Protein AF-A0A968HPR1-F1 (afdb_monomer_lite)

Foldseek 3Di:
DDDDPVVLVVCVVVVQVLCNVCLVVLVVVCVVVVHDPVVSVVVSVVSSVVVVVVVVLVVVVVVVPDDDDDALVRDPCVVCVPDDLLLLVLLLQQLLLLLLLLLLQLLLLLVVLQVPDPDPDQDFQLLSCVLLVNQVVCCVPPNNVCRRPSVVSLCCQAPNPVDCRRSLNSLVSNLVSCVNRVVQDDSVLNCLSVVVNVCSVDVVLVVCCVPPSNVSSVVSNVSSVVSLVCLVPPGPLAQSSLSSLLSNLLSLLLSLLSLLLSLVCVQVVDDHDPVVSQSSLCSSCSSQVNNVVLCVVVVNDDDSLSSLCCQAPPCPRSRRNLVSLVSSLVSLVSHDDPDPAFCPVLNVLSVVLNVCCNPCVVVCSVVVVSNVNSVCSNVSSVVSSVSCCVGHVVDDD

Radius of gyration: 25.2 Å; chains: 1; bounding box: 57×42×82 Å

Secondary structure (DSSP, 8-state):
----HHHHHHHHHTT-HHHHHHHHHHHHHHHHTT--HHHHHHHHHHHHHHHHHHHHHHHHHHHTTPPSP--GGG--TTS-TTS-HHHHHHHHT-HHHHHHHHHHHHHHHHHHHHHT---SSPPPSHHHHHHTT-HHHHHHHT-GGGGG-HHHHHHHHHH-TTSSSSHHHHHHHHHHHHHHTTTTS-HHHHHHHHHHHHHHTSHHHHHHHHH-HHHHHHHHHHHHHHHHHHHHHHS-SSHHHHHHHHHHHHHHHHHHHHHHHHHHHHHHTSPP-HHHHHHHHHHHHHHTT-HHHHHHHHTT---HHHHHHHHHH-TT-TTSHHHHHHHHHHHHHH---SSS-S-HHHHHHHHHHHHHHHHTHHHHHHTT-HHHHHHHHHHHHHHHHHHHHHHHH----

Sequence (397 aa):
MSRNPSLDTALRHLKLPAFGQHYARLAEEATAANLSYDRYLQALAEQELAQRDLARQRRCLQQAGFPVLKELADFDWSAIPQLNRARILDLAQGSYLERAESAARTLGATRETMLGAERREPISWLPMIIVAGEQQRFAELIGEAKAEDGEIVQEYLVWDTRTLSSLHTTVRAARDNARSIRDHLTQEAWEQINGLYLWMKSTDAREEYERDRHGFYARIRRSMLLLTGIMRSTMLRDDALEFIRLGAVLERAGQTARILDVHHHAITGGRPHLVVDTALWLSLLRACAGFEPFMRRNRGKVSGEAIAEFLVLEPRFPRSVRYSLDSAAARIKEIRYPGEGPGERTQERLGQLRGWLIEDGPAELGEGRIHDLLTRVVDDVHAVAEEIGRDFLGYSG

Structure (mmCIF, N/CA/C/O backbone):
data_AF-A0A968HPR1-F1
#
_entry.id   AF-A0A968HPR1-F1
#
loop_
_atom_site.group_PDB
_atom_site.id
_atom_site.type_symbol
_atom_site.label_atom_id
_atom_site.label_alt_id
_atom_site.label_comp_id
_atom_site.label_asym_id
_atom_site.label_entity_id
_atom_site.label_seq_id
_atom_site.pdbx_PDB_ins_code
_atom_site.Cartn_x
_atom_site.Cartn_y
_atom_site.Cartn_z
_atom_site.occupancy
_atom_site.B_iso_or_equiv
_atom_site.auth_seq_id
_atom_site.auth_comp_id
_atom_site.auth_asym_id
_atom_site.auth_atom_id
_atom_site.pdbx_PDB_model_num
ATOM 1 N N . MET A 1 1 ? 9.884 2.759 55.516 1.00 54.25 1 MET A N 1
ATOM 2 C CA . MET A 1 1 ? 10.835 3.835 55.915 1.00 54.25 1 MET A CA 1
ATOM 3 C C . MET A 1 1 ? 10.127 5.189 55.894 1.00 54.25 1 MET A C 1
ATOM 5 O O . MET A 1 1 ? 9.245 5.378 55.065 1.00 54.25 1 MET A O 1
ATOM 9 N N . SER A 1 2 ? 10.463 6.123 56.795 1.00 57.88 2 SER A N 1
ATOM 10 C CA . SER A 1 2 ? 9.877 7.476 56.779 1.00 57.88 2 SER A CA 1
ATOM 11 C C . SER A 1 2 ? 10.288 8.228 55.508 1.00 57.88 2 SER A C 1
ATOM 13 O O . SER A 1 2 ? 11.434 8.140 55.065 1.00 57.88 2 SER A O 1
ATOM 15 N N . ARG A 1 3 ? 9.342 8.951 54.893 1.00 69.44 3 ARG A N 1
ATOM 16 C CA . ARG A 1 3 ? 9.624 9.811 53.732 1.00 69.44 3 ARG A CA 1
ATOM 17 C C . ARG A 1 3 ? 10.708 10.827 54.082 1.00 69.44 3 ARG A C 1
ATOM 19 O O . ARG A 1 3 ? 10.677 11.407 55.166 1.00 69.44 3 ARG A O 1
ATOM 26 N N . ASN A 1 4 ? 11.649 11.047 53.164 1.00 78.88 4 ASN A N 1
ATOM 27 C CA . ASN A 1 4 ? 12.733 12.001 53.360 1.00 78.88 4 ASN A CA 1
ATOM 28 C C . ASN A 1 4 ? 12.282 13.395 52.878 1.00 78.88 4 ASN A C 1
ATOM 30 O O . ASN A 1 4 ? 12.156 13.609 51.669 1.00 78.88 4 ASN A O 1
ATOM 34 N N . PRO A 1 5 ? 12.069 14.365 53.787 1.00 78.88 5 PRO A N 1
ATOM 35 C CA . PRO A 1 5 ? 11.532 15.678 53.428 1.00 78.88 5 PRO A CA 1
ATOM 36 C C . PRO A 1 5 ? 12.475 16.499 52.530 1.00 78.88 5 PRO A C 1
ATOM 38 O O . PRO A 1 5 ? 12.013 17.324 51.736 1.00 78.88 5 PRO A O 1
ATOM 41 N N . SER A 1 6 ? 13.789 16.258 52.602 1.00 80.38 6 SER A N 1
ATOM 42 C CA . SER A 1 6 ? 14.769 16.900 51.717 1.00 80.38 6 SER A CA 1
ATOM 43 C C . SER A 1 6 ? 14.647 16.376 50.280 1.00 80.38 6 SER A C 1
ATOM 45 O O . SER A 1 6 ? 14.607 17.164 49.333 1.00 80.38 6 SER A O 1
ATOM 47 N N . LEU A 1 7 ? 14.475 15.059 50.120 1.00 80.56 7 LEU A N 1
ATOM 48 C CA . LEU A 1 7 ? 14.272 14.425 48.816 1.00 80.56 7 LEU A CA 1
ATOM 49 C C . LEU A 1 7 ? 12.939 14.847 48.186 1.00 80.56 7 LEU A C 1
ATOM 51 O O . LEU A 1 7 ? 12.907 15.216 47.015 1.00 80.56 7 LEU A O 1
ATOM 55 N N . ASP A 1 8 ? 11.857 14.886 48.967 1.00 82.31 8 ASP A N 1
ATOM 56 C CA . ASP A 1 8 ? 10.545 15.343 48.490 1.00 82.31 8 ASP A CA 1
ATOM 57 C C . ASP A 1 8 ? 10.592 16.787 47.959 1.00 82.31 8 ASP A C 1
ATOM 59 O O . ASP A 1 8 ? 9.901 17.125 46.996 1.00 82.31 8 ASP A O 1
ATOM 63 N N . THR A 1 9 ? 11.414 17.644 48.571 1.00 85.56 9 THR A N 1
ATOM 64 C CA . THR A 1 9 ? 11.606 19.033 48.131 1.00 85.56 9 THR A CA 1
ATOM 65 C C . THR A 1 9 ? 12.387 19.091 46.816 1.00 85.56 9 THR A C 1
ATOM 67 O O . THR A 1 9 ? 11.965 19.770 45.877 1.00 85.56 9 THR A O 1
ATOM 70 N N . ALA A 1 10 ? 13.474 18.324 46.697 1.00 83.19 10 ALA A N 1
ATOM 71 C CA . ALA A 1 10 ? 14.268 18.243 45.471 1.00 83.19 10 ALA A CA 1
ATOM 72 C C . ALA A 1 10 ? 13.463 17.679 44.282 1.00 83.19 10 ALA A C 1
ATOM 74 O O . ALA A 1 10 ? 13.498 18.239 43.185 1.00 83.19 10 ALA A O 1
ATOM 75 N N . LEU A 1 11 ? 12.674 16.620 44.497 1.00 86.12 11 LEU A N 1
ATOM 76 C CA . LEU A 1 11 ? 11.852 15.990 43.454 1.00 86.12 11 LEU A CA 1
ATOM 77 C C . LEU A 1 11 ? 10.746 16.915 42.928 1.00 86.12 11 LEU A C 1
ATOM 79 O O . LEU A 1 11 ? 10.440 16.896 41.732 1.00 86.12 11 LEU A O 1
ATOM 83 N N . ARG A 1 12 ? 10.185 17.777 43.787 1.00 85.50 12 ARG A N 1
ATOM 84 C CA . ARG A 1 12 ? 9.254 18.831 43.353 1.00 85.50 12 ARG A CA 1
ATOM 85 C C . ARG A 1 12 ? 9.941 19.862 42.460 1.00 85.50 12 ARG A C 1
ATOM 87 O O . ARG A 1 12 ? 9.390 20.203 41.416 1.00 85.50 12 ARG A O 1
ATOM 94 N N . HIS A 1 13 ? 11.144 20.314 42.824 1.00 85.44 13 HIS A N 1
ATOM 95 C CA . HIS A 1 13 ? 11.919 21.252 42.002 1.00 85.44 13 HIS A CA 1
ATOM 96 C C . HIS A 1 13 ? 12.309 20.660 40.639 1.00 85.44 13 HIS A C 1
ATOM 98 O O . HIS A 1 13 ? 12.233 21.353 39.626 1.00 85.44 13 HIS A O 1
ATOM 104 N N . LEU A 1 14 ? 12.655 19.371 40.597 1.00 84.75 14 LEU A N 1
ATOM 105 C CA . LEU A 1 14 ? 13.012 18.653 39.368 1.00 84.75 14 LEU A CA 1
ATOM 106 C C . LEU A 1 14 ? 11.800 18.211 38.527 1.00 84.75 14 LEU A C 1
ATOM 108 O O . LEU A 1 14 ? 11.980 17.659 37.441 1.00 84.75 14 LEU A O 1
ATOM 112 N N . LYS A 1 15 ? 10.567 18.462 38.995 1.00 82.06 15 LYS A N 1
ATOM 113 C CA . LYS A 1 15 ? 9.315 18.041 38.341 1.00 82.06 15 LYS A CA 1
ATOM 114 C C . LYS A 1 15 ? 9.278 16.528 38.061 1.00 82.06 15 LYS A C 1
ATOM 116 O O . LYS A 1 15 ? 8.959 16.113 36.943 1.00 82.06 15 LYS A O 1
ATOM 121 N N . LEU A 1 16 ? 9.603 15.723 39.077 1.00 85.31 16 LEU A N 1
ATOM 122 C CA . LEU A 1 16 ? 9.585 14.252 39.040 1.00 85.31 16 LEU A CA 1
ATOM 123 C C . LEU A 1 16 ? 8.474 13.688 39.958 1.00 85.31 16 LEU A C 1
ATOM 125 O O . LEU A 1 16 ? 8.757 13.197 41.058 1.00 85.31 16 LEU A O 1
ATOM 129 N N . PRO A 1 17 ? 7.186 13.838 39.587 1.00 82.62 17 PRO A N 1
ATOM 130 C CA . PRO A 1 17 ? 6.059 13.417 40.418 1.00 82.62 17 PRO A CA 1
ATOM 131 C C . PRO A 1 17 ? 5.975 11.902 40.646 1.00 82.62 17 PRO A C 1
ATOM 133 O O . PRO A 1 17 ? 5.564 11.501 41.735 1.00 82.62 17 PRO A O 1
ATOM 136 N N . ALA A 1 18 ? 6.369 11.070 39.677 1.00 82.19 18 ALA A N 1
ATOM 137 C CA . ALA A 1 18 ? 6.343 9.613 39.819 1.00 82.19 18 ALA A CA 1
ATOM 138 C C . ALA A 1 18 ? 7.405 9.154 40.815 1.00 82.19 18 ALA A C 1
ATOM 140 O O . ALA A 1 18 ? 7.111 8.346 41.699 1.00 82.19 18 ALA A O 1
ATOM 141 N N . PHE A 1 19 ? 8.610 9.740 40.739 1.00 85.25 19 PHE A N 1
ATOM 142 C CA . PHE A 1 19 ? 9.647 9.518 41.748 1.00 85.25 19 PHE A CA 1
ATOM 143 C C . PHE A 1 19 ? 9.098 9.838 43.133 1.00 85.25 19 PHE A C 1
ATOM 145 O O . PHE A 1 19 ? 9.127 8.974 43.998 1.00 85.25 19 PHE A O 1
ATOM 152 N N . GLY A 1 20 ? 8.530 11.032 43.333 1.00 82.88 20 GLY A N 1
ATOM 153 C CA . GLY A 1 20 ? 8.026 11.469 44.641 1.00 82.88 20 GLY A CA 1
ATOM 154 C C . GLY A 1 20 ? 6.886 10.609 45.195 1.00 82.88 20 GLY A C 1
ATOM 155 O O . GLY A 1 20 ? 6.760 10.450 46.410 1.00 82.88 20 GLY A O 1
ATOM 156 N N . GLN A 1 21 ? 6.062 10.025 44.324 1.00 83.19 21 GLN A N 1
ATOM 157 C CA . GLN A 1 21 ? 4.959 9.155 44.733 1.00 83.19 21 GLN A CA 1
ATOM 158 C C . GLN A 1 21 ? 5.416 7.735 45.068 1.00 83.19 21 GLN A C 1
ATOM 160 O O . GLN A 1 21 ? 4.882 7.138 46.006 1.00 83.19 21 GLN A O 1
ATOM 165 N N . HIS A 1 22 ? 6.396 7.202 44.335 1.00 83.75 22 HIS A N 1
ATOM 166 C CA . HIS A 1 22 ? 6.692 5.771 44.345 1.00 83.75 22 HIS A CA 1
ATOM 167 C C . HIS A 1 22 ? 8.034 5.387 44.977 1.00 83.75 22 HIS A C 1
ATOM 169 O O . HIS A 1 22 ? 8.190 4.215 45.315 1.00 83.75 22 HIS A O 1
ATOM 175 N N . TYR A 1 23 ? 8.960 6.327 45.223 1.00 85.94 23 TYR A N 1
ATOM 176 C CA . TYR A 1 23 ? 10.297 6.009 45.758 1.00 85.94 23 TYR A CA 1
ATOM 177 C C . TYR A 1 23 ? 10.260 5.242 47.081 1.00 85.94 23 TYR A C 1
ATOM 179 O O . TYR A 1 23 ? 10.975 4.261 47.230 1.00 85.94 23 TYR A O 1
ATOM 187 N N . ALA A 1 24 ? 9.397 5.631 48.023 1.00 84.62 24 ALA A N 1
ATOM 188 C CA . ALA A 1 24 ? 9.345 4.983 49.334 1.00 84.62 24 ALA A CA 1
ATOM 189 C C . ALA A 1 24 ? 8.868 3.523 49.238 1.00 84.62 24 ALA A C 1
ATOM 191 O O . ALA A 1 24 ? 9.447 2.646 49.871 1.00 84.62 24 ALA A O 1
ATOM 192 N N . ARG A 1 25 ? 7.858 3.260 48.398 1.00 83.88 25 ARG A N 1
ATOM 193 C CA . ARG A 1 25 ? 7.326 1.909 48.167 1.00 83.88 25 ARG A CA 1
ATOM 194 C C . ARG A 1 25 ? 8.329 1.040 47.408 1.00 83.88 25 ARG A C 1
ATOM 196 O O . ARG A 1 25 ? 8.608 -0.079 47.818 1.00 83.88 25 ARG A O 1
ATOM 203 N N . LEU A 1 26 ? 8.908 1.573 46.331 1.00 82.31 26 LEU A N 1
ATOM 204 C CA . LEU A 1 26 ? 9.896 0.855 45.523 1.00 82.31 26 LEU A CA 1
ATOM 205 C C . LEU A 1 26 ? 11.199 0.600 46.290 1.00 82.31 26 LEU A C 1
ATOM 207 O O . LEU A 1 26 ? 11.868 -0.387 46.019 1.00 82.31 26 LEU A O 1
ATOM 211 N N . ALA A 1 27 ? 11.552 1.444 47.263 1.00 83.19 27 ALA A N 1
ATOM 212 C CA . ALA A 1 27 ? 12.697 1.211 48.138 1.00 83.19 27 ALA A CA 1
ATOM 213 C C . ALA A 1 27 ? 12.452 0.030 49.089 1.00 83.19 27 ALA A C 1
ATOM 215 O O . ALA A 1 27 ? 13.355 -0.774 49.312 1.00 83.19 27 ALA A O 1
ATOM 216 N N . GLU A 1 28 ? 11.233 -0.110 49.617 1.00 82.81 28 GLU A N 1
ATOM 217 C CA . GLU A 1 28 ? 10.843 -1.253 50.451 1.00 82.81 28 GLU A CA 1
ATOM 218 C C . GLU A 1 28 ? 10.826 -2.550 49.635 1.00 82.81 28 GLU A C 1
ATOM 220 O O . GLU A 1 28 ? 11.401 -3.550 50.059 1.00 82.81 28 GLU A O 1
ATOM 225 N N . GLU A 1 29 ? 10.263 -2.510 48.426 1.00 79.62 29 GLU A N 1
ATOM 226 C CA . GLU A 1 29 ? 10.255 -3.642 47.491 1.00 79.62 29 GLU A CA 1
ATOM 227 C C . GLU A 1 29 ? 11.672 -4.025 47.040 1.00 79.62 29 GLU A C 1
ATOM 229 O O . GLU A 1 29 ? 12.015 -5.205 47.025 1.00 79.62 29 GLU A O 1
ATOM 234 N N . ALA A 1 30 ? 12.531 -3.044 46.750 1.00 82.19 30 ALA A N 1
ATOM 235 C CA . ALA A 1 30 ? 13.930 -3.277 46.400 1.00 82.19 30 ALA A CA 1
ATOM 236 C C . ALA A 1 30 ? 14.733 -3.861 47.567 1.00 82.19 30 ALA A C 1
ATOM 238 O O . ALA A 1 30 ? 15.573 -4.731 47.347 1.00 82.19 30 ALA A O 1
ATOM 239 N N . THR A 1 31 ? 14.445 -3.439 48.801 1.00 82.06 31 THR A N 1
ATOM 240 C CA . THR A 1 31 ? 15.072 -4.003 50.005 1.00 82.06 31 THR A CA 1
ATOM 241 C C . THR A 1 31 ? 14.613 -5.444 50.231 1.00 82.06 31 THR A C 1
ATOM 243 O O . THR A 1 31 ? 15.436 -6.315 50.498 1.00 82.06 31 THR A O 1
ATOM 246 N N . ALA A 1 32 ? 13.316 -5.725 50.066 1.00 81.12 32 ALA A N 1
ATOM 247 C CA . ALA A 1 32 ? 12.758 -7.070 50.210 1.00 81.12 32 ALA A CA 1
ATOM 248 C C . ALA A 1 32 ? 13.251 -8.039 49.119 1.00 81.12 32 ALA A C 1
ATOM 250 O O . ALA A 1 32 ? 13.477 -9.215 49.392 1.00 81.12 32 ALA A O 1
ATOM 251 N N . ALA A 1 33 ? 13.447 -7.541 47.895 1.00 79.88 33 ALA A N 1
ATOM 252 C CA . ALA A 1 33 ? 13.941 -8.305 46.750 1.00 79.88 33 ALA A CA 1
ATOM 253 C C . ALA A 1 33 ? 15.475 -8.276 46.593 1.00 79.88 33 ALA A C 1
ATOM 255 O O . ALA A 1 33 ? 15.998 -8.836 45.631 1.00 79.88 33 ALA A O 1
ATOM 256 N N . ASN A 1 34 ? 16.197 -7.644 47.527 1.00 85.56 34 ASN A N 1
ATOM 257 C CA . ASN A 1 34 ? 17.658 -7.526 47.538 1.00 85.56 34 ASN A CA 1
ATOM 258 C C . ASN A 1 34 ? 18.245 -6.953 46.226 1.00 85.56 34 ASN A C 1
ATOM 260 O O . ASN A 1 34 ? 19.284 -7.398 45.733 1.00 85.56 34 ASN A O 1
ATOM 264 N N . LEU A 1 35 ? 17.546 -5.981 45.631 1.00 81.50 35 LEU A N 1
ATOM 265 C CA . LEU A 1 35 ? 17.945 -5.343 44.379 1.00 81.50 35 LEU A CA 1
ATOM 266 C C . LEU A 1 35 ? 19.117 -4.383 44.592 1.00 81.50 35 LEU A C 1
ATOM 268 O O . LEU A 1 35 ? 19.221 -3.698 45.610 1.00 81.50 35 LEU A O 1
ATOM 272 N N . SER A 1 36 ? 19.979 -4.290 43.583 1.00 85.81 36 SER A N 1
ATOM 273 C CA . SER A 1 36 ? 21.073 -3.326 43.562 1.00 85.81 36 SER A CA 1
ATOM 274 C C . SER A 1 36 ? 20.563 -1.892 43.357 1.00 85.81 36 SER A C 1
ATOM 276 O O . SER A 1 36 ? 19.496 -1.654 42.780 1.00 85.81 36 SER A O 1
ATOM 278 N N . TYR A 1 37 ? 21.332 -0.908 43.834 1.00 84.62 37 TYR A N 1
ATOM 279 C CA . TYR A 1 37 ? 20.937 0.506 43.800 1.00 84.62 37 TYR A CA 1
ATOM 280 C C . TYR A 1 37 ? 20.686 1.037 42.380 1.00 84.62 37 TYR A C 1
ATOM 282 O O . TYR A 1 37 ? 19.805 1.874 42.186 1.00 84.62 37 TYR A O 1
ATOM 290 N N . ASP A 1 38 ? 21.415 0.531 41.382 1.00 80.31 38 ASP A N 1
ATOM 291 C CA . ASP A 1 38 ? 21.211 0.851 39.966 1.00 80.31 38 ASP A CA 1
ATOM 292 C C . ASP A 1 38 ? 19.852 0.357 39.454 1.00 80.31 38 ASP A C 1
ATOM 294 O O . ASP A 1 38 ? 19.164 1.093 38.749 1.00 80.31 38 ASP A O 1
ATOM 298 N N . ARG A 1 39 ? 19.410 -0.838 39.869 1.00 75.19 39 ARG A N 1
ATOM 299 C CA . ARG A 1 39 ? 18.111 -1.407 39.478 1.00 75.19 39 ARG A CA 1
ATOM 300 C C . ARG A 1 39 ? 16.941 -0.680 40.117 1.00 75.19 39 ARG A C 1
ATOM 302 O O . ARG A 1 39 ? 15.935 -0.443 39.455 1.00 75.19 39 ARG A O 1
ATOM 309 N N . TYR A 1 40 ? 17.092 -0.272 41.372 1.00 86.12 40 TYR A N 1
ATOM 310 C CA . TYR A 1 40 ? 16.119 0.592 42.034 1.00 86.12 40 TYR A CA 1
ATOM 311 C C . TYR A 1 40 ? 15.976 1.944 41.315 1.00 86.12 40 TYR A C 1
ATOM 313 O O . TYR A 1 40 ? 14.860 2.385 41.032 1.00 86.12 40 TYR A O 1
ATOM 321 N N . LEU A 1 41 ? 17.100 2.583 40.966 1.00 83.69 41 LEU A N 1
ATOM 322 C CA . LEU A 1 41 ? 17.084 3.856 40.245 1.00 83.69 41 LEU A CA 1
ATOM 323 C C . LEU A 1 41 ? 16.493 3.707 38.835 1.00 83.69 41 LEU A C 1
ATOM 325 O O . LEU A 1 41 ? 15.723 4.565 38.405 1.00 83.69 41 LEU A O 1
ATOM 329 N N . GLN A 1 42 ? 16.813 2.610 38.141 1.00 80.25 42 GLN A N 1
ATOM 330 C CA . GLN A 1 42 ? 16.241 2.277 36.838 1.00 80.25 42 GLN A CA 1
ATOM 331 C C . GLN A 1 42 ? 14.715 2.128 36.918 1.00 80.25 42 GLN A C 1
ATOM 333 O O . GLN A 1 42 ? 14.013 2.769 36.142 1.00 80.25 42 GLN A O 1
ATOM 338 N N . ALA A 1 43 ? 14.194 1.354 37.874 1.00 77.44 43 ALA A N 1
ATOM 339 C CA . ALA A 1 43 ? 12.753 1.140 38.029 1.00 77.44 43 ALA A CA 1
ATOM 340 C C . ALA A 1 43 ? 11.995 2.452 38.307 1.00 77.44 43 ALA A C 1
ATOM 342 O O . ALA A 1 43 ? 10.917 2.693 37.764 1.00 77.44 43 ALA A O 1
ATOM 343 N N . LEU A 1 44 ? 12.585 3.345 39.108 1.00 86.19 44 LEU A N 1
ATOM 344 C CA . LEU A 1 44 ? 12.028 4.679 39.332 1.00 86.19 44 LEU A CA 1
ATOM 345 C C . LEU A 1 44 ? 12.036 5.544 38.068 1.00 86.19 44 LEU A C 1
ATOM 347 O O . LEU A 1 44 ? 11.050 6.228 37.785 1.00 86.19 44 LEU A O 1
ATOM 351 N N . ALA A 1 45 ? 13.130 5.505 37.303 1.00 82.12 45 ALA A N 1
ATOM 352 C CA . ALA A 1 45 ? 13.242 6.224 36.040 1.00 82.12 45 ALA A CA 1
ATOM 353 C C . ALA A 1 45 ? 12.217 5.728 35.010 1.00 82.12 45 ALA A C 1
ATOM 355 O O . ALA A 1 45 ? 11.555 6.542 34.367 1.00 82.12 45 ALA A O 1
ATOM 356 N N . GLU A 1 46 ? 12.033 4.413 34.900 1.00 77.75 46 GLU A N 1
ATOM 357 C CA . GLU A 1 46 ? 11.028 3.790 34.035 1.00 77.75 46 GLU A CA 1
ATOM 358 C C . GLU A 1 46 ? 9.606 4.200 34.434 1.00 77.75 46 GLU A C 1
ATOM 360 O O . GLU A 1 46 ? 8.800 4.554 33.573 1.00 77.75 46 GLU A O 1
ATOM 365 N N . GLN A 1 47 ? 9.306 4.249 35.735 1.00 80.44 47 GLN A N 1
ATOM 366 C CA . GLN A 1 47 ? 7.987 4.650 36.226 1.00 80.44 47 GLN A CA 1
ATOM 367 C C . GLN A 1 47 ? 7.676 6.134 35.956 1.00 80.44 47 GLN A C 1
ATOM 369 O O . GLN A 1 47 ? 6.541 6.490 35.631 1.00 80.44 47 GLN A O 1
ATOM 374 N N . GLU A 1 48 ? 8.682 7.005 36.020 1.00 85.50 48 GLU A N 1
ATOM 375 C CA . GLU A 1 48 ? 8.549 8.419 35.651 1.00 85.50 48 GLU A CA 1
ATOM 376 C C . GLU A 1 48 ? 8.386 8.629 34.147 1.00 85.50 48 GLU A C 1
ATOM 378 O O . GLU A 1 48 ? 7.564 9.448 33.729 1.00 85.50 48 GLU A O 1
ATOM 383 N N . LEU A 1 49 ? 9.124 7.877 33.328 1.00 72.44 49 LEU A N 1
ATOM 384 C CA . LEU A 1 49 ? 8.954 7.889 31.877 1.00 72.44 49 LEU A CA 1
ATOM 385 C C . LEU A 1 49 ? 7.541 7.432 31.493 1.00 72.44 49 LEU A C 1
ATOM 387 O O . LEU A 1 49 ? 6.849 8.156 30.778 1.00 72.44 49 LEU A O 1
ATOM 391 N N . ALA A 1 50 ? 7.063 6.325 32.068 1.00 68.62 50 ALA A N 1
ATOM 392 C CA . ALA A 1 50 ? 5.714 5.817 31.836 1.00 68.62 50 ALA A CA 1
ATOM 393 C C . ALA A 1 50 ? 4.627 6.837 32.224 1.00 68.62 50 ALA A C 1
ATOM 395 O O . ALA A 1 50 ? 3.679 7.073 31.472 1.00 68.62 50 ALA A O 1
ATOM 396 N N . GLN A 1 51 ? 4.769 7.511 33.370 1.00 77.56 51 GLN A N 1
ATOM 397 C CA . GLN A 1 51 ? 3.813 8.539 33.788 1.00 77.56 51 GLN A CA 1
ATOM 398 C C . GLN A 1 51 ? 3.849 9.779 32.882 1.00 77.56 51 GLN A C 1
ATOM 400 O O . GLN A 1 51 ? 2.806 10.389 32.620 1.00 77.56 51 GLN A O 1
ATOM 405 N N . ARG A 1 52 ? 5.026 10.160 32.375 1.00 76.06 52 ARG A N 1
ATOM 406 C CA . ARG A 1 52 ? 5.170 11.266 31.417 1.00 76.06 52 ARG A CA 1
ATOM 407 C C . ARG A 1 52 ? 4.562 10.933 30.065 1.00 76.06 52 ARG A C 1
ATOM 409 O O . ARG A 1 52 ? 3.904 11.804 29.492 1.00 76.06 52 ARG A O 1
ATOM 416 N N . ASP A 1 53 ? 4.709 9.700 29.600 1.00 60.00 53 ASP A N 1
ATOM 417 C CA . ASP A 1 53 ? 4.061 9.224 28.381 1.00 60.00 53 ASP A CA 1
ATOM 418 C C . ASP A 1 53 ? 2.535 9.243 28.524 1.00 60.00 53 ASP A C 1
ATOM 420 O O . ASP A 1 53 ? 1.862 9.854 27.693 1.00 60.00 53 ASP A O 1
ATOM 424 N N . LEU A 1 54 ? 1.988 8.740 29.638 1.00 61.69 54 LEU A N 1
ATOM 425 C CA . LEU A 1 54 ? 0.551 8.820 29.945 1.00 61.69 54 LEU A CA 1
ATOM 426 C C . LEU A 1 54 ? 0.047 10.272 30.030 1.00 61.69 54 LEU A C 1
ATOM 428 O O . LEU A 1 54 ? -1.036 10.604 29.544 1.00 61.69 54 LEU A O 1
ATOM 432 N N . ALA A 1 55 ? 0.826 11.177 30.627 1.00 68.56 55 ALA A N 1
ATOM 433 C CA . ALA A 1 55 ? 0.479 12.595 30.713 1.00 68.56 55 ALA A CA 1
ATOM 434 C C . ALA A 1 55 ? 0.595 13.319 29.360 1.00 68.56 55 ALA A C 1
ATOM 436 O O . ALA A 1 55 ? -0.130 14.286 29.110 1.00 68.56 55 ALA A O 1
ATOM 437 N N . ARG A 1 56 ? 1.507 12.887 28.479 1.00 65.19 56 ARG A N 1
ATOM 438 C CA . ARG A 1 56 ? 1.598 13.357 27.090 1.00 65.19 56 ARG A CA 1
ATOM 439 C C . ARG A 1 56 ? 0.381 12.882 26.300 1.00 65.19 56 ARG A C 1
ATOM 441 O O . ARG A 1 56 ? -0.288 13.722 25.710 1.00 65.19 56 ARG A O 1
ATOM 448 N N . GLN A 1 57 ? 0.041 11.595 26.375 1.00 49.66 57 GLN A N 1
ATOM 449 C CA . GLN A 1 57 ? -1.152 11.017 25.747 1.00 49.66 57 GLN A CA 1
ATOM 450 C C . GLN A 1 57 ? -2.426 11.739 26.203 1.00 49.66 57 GLN A C 1
ATOM 452 O O . GLN A 1 57 ? -3.191 12.217 25.371 1.00 49.66 57 GLN A O 1
ATOM 457 N N . ARG A 1 58 ? -2.617 11.934 27.517 1.00 55.62 58 ARG A N 1
ATOM 458 C CA . ARG A 1 58 ? -3.771 12.670 28.069 1.00 55.62 58 ARG A CA 1
ATOM 459 C C . ARG A 1 58 ? -3.837 14.125 27.613 1.00 55.62 58 ARG A C 1
ATOM 461 O O . ARG A 1 58 ? -4.924 14.598 27.297 1.00 55.62 58 ARG A O 1
ATOM 468 N N . ARG A 1 59 ? -2.707 14.837 27.545 1.00 59.19 59 ARG A N 1
ATOM 469 C CA . ARG A 1 59 ? -2.675 16.211 27.014 1.00 59.19 59 ARG A CA 1
ATOM 470 C C . ARG A 1 59 ? -2.999 16.252 25.527 1.00 59.19 59 ARG A C 1
ATOM 472 O O . ARG A 1 59 ? -3.778 17.107 25.127 1.00 59.19 59 ARG A O 1
ATOM 479 N N . CYS A 1 60 ? -2.471 15.321 24.735 1.00 50.78 60 CYS A N 1
ATOM 480 C CA . CYS A 1 60 ? -2.831 15.190 23.324 1.00 50.78 60 CYS A CA 1
ATOM 481 C C . CYS A 1 60 ? -4.327 14.884 23.149 1.00 50.78 60 CYS A C 1
ATOM 483 O O . CYS A 1 60 ? -4.958 15.462 22.271 1.00 50.78 60 CYS A O 1
ATOM 485 N N . LEU A 1 61 ? -4.911 14.043 24.009 1.00 44.59 61 LEU A N 1
ATOM 486 C CA . LEU A 1 61 ? -6.348 13.746 24.013 1.00 44.59 61 LEU A CA 1
ATOM 487 C C . LEU A 1 61 ? -7.198 14.967 24.410 1.00 44.59 61 LEU A C 1
ATOM 489 O O . LEU A 1 61 ? -8.210 15.232 23.769 1.00 44.59 61 LEU A O 1
ATOM 493 N N . GLN A 1 62 ? -6.778 15.740 25.416 1.00 49.88 62 GLN A N 1
ATOM 494 C CA . GLN A 1 62 ? -7.482 16.951 25.863 1.00 49.88 62 GLN A CA 1
ATOM 495 C C . GLN A 1 62 ? -7.369 18.110 24.866 1.00 49.88 62 GLN A C 1
ATOM 497 O O . GLN A 1 62 ? -8.365 18.769 24.583 1.00 49.88 62 GLN A O 1
ATOM 502 N N . GLN A 1 63 ? -6.185 18.343 24.292 1.00 51.66 63 GLN A N 1
ATOM 503 C CA . GLN A 1 63 ? -5.978 19.355 23.248 1.00 51.66 63 GLN A CA 1
ATOM 504 C C . GLN A 1 63 ? -6.736 19.025 21.959 1.00 51.66 63 GLN A C 1
ATOM 506 O O . GLN A 1 63 ? -7.067 19.928 21.197 1.00 51.66 63 GLN A O 1
ATOM 511 N N . ALA A 1 64 ? -7.026 17.745 21.721 1.00 42.94 64 ALA A N 1
ATOM 512 C CA . ALA A 1 64 ? -7.824 17.303 20.587 1.00 42.94 64 ALA A CA 1
ATOM 513 C C . ALA A 1 64 ? -9.344 17.481 20.786 1.00 42.94 64 ALA A C 1
ATOM 515 O O . ALA A 1 64 ? -10.080 17.332 19.813 1.00 42.94 64 ALA A O 1
ATOM 516 N N . GLY A 1 65 ? -9.813 17.826 21.996 1.00 38.44 65 GLY A N 1
ATOM 517 C CA . GLY A 1 65 ? -11.189 18.276 22.245 1.00 38.44 65 GLY A CA 1
ATOM 518 C C . GLY A 1 65 ? -12.293 17.261 21.920 1.00 38.44 65 GLY A C 1
ATOM 519 O O . GLY A 1 65 ? -13.334 17.653 21.402 1.00 38.44 65 GLY A O 1
ATOM 520 N N . PHE A 1 66 ? -12.080 15.966 22.179 1.00 35.69 66 PHE A N 1
ATOM 521 C CA . PHE A 1 66 ? -13.052 14.923 21.825 1.00 35.69 66 PHE A CA 1
ATOM 522 C C . PHE A 1 66 ? -14.294 14.906 22.749 1.00 35.69 66 PHE A C 1
ATOM 524 O O . PHE A 1 66 ? -14.130 14.792 23.966 1.00 35.69 66 PHE A O 1
ATOM 531 N N . PRO A 1 67 ? -15.528 14.948 22.205 1.00 37.06 67 PRO A N 1
ATOM 532 C CA . PRO A 1 67 ? -16.737 14.552 22.925 1.00 37.06 67 PRO A CA 1
ATOM 533 C C . PRO A 1 67 ? -16.882 13.019 23.014 1.00 37.06 67 PRO A C 1
ATOM 535 O O . PRO A 1 67 ? -16.237 12.276 22.274 1.00 37.06 67 PRO A O 1
ATOM 538 N N . VAL A 1 68 ? -17.736 12.562 23.940 1.00 39.25 68 VAL A N 1
ATOM 539 C CA . VAL A 1 68 ? -18.106 11.147 24.156 1.00 39.25 68 VAL A CA 1
ATOM 540 C C . VAL A 1 68 ? -18.704 10.542 22.875 1.00 39.25 68 VAL A C 1
ATOM 542 O O . VAL A 1 68 ? -19.459 11.208 22.169 1.00 39.25 68 VAL A O 1
ATOM 545 N N . LEU A 1 69 ? -18.298 9.300 22.592 1.00 31.31 69 LEU A N 1
ATOM 546 C CA . LEU A 1 69 ? -18.419 8.571 21.324 1.00 31.31 69 LEU A CA 1
ATOM 547 C C . LEU A 1 69 ? -19.847 8.512 20.746 1.00 31.31 69 LEU A C 1
ATOM 549 O O . LEU A 1 69 ? -20.811 8.274 21.470 1.00 31.31 69 LEU A O 1
ATOM 553 N N . LYS A 1 70 ? -19.920 8.664 19.419 1.00 28.56 70 LYS A N 1
ATOM 554 C CA . LYS A 1 70 ? -21.002 8.231 18.525 1.00 28.56 70 LYS A CA 1
ATOM 555 C C . LYS A 1 70 ? -20.370 7.344 17.453 1.00 28.56 70 LYS A C 1
ATOM 557 O O . LYS A 1 70 ? -19.275 7.681 16.993 1.00 28.56 70 LYS A O 1
ATOM 562 N N . GLU A 1 71 ? -21.029 6.249 17.099 1.00 37.41 71 GLU A N 1
ATOM 563 C CA . GLU A 1 71 ? -20.539 5.289 16.104 1.00 37.41 71 GLU A CA 1
ATOM 564 C C . GLU A 1 71 ? -20.684 5.855 14.680 1.00 37.41 71 GLU A C 1
ATOM 566 O O . GLU A 1 71 ? -21.446 6.797 14.441 1.00 37.41 71 GLU A O 1
ATOM 571 N N . LEU A 1 72 ? -19.989 5.276 13.693 1.00 33.91 72 LEU A N 1
ATOM 572 C CA . LEU A 1 72 ? -20.165 5.639 12.272 1.00 33.91 72 LEU A CA 1
ATOM 573 C C . LEU A 1 72 ? -21.607 5.374 11.779 1.00 33.91 72 LEU A C 1
ATOM 575 O O . LEU A 1 72 ? -22.073 6.007 10.829 1.00 33.91 72 LEU A O 1
ATOM 579 N N . ALA A 1 73 ? -22.325 4.490 12.479 1.00 35.75 73 ALA A N 1
ATOM 580 C CA . ALA A 1 73 ? -23.754 4.232 12.324 1.00 35.75 73 ALA A CA 1
ATOM 581 C C . ALA A 1 73 ? -24.653 5.405 12.780 1.00 35.75 73 ALA A C 1
ATOM 583 O O . ALA A 1 73 ? -25.766 5.545 12.278 1.00 35.75 73 ALA A O 1
ATOM 584 N N . ASP A 1 74 ? -24.162 6.286 13.659 1.00 36.34 74 ASP A N 1
ATOM 585 C CA . ASP A 1 74 ? -24.913 7.408 14.248 1.00 36.34 74 ASP A CA 1
ATOM 586 C C . ASP A 1 74 ? -24.675 8.753 13.536 1.00 36.34 74 ASP A C 1
ATOM 588 O O . ASP A 1 74 ? -25.112 9.813 14.007 1.00 36.34 74 ASP A O 1
ATOM 592 N N . PHE A 1 75 ? -23.927 8.757 12.428 1.00 41.00 75 PHE A N 1
ATOM 593 C CA . PHE A 1 75 ? -23.614 9.987 11.710 1.00 41.00 75 PHE A CA 1
ATOM 594 C C . PHE A 1 75 ? -24.855 10.515 10.974 1.00 41.00 75 PHE A C 1
ATOM 596 O O . PHE A 1 75 ? -25.386 9.873 10.068 1.00 41.00 75 PHE A O 1
ATOM 603 N N . ASP A 1 76 ? -25.309 11.718 11.337 1.00 42.59 76 ASP A N 1
ATOM 604 C CA . ASP A 1 76 ? -26.390 12.406 10.631 1.00 42.59 76 ASP A CA 1
ATOM 605 C C . ASP A 1 76 ? -25.869 13.005 9.318 1.00 42.59 76 ASP A C 1
ATOM 607 O O . ASP A 1 76 ? -25.351 14.122 9.246 1.00 42.59 76 ASP A O 1
ATOM 611 N N . TRP A 1 77 ? -26.021 12.229 8.251 1.00 47.06 77 TRP A N 1
ATOM 612 C CA . TRP A 1 77 ? -25.598 12.589 6.901 1.00 47.06 77 TRP A CA 1
ATOM 613 C C . TRP A 1 77 ? -26.373 13.764 6.294 1.00 47.06 77 TRP A C 1
ATOM 615 O O . TRP A 1 77 ? -25.953 14.291 5.265 1.00 47.06 77 TRP A O 1
ATOM 625 N N . SER A 1 78 ? -27.471 14.198 6.919 1.00 44.34 78 SER A N 1
ATOM 626 C CA . SER A 1 78 ? -28.208 15.387 6.487 1.00 44.34 78 SER A CA 1
ATOM 627 C C . SER A 1 78 ? -27.528 16.696 6.915 1.00 44.34 78 SER A C 1
ATOM 629 O O . SER A 1 78 ? -27.775 17.740 6.312 1.00 44.34 78 SER A O 1
ATOM 631 N N . ALA A 1 79 ? -26.610 16.645 7.891 1.00 40.44 79 ALA A N 1
ATOM 632 C CA . ALA A 1 79 ? -25.950 17.823 8.451 1.00 40.44 79 ALA A CA 1
ATOM 633 C C . ALA A 1 79 ? -24.841 18.412 7.556 1.00 40.44 79 ALA A C 1
ATOM 635 O O . ALA A 1 79 ? -24.529 19.598 7.664 1.00 40.44 79 ALA A O 1
ATOM 636 N N . ILE A 1 80 ? -24.238 17.612 6.665 1.00 42.69 80 ILE A N 1
ATOM 637 C CA . ILE A 1 80 ? -23.241 18.080 5.686 1.00 42.69 80 ILE A CA 1
ATOM 638 C C . ILE A 1 80 ? -23.513 17.417 4.323 1.00 42.69 80 ILE A C 1
ATOM 640 O O . ILE A 1 80 ? -22.819 16.474 3.942 1.00 42.69 80 ILE A O 1
ATOM 644 N N . PRO A 1 81 ? -24.486 17.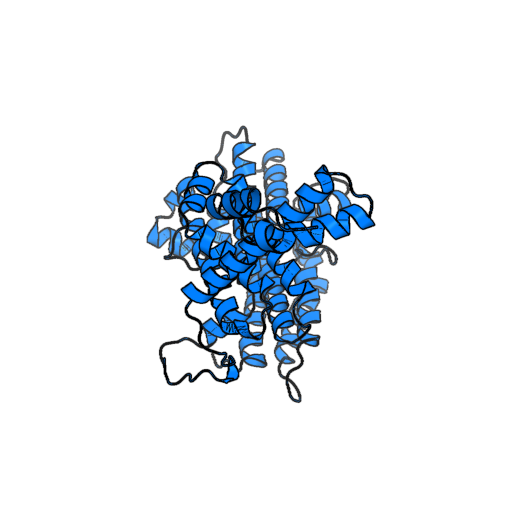923 3.543 1.00 43.53 81 PRO A N 1
ATOM 645 C CA . PRO A 1 81 ? -24.873 17.324 2.262 1.00 43.53 81 PRO A CA 1
ATOM 646 C C . PRO A 1 81 ? -23.767 17.351 1.188 1.00 43.53 81 PRO A C 1
ATOM 648 O O . PRO A 1 81 ? -23.890 16.707 0.153 1.00 43.53 81 PRO A O 1
ATOM 651 N N . GLN A 1 82 ? -22.678 18.090 1.426 1.00 36.03 82 GLN A N 1
ATOM 652 C CA . GLN A 1 82 ? -21.514 18.196 0.535 1.00 36.03 82 GLN A CA 1
ATOM 653 C C . GLN A 1 82 ? -20.446 17.114 0.801 1.00 36.03 82 GLN A C 1
ATOM 655 O O . GLN A 1 82 ? -19.432 17.053 0.104 1.00 36.03 82 GLN A O 1
ATOM 660 N N . LEU A 1 83 ? -20.630 16.281 1.833 1.00 39.28 83 LEU A N 1
ATOM 661 C CA . LEU A 1 83 ? -19.664 15.269 2.247 1.00 39.28 83 LEU A CA 1
ATOM 662 C C . LEU A 1 83 ? -19.864 13.985 1.426 1.00 39.28 83 LEU A C 1
ATOM 664 O O . LEU A 1 83 ? -20.874 13.296 1.544 1.00 39.28 83 LEU A O 1
ATOM 668 N N . ASN A 1 84 ? -18.891 13.662 0.576 1.00 45.53 84 ASN A N 1
ATOM 669 C CA . ASN A 1 84 ? -18.957 12.498 -0.303 1.00 45.53 84 ASN A CA 1
ATOM 670 C C . ASN A 1 84 ? -18.811 11.191 0.512 1.00 45.53 84 ASN A C 1
ATOM 672 O O . ASN A 1 84 ? -17.704 10.825 0.916 1.00 45.53 84 ASN A O 1
ATOM 676 N N . ARG A 1 85 ? -19.934 10.489 0.735 1.00 46.94 85 ARG A N 1
ATOM 677 C CA . ARG A 1 85 ? -20.003 9.173 1.402 1.00 46.94 85 ARG A CA 1
ATOM 678 C C . ARG A 1 85 ? -19.043 8.152 0.788 1.00 46.94 85 ARG A C 1
ATOM 680 O O . ARG A 1 85 ? -18.379 7.440 1.529 1.00 46.94 85 ARG A O 1
ATOM 687 N N . ALA A 1 86 ? -18.907 8.137 -0.536 1.00 43.44 86 ALA A N 1
ATOM 688 C CA . ALA A 1 86 ? -18.008 7.231 -1.245 1.00 43.44 86 ALA A CA 1
ATOM 689 C C . ALA A 1 86 ? -16.535 7.509 -0.924 1.00 43.44 86 ALA A C 1
ATOM 691 O O . ALA A 1 86 ? -15.775 6.573 -0.717 1.00 43.44 86 ALA A O 1
ATOM 692 N N . ARG A 1 87 ? -16.143 8.783 -0.763 1.00 41.03 87 ARG A N 1
ATOM 693 C CA . ARG A 1 87 ? -14.808 9.124 -0.252 1.00 41.03 87 ARG A CA 1
ATOM 694 C C . ARG A 1 87 ? -14.618 8.626 1.172 1.00 41.03 87 ARG A C 1
ATOM 696 O O . ARG A 1 87 ? -13.595 8.032 1.427 1.00 41.03 87 ARG A O 1
ATOM 703 N N . ILE A 1 88 ? -15.568 8.805 2.089 1.00 42.22 88 ILE A N 1
ATOM 704 C CA . ILE A 1 88 ? -15.429 8.326 3.485 1.00 42.22 88 ILE A CA 1
ATOM 705 C C . ILE A 1 88 ? -15.323 6.797 3.578 1.00 42.22 88 ILE A C 1
ATOM 707 O O . ILE A 1 88 ? -14.637 6.268 4.448 1.00 42.22 88 ILE A O 1
ATOM 711 N N . LEU A 1 89 ? -15.939 6.098 2.636 1.00 47.72 89 LEU A N 1
ATOM 712 C CA . LEU A 1 89 ? -15.903 4.648 2.530 1.00 47.72 89 LEU A CA 1
ATOM 713 C C . LEU A 1 89 ? -14.610 4.141 1.870 1.00 47.72 89 LEU A C 1
ATOM 715 O O . LEU A 1 89 ? -13.994 3.228 2.403 1.00 47.72 89 LEU A O 1
ATOM 719 N N . ASP A 1 90 ? -14.133 4.785 0.803 1.00 47.00 90 ASP A N 1
ATOM 720 C CA . ASP A 1 90 ? -12.802 4.562 0.201 1.00 47.00 90 ASP A CA 1
ATOM 721 C C . ASP A 1 90 ? -11.674 4.844 1.218 1.00 47.00 90 ASP A C 1
ATOM 723 O O . ASP A 1 90 ? -10.681 4.127 1.350 1.00 47.00 90 ASP A O 1
ATOM 727 N N . LEU A 1 91 ? -11.903 5.848 2.059 1.00 45.59 91 LEU A N 1
ATOM 728 C CA . LEU A 1 91 ? -11.094 6.196 3.215 1.00 45.59 91 LEU A CA 1
ATOM 729 C C . LEU A 1 91 ? -11.117 5.100 4.309 1.00 45.59 91 LEU A C 1
ATOM 731 O O . LEU A 1 91 ? -10.098 4.886 4.963 1.00 45.59 91 LEU A O 1
ATOM 735 N N . ALA A 1 92 ? -12.201 4.342 4.481 1.00 39.62 92 ALA A N 1
ATOM 736 C CA . ALA A 1 92 ? -12.269 3.224 5.431 1.00 39.62 92 ALA A CA 1
ATOM 737 C C . ALA A 1 92 ? -11.566 1.940 4.934 1.00 39.62 92 ALA A C 1
ATOM 739 O O . ALA A 1 92 ? -11.225 1.079 5.744 1.00 39.62 92 ALA A O 1
ATOM 740 N N . GLN A 1 93 ? -11.277 1.817 3.631 1.00 53.44 93 GLN A N 1
ATOM 741 C CA . GLN A 1 93 ? -10.686 0.607 3.037 1.00 53.44 93 GLN A CA 1
ATOM 742 C C . GLN A 1 93 ? -9.200 0.378 3.391 1.00 53.44 93 GLN A C 1
ATOM 744 O O . GLN A 1 93 ? -8.657 -0.682 3.108 1.00 53.44 93 GLN A O 1
ATOM 749 N N . GLY A 1 94 ? -8.490 1.322 4.021 1.00 59.16 94 GLY A N 1
ATOM 750 C CA . GLY A 1 94 ? -7.114 1.073 4.496 1.00 59.16 94 GLY A CA 1
ATOM 751 C C . GLY A 1 94 ? -5.997 1.199 3.445 1.00 59.16 94 GLY A C 1
ATOM 752 O O . GLY A 1 94 ? -4.822 1.047 3.787 1.00 59.16 94 GLY A O 1
ATOM 753 N N . SER A 1 95 ? -6.322 1.535 2.190 1.00 68.38 95 SER A N 1
ATOM 754 C CA . SER A 1 95 ? -5.361 1.693 1.075 1.00 68.38 95 SER A CA 1
ATOM 755 C C . SER A 1 95 ? -4.236 2.698 1.373 1.00 68.38 95 SER A C 1
ATOM 757 O O . SER A 1 95 ? -3.091 2.534 0.951 1.00 68.38 95 SER A O 1
ATOM 759 N N . TYR A 1 96 ? -4.527 3.714 2.183 1.00 76.75 96 TYR A N 1
ATOM 760 C CA . TYR A 1 96 ? -3.591 4.754 2.610 1.00 76.75 96 TYR A CA 1
ATOM 761 C C . TYR A 1 96 ? -2.346 4.224 3.341 1.00 76.75 96 TYR A C 1
ATOM 763 O O . TYR A 1 96 ? -1.278 4.833 3.241 1.00 76.75 96 TYR A O 1
ATOM 771 N N . LEU A 1 97 ? -2.466 3.102 4.068 1.00 81.75 97 LEU A N 1
ATOM 772 C CA . LEU A 1 97 ? -1.345 2.492 4.790 1.00 81.75 97 LEU A CA 1
ATOM 773 C C . LEU A 1 97 ? -0.289 2.022 3.798 1.00 81.75 97 LEU A C 1
ATOM 775 O O . LEU A 1 97 ? 0.889 2.364 3.914 1.00 81.75 97 LEU A O 1
ATOM 779 N N . GLU A 1 98 ? -0.743 1.271 2.797 1.00 86.00 98 GLU A N 1
ATOM 780 C CA . GLU A 1 98 ? 0.117 0.721 1.763 1.00 86.00 98 GLU A CA 1
ATOM 781 C C . GLU A 1 98 ? 0.642 1.835 0.845 1.00 86.00 98 GLU A C 1
ATOM 783 O O . GLU A 1 98 ? 1.827 1.840 0.528 1.00 86.00 98 GLU A O 1
ATOM 788 N N . ARG A 1 99 ? -0.179 2.840 0.494 1.00 84.69 99 ARG A N 1
ATOM 789 C CA . ARG A 1 99 ? 0.248 4.025 -0.284 1.00 84.69 99 ARG A CA 1
ATOM 790 C C . ARG A 1 99 ? 1.404 4.780 0.347 1.00 84.69 99 ARG A C 1
ATOM 792 O O . ARG A 1 99 ? 2.421 4.970 -0.313 1.00 84.69 99 ARG A O 1
ATOM 799 N N . ALA A 1 100 ? 1.286 5.191 1.608 1.00 88.75 100 ALA A N 1
ATOM 800 C CA . ALA A 1 100 ? 2.343 5.972 2.248 1.00 88.75 100 ALA A CA 1
ATOM 801 C C . ALA A 1 100 ? 3.638 5.164 2.401 1.00 88.75 100 ALA A C 1
ATOM 803 O O . ALA A 1 100 ? 4.735 5.677 2.186 1.00 88.75 100 ALA A O 1
ATOM 804 N N . GLU A 1 101 ? 3.508 3.889 2.766 1.00 93.56 101 GLU A N 1
ATOM 805 C CA . GLU A 1 101 ? 4.642 2.987 2.938 1.00 93.56 101 GLU A CA 1
ATOM 806 C C . GLU A 1 101 ? 5.375 2.751 1.612 1.00 93.56 101 GLU A C 1
ATOM 808 O O . GLU A 1 101 ? 6.602 2.882 1.546 1.00 93.56 101 GLU A O 1
ATOM 813 N N . SER A 1 102 ? 4.615 2.466 0.554 1.00 88.19 102 SER A N 1
ATOM 814 C CA . SER A 1 102 ? 5.130 2.160 -0.775 1.00 88.19 102 SER A CA 1
ATOM 815 C C . SER A 1 102 ? 5.718 3.390 -1.457 1.00 88.19 102 SER A C 1
ATOM 817 O O . SER A 1 102 ? 6.822 3.312 -1.994 1.00 88.19 102 SER A O 1
ATOM 819 N N . ALA A 1 103 ? 5.072 4.556 -1.354 1.00 90.38 103 ALA A N 1
ATOM 820 C CA . ALA A 1 103 ? 5.622 5.815 -1.855 1.00 90.38 103 ALA A CA 1
ATOM 821 C C . ALA A 1 103 ? 6.955 6.154 -1.169 1.00 90.38 103 ALA A C 1
ATOM 823 O O . ALA A 1 103 ? 7.949 6.412 -1.847 1.00 90.38 103 ALA A O 1
ATOM 824 N N . ALA A 1 104 ? 7.026 6.060 0.165 1.00 93.81 104 ALA A N 1
ATOM 825 C CA . ALA A 1 104 ? 8.268 6.305 0.897 1.00 93.81 104 ALA A CA 1
ATOM 826 C C . ALA A 1 104 ? 9.370 5.305 0.508 1.00 93.81 104 ALA A C 1
ATOM 828 O O . ALA A 1 104 ? 10.527 5.688 0.332 1.00 93.81 104 ALA A O 1
ATOM 829 N N . ARG A 1 105 ? 9.023 4.022 0.333 1.00 92.69 105 ARG A N 1
ATOM 830 C CA . ARG A 1 105 ? 9.977 3.000 -0.113 1.00 92.69 105 ARG A CA 1
ATOM 831 C C . ARG A 1 105 ? 10.491 3.270 -1.526 1.00 92.69 105 ARG A C 1
ATOM 833 O O . ARG A 1 105 ? 11.693 3.167 -1.746 1.00 92.69 105 ARG A O 1
ATOM 840 N N . THR A 1 106 ? 9.607 3.599 -2.460 1.00 89.12 106 THR A N 1
ATOM 841 C CA . THR A 1 106 ? 9.954 3.775 -3.876 1.00 89.12 106 THR A CA 1
ATOM 842 C C . THR A 1 106 ? 10.796 5.040 -4.076 1.00 89.12 106 THR A C 1
ATOM 844 O O . THR A 1 106 ? 11.827 4.985 -4.747 1.00 89.12 106 THR A O 1
ATOM 847 N N . LEU A 1 107 ? 10.453 6.142 -3.396 1.00 91.06 107 LEU A N 1
ATOM 848 C CA . LEU A 1 107 ? 11.264 7.367 -3.374 1.00 91.06 107 LEU A CA 1
ATOM 849 C C . LEU A 1 107 ? 12.652 7.126 -2.759 1.00 91.06 107 LEU A C 1
ATOM 851 O O . LEU A 1 107 ? 13.663 7.534 -3.333 1.00 91.06 107 LEU A O 1
ATOM 855 N N . GLY A 1 108 ? 12.715 6.415 -1.627 1.00 89.12 108 GLY A N 1
ATOM 856 C CA . GLY A 1 108 ? 13.977 6.059 -0.976 1.00 89.12 108 GLY A CA 1
ATOM 857 C C . GLY A 1 108 ? 14.872 5.174 -1.851 1.00 89.12 108 GLY A C 1
ATOM 858 O O . GLY A 1 108 ? 16.036 5.505 -2.070 1.00 89.12 108 GLY A O 1
ATOM 859 N N . ALA A 1 109 ? 14.320 4.096 -2.416 1.00 85.69 109 ALA A N 1
ATOM 860 C CA . ALA A 1 109 ? 15.054 3.162 -3.272 1.00 85.69 109 ALA A CA 1
ATOM 861 C C . ALA A 1 109 ? 15.571 3.831 -4.557 1.00 85.69 109 ALA A C 1
ATOM 863 O O . ALA A 1 109 ? 16.716 3.608 -4.964 1.00 85.69 109 ALA A O 1
ATOM 864 N N . THR A 1 110 ? 14.754 4.691 -5.172 1.00 83.88 110 THR A N 1
ATOM 865 C CA . THR A 1 110 ? 15.137 5.464 -6.362 1.00 83.88 110 THR A CA 1
ATOM 866 C C . THR A 1 110 ? 16.307 6.392 -6.048 1.00 83.88 110 THR A C 1
ATOM 868 O O . THR A 1 110 ? 17.315 6.380 -6.758 1.00 83.88 110 THR A O 1
ATOM 871 N N . ARG A 1 111 ? 16.240 7.113 -4.921 1.00 82.62 111 ARG A N 1
ATOM 872 C CA . ARG A 1 111 ? 17.325 7.987 -4.462 1.00 82.62 111 ARG A CA 1
ATOM 873 C C . ARG A 1 111 ? 18.625 7.225 -4.198 1.00 82.62 111 ARG A C 1
ATOM 875 O O . ARG A 1 111 ? 19.682 7.661 -4.645 1.00 82.62 111 ARG A O 1
ATOM 882 N N . GLU A 1 112 ? 18.569 6.102 -3.485 1.00 80.00 112 GLU A N 1
ATOM 883 C CA . GLU A 1 112 ? 19.752 5.268 -3.214 1.00 80.00 112 GLU A CA 1
ATOM 884 C C . GLU A 1 112 ? 20.415 4.792 -4.510 1.00 80.00 112 GLU A C 1
ATOM 886 O O . GLU A 1 112 ? 21.637 4.842 -4.650 1.00 80.00 112 GLU A O 1
ATOM 891 N N . THR A 1 113 ? 19.598 4.388 -5.486 1.00 75.56 113 THR A N 1
ATOM 892 C CA . THR A 1 113 ? 20.073 3.931 -6.798 1.00 75.56 113 THR A CA 1
ATOM 893 C C . THR A 1 113 ? 20.785 5.051 -7.561 1.00 75.56 113 THR A C 1
ATOM 895 O O . THR A 1 113 ? 21.770 4.791 -8.247 1.00 75.56 113 THR A O 1
ATOM 898 N N . MET A 1 114 ? 20.326 6.296 -7.418 1.00 72.12 114 MET A N 1
ATOM 899 C CA . MET A 1 114 ? 20.962 7.471 -8.024 1.00 72.12 114 MET A CA 1
ATOM 900 C C . MET A 1 114 ? 22.275 7.859 -7.349 1.00 72.12 114 MET A C 1
ATOM 902 O O . MET A 1 114 ? 23.213 8.239 -8.039 1.00 72.12 114 MET A O 1
ATOM 906 N N . LEU A 1 115 ? 22.365 7.744 -6.021 1.00 69.12 115 LEU A N 1
ATOM 907 C CA . LEU A 1 115 ? 23.588 8.068 -5.277 1.00 69.12 115 LEU A CA 1
ATOM 908 C C . LEU A 1 115 ? 24.703 7.036 -5.497 1.00 69.12 115 LEU A C 1
ATOM 910 O O . LEU A 1 115 ? 25.876 7.396 -5.487 1.00 69.12 115 LEU A O 1
ATOM 914 N N . GLY A 1 116 ? 24.350 5.761 -5.690 1.00 58.16 116 GLY A N 1
ATOM 915 C CA . GLY A 1 116 ? 25.311 4.677 -5.935 1.00 58.16 116 GLY A CA 1
ATOM 916 C C . GLY A 1 116 ? 25.762 4.534 -7.392 1.00 58.16 116 GLY A C 1
ATOM 917 O O . GLY A 1 116 ? 26.571 3.663 -7.703 1.00 58.16 116 GLY A O 1
ATOM 918 N N . ALA A 1 117 ? 25.217 5.342 -8.297 1.00 55.06 117 ALA A N 1
ATOM 919 C CA . ALA A 1 117 ? 25.484 5.266 -9.720 1.00 55.06 117 ALA A CA 1
ATOM 920 C C . ALA A 1 117 ? 26.606 6.241 -10.127 1.00 55.06 117 ALA A C 1
ATOM 922 O O . ALA A 1 117 ? 26.374 7.441 -10.225 1.00 55.06 117 ALA A O 1
ATOM 923 N N . GLU A 1 118 ? 27.791 5.731 -10.482 1.00 48.56 118 GLU A N 1
ATOM 924 C CA . GLU A 1 118 ? 28.814 6.470 -11.255 1.00 48.56 118 GLU A CA 1
ATOM 925 C C . GLU A 1 118 ? 28.346 6.687 -12.717 1.00 48.56 118 GLU A C 1
ATOM 927 O O . GLU A 1 118 ? 28.995 6.281 -13.682 1.00 48.56 118 GLU A O 1
ATOM 932 N N . ARG A 1 119 ? 27.138 7.230 -12.914 1.00 54.72 119 ARG A N 1
ATOM 933 C CA . ARG A 1 119 ? 26.473 7.284 -14.224 1.00 54.72 119 ARG A CA 1
ATOM 934 C C . ARG A 1 119 ? 26.849 8.527 -15.028 1.00 54.72 119 ARG A C 1
ATOM 936 O O . ARG A 1 119 ? 26.993 9.623 -14.499 1.00 54.72 119 ARG A O 1
ATOM 943 N N . ARG A 1 120 ? 26.899 8.334 -16.352 1.00 47.47 120 ARG A N 1
ATOM 944 C CA . ARG A 1 120 ? 26.905 9.389 -17.382 1.00 47.47 120 ARG A CA 1
ATOM 945 C C . ARG A 1 120 ? 25.498 9.871 -17.769 1.00 47.47 120 ARG A C 1
ATOM 947 O O . ARG A 1 120 ? 25.396 10.947 -18.343 1.00 47.47 120 ARG A O 1
ATOM 954 N N . GLU A 1 121 ? 24.445 9.109 -17.454 1.00 51.78 121 GLU A N 1
ATOM 955 C CA . GLU A 1 121 ? 23.048 9.441 -17.781 1.00 51.78 121 GLU A CA 1
ATOM 956 C C . GLU A 1 121 ? 22.157 9.442 -16.521 1.00 51.78 121 GLU A C 1
ATOM 958 O O . GLU A 1 121 ? 22.218 8.490 -15.729 1.00 51.78 121 GLU A O 1
ATOM 963 N N . PRO A 1 122 ? 21.344 10.493 -16.308 1.00 55.12 122 PRO A N 1
ATOM 964 C CA . PRO A 1 122 ? 20.484 10.616 -15.136 1.00 55.12 122 PRO A CA 1
ATOM 965 C C . PRO A 1 122 ? 19.375 9.555 -15.144 1.00 55.12 122 PRO A C 1
ATOM 967 O O . PRO A 1 122 ? 18.744 9.292 -16.164 1.00 55.12 122 PRO A O 1
ATOM 970 N N . ILE A 1 123 ? 19.119 8.936 -13.986 1.00 62.19 123 ILE A N 1
ATOM 971 C CA . ILE A 1 123 ? 17.913 8.119 -13.791 1.00 62.19 123 ILE A CA 1
ATOM 972 C C . ILE A 1 123 ? 16.713 9.075 -13.806 1.00 62.19 123 ILE A C 1
ATOM 974 O O . ILE A 1 123 ? 16.741 10.109 -13.141 1.00 62.19 123 ILE A O 1
ATOM 978 N N . SER A 1 124 ? 15.668 8.738 -14.560 1.00 72.69 124 SER A N 1
ATOM 979 C CA . SER A 1 124 ? 14.450 9.549 -14.613 1.00 72.69 124 SER A CA 1
ATOM 980 C C . SER A 1 124 ? 13.617 9.372 -13.342 1.00 72.69 124 SER A C 1
ATOM 982 O O . SER A 1 124 ? 13.449 8.253 -12.855 1.00 72.69 124 SER A O 1
ATOM 984 N N . TRP A 1 125 ? 13.068 10.472 -12.823 1.00 83.50 125 TRP A N 1
ATOM 985 C CA . TRP A 1 125 ? 12.083 10.458 -11.737 1.00 83.50 125 TRP A CA 1
ATOM 986 C C . TRP A 1 125 ? 10.643 10.317 -12.243 1.00 83.50 125 TRP A C 1
ATOM 988 O O . TRP A 1 125 ? 9.738 10.079 -11.442 1.00 83.50 125 TRP A O 1
ATOM 998 N N . LEU A 1 126 ? 10.429 10.393 -13.562 1.00 80.00 126 LEU A N 1
ATOM 999 C CA . LEU A 1 126 ? 9.125 10.211 -14.199 1.00 80.00 126 LEU A CA 1
ATOM 1000 C C . LEU A 1 126 ? 8.417 8.915 -13.760 1.00 80.00 126 LEU A C 1
ATOM 1002 O O . LEU A 1 126 ? 7.227 8.993 -13.449 1.00 80.00 126 LEU A O 1
ATOM 1006 N N . PRO A 1 127 ? 9.104 7.761 -13.608 1.00 79.62 127 PRO A N 1
ATOM 1007 C CA . PRO A 1 127 ? 8.480 6.560 -13.074 1.00 79.62 127 PRO A CA 1
ATOM 1008 C C . PRO A 1 127 ? 7.762 6.751 -11.735 1.00 79.62 127 PRO A C 1
ATOM 1010 O O . PRO A 1 127 ? 6.698 6.181 -11.520 1.00 79.62 127 PRO A O 1
ATOM 1013 N N . MET A 1 128 ? 8.301 7.585 -10.841 1.00 83.31 128 MET A N 1
ATOM 1014 C CA . MET A 1 128 ? 7.696 7.837 -9.528 1.00 83.31 128 MET A CA 1
ATOM 1015 C C . MET A 1 128 ? 6.391 8.618 -9.651 1.00 83.31 128 MET A C 1
ATOM 1017 O O . MET A 1 128 ? 5.433 8.344 -8.930 1.00 83.31 128 MET A O 1
ATOM 1021 N N . ILE A 1 129 ? 6.345 9.564 -10.590 1.00 81.94 129 ILE A N 1
ATOM 1022 C CA . ILE A 1 129 ? 5.153 10.362 -10.877 1.00 81.94 129 ILE A CA 1
ATOM 1023 C C . ILE A 1 129 ? 4.068 9.475 -11.507 1.00 81.94 129 ILE A C 1
ATOM 1025 O O . ILE A 1 129 ? 2.905 9.559 -11.109 1.00 81.94 129 ILE A O 1
ATOM 1029 N N . ILE A 1 130 ? 4.442 8.603 -12.451 1.00 76.81 130 ILE A N 1
ATOM 1030 C CA . ILE A 1 130 ? 3.501 7.685 -13.113 1.00 76.81 130 ILE A CA 1
ATOM 1031 C C . ILE A 1 130 ? 2.951 6.666 -12.112 1.00 76.81 130 ILE A C 1
ATOM 1033 O O . ILE A 1 130 ? 1.738 6.493 -12.027 1.00 76.81 130 ILE A O 1
ATOM 1037 N N . VAL A 1 131 ? 3.808 6.043 -11.293 1.00 76.69 131 VAL A N 1
ATOM 1038 C CA . VAL A 1 131 ? 3.374 5.098 -10.248 1.00 76.69 131 VAL A CA 1
ATOM 1039 C C . VAL A 1 131 ? 2.408 5.762 -9.266 1.00 76.69 131 VAL A C 1
ATOM 1041 O O . VAL A 1 131 ? 1.416 5.143 -8.875 1.00 76.69 131 VAL A O 1
ATOM 1044 N N . ALA A 1 132 ? 2.649 7.025 -8.901 1.00 79.12 132 ALA A N 1
ATOM 1045 C CA . ALA A 1 132 ? 1.745 7.802 -8.055 1.00 79.12 132 ALA A CA 1
ATOM 1046 C C . ALA A 1 132 ? 0.414 8.172 -8.743 1.00 79.12 132 ALA A C 1
ATOM 1048 O O . ALA A 1 132 ? -0.504 8.611 -8.059 1.00 79.12 132 ALA A O 1
ATOM 1049 N N . GLY A 1 133 ? 0.285 7.980 -10.061 1.00 77.88 133 GLY A N 1
ATOM 1050 C CA . GLY A 1 133 ? -0.891 8.380 -10.838 1.00 77.88 133 GLY A CA 1
ATOM 1051 C C . GLY A 1 133 ? -0.977 9.890 -11.081 1.00 77.88 133 GLY A C 1
ATOM 1052 O O . GLY A 1 133 ? -2.055 10.414 -11.340 1.00 77.88 133 GLY A O 1
ATOM 1053 N N . GLU A 1 134 ? 0.143 10.611 -10.984 1.00 82.31 134 GLU A N 1
ATOM 1054 C CA . GLU A 1 134 ? 0.165 12.079 -10.973 1.00 82.31 134 GLU A CA 1
ATOM 1055 C C . GLU A 1 134 ? 0.728 12.694 -12.262 1.00 82.31 134 GLU A C 1
ATOM 1057 O O . GLU A 1 134 ? 0.908 13.905 -12.318 1.00 82.31 134 GLU A O 1
ATOM 1062 N N . GLN A 1 135 ? 1.005 11.905 -13.309 1.00 80.50 135 GLN A N 1
ATOM 1063 C CA . GLN A 1 135 ? 1.698 12.384 -14.519 1.00 80.50 135 GLN A CA 1
ATOM 1064 C C . GLN A 1 135 ? 1.012 13.598 -15.153 1.00 80.50 135 GLN A C 1
ATOM 1066 O O . GLN A 1 135 ? 1.648 14.635 -15.343 1.00 80.50 135 GLN A O 1
ATOM 1071 N N . GLN A 1 136 ? -0.291 13.493 -15.424 1.00 78.25 136 GLN A N 1
ATOM 1072 C CA . GLN A 1 136 ? -1.058 14.581 -16.028 1.00 78.25 136 GLN A CA 1
ATOM 1073 C C . GLN A 1 136 ? -1.075 15.824 -15.125 1.00 78.25 136 GLN A C 1
ATOM 1075 O O . GLN A 1 136 ? -0.755 16.926 -15.566 1.00 78.25 136 GLN A O 1
ATOM 1080 N N . ARG A 1 137 ? -1.384 15.650 -13.835 1.00 82.25 137 ARG A N 1
ATOM 1081 C CA . ARG A 1 137 ? -1.477 16.760 -12.877 1.00 82.25 137 ARG A CA 1
ATOM 1082 C C . ARG A 1 137 ? -0.126 17.436 -12.637 1.00 82.25 137 ARG A C 1
ATOM 1084 O O . ARG A 1 137 ? -0.071 18.653 -12.474 1.00 82.25 137 ARG A O 1
ATOM 1091 N N . PHE A 1 138 ? 0.962 16.673 -12.610 1.00 84.31 138 PHE A N 1
ATOM 1092 C CA . PHE A 1 138 ? 2.316 17.204 -12.504 1.00 84.31 138 PHE A CA 1
ATOM 1093 C C . PHE A 1 138 ? 2.664 18.049 -13.733 1.00 84.31 138 PHE A C 1
ATOM 1095 O O . PHE A 1 138 ? 3.159 19.167 -13.584 1.00 84.31 138 PHE A O 1
ATOM 1102 N N . ALA A 1 139 ? 2.350 17.562 -14.938 1.00 89.06 139 ALA A N 1
ATOM 1103 C CA . ALA A 1 139 ? 2.562 18.314 -16.171 1.00 89.06 139 ALA A CA 1
ATOM 1104 C C . ALA A 1 139 ? 1.765 19.632 -16.188 1.00 89.06 139 ALA A C 1
ATOM 1106 O O . ALA A 1 139 ? 2.312 20.664 -16.564 1.00 89.06 139 ALA A O 1
ATOM 1107 N N . GLU A 1 140 ? 0.517 19.620 -15.712 1.00 88.69 140 GLU A N 1
ATOM 1108 C CA . GLU A 1 140 ? -0.340 20.810 -15.626 1.00 88.69 140 GLU A CA 1
ATOM 1109 C C . GLU A 1 140 ? 0.129 21.826 -14.566 1.00 88.69 140 GLU A C 1
ATOM 1111 O O . GLU A 1 140 ? 0.103 23.032 -14.811 1.00 88.69 140 GLU A O 1
ATOM 1116 N N . LEU A 1 141 ? 0.544 21.367 -13.377 1.00 88.88 141 LEU A N 1
ATOM 1117 C CA . LEU A 1 141 ? 0.870 22.249 -12.245 1.00 88.88 141 LEU A CA 1
ATOM 1118 C C . LEU A 1 141 ? 2.329 22.709 -12.205 1.00 88.88 141 LEU A C 1
ATOM 1120 O O . LEU A 1 141 ? 2.609 23.801 -11.706 1.00 88.88 141 LEU A O 1
ATOM 1124 N N . ILE A 1 142 ? 3.253 21.850 -12.635 1.00 92.56 142 ILE A N 1
ATOM 1125 C CA . ILE A 1 142 ? 4.703 22.028 -12.473 1.00 92.56 142 ILE A CA 1
ATOM 1126 C C . ILE A 1 142 ? 5.404 22.110 -13.836 1.00 92.56 142 ILE A C 1
ATOM 1128 O O . ILE A 1 142 ? 6.364 22.868 -13.987 1.00 92.56 142 ILE A O 1
ATOM 1132 N N . GLY A 1 143 ? 4.905 21.370 -14.830 1.00 91.00 143 GLY A N 1
ATOM 1133 C CA . GLY A 1 143 ? 5.470 21.274 -16.176 1.00 91.00 143 GLY A CA 1
ATOM 1134 C C . GLY A 1 143 ? 6.223 19.963 -16.398 1.00 91.00 143 GLY A C 1
ATOM 1135 O O . GLY A 1 143 ? 7.049 19.560 -15.583 1.00 91.00 143 GLY A O 1
ATOM 1136 N N . GLU A 1 144 ? 5.976 19.310 -17.535 1.00 86.44 144 GLU A N 1
ATOM 1137 C CA . GLU A 1 144 ? 6.524 17.983 -17.863 1.00 86.44 144 GLU A CA 1
ATOM 1138 C C . GLU A 1 144 ? 8.060 17.933 -17.817 1.00 86.44 144 GLU A C 1
ATOM 1140 O O . GLU A 1 144 ? 8.634 17.028 -17.216 1.00 86.44 144 GLU A O 1
ATOM 1145 N N . ALA A 1 145 ? 8.735 18.965 -18.335 1.00 86.81 145 ALA A N 1
ATOM 1146 C CA . ALA A 1 145 ? 10.198 19.060 -18.331 1.00 86.81 145 ALA A CA 1
ATOM 1147 C C . ALA A 1 145 ? 10.821 19.065 -16.918 1.00 86.81 145 ALA A C 1
ATOM 1149 O O . ALA A 1 145 ? 12.019 18.843 -16.765 1.00 86.81 145 ALA A O 1
ATOM 1150 N N . LYS A 1 146 ? 10.034 19.322 -15.863 1.00 88.75 146 LYS A N 1
ATOM 1151 C CA . LYS A 1 146 ? 10.510 19.283 -14.473 1.00 88.75 146 LYS A CA 1
ATOM 1152 C C . LYS A 1 146 ? 10.572 17.871 -13.889 1.00 88.75 146 LYS A C 1
ATOM 1154 O O . LYS A 1 146 ? 11.123 17.710 -12.806 1.00 88.75 146 LYS A O 1
ATOM 1159 N N . ALA A 1 147 ? 10.063 16.858 -14.593 1.00 85.06 147 ALA A N 1
ATOM 1160 C CA . ALA A 1 147 ? 10.132 15.462 -14.161 1.00 85.06 147 ALA A CA 1
ATOM 1161 C C . ALA A 1 147 ? 11.568 14.896 -14.148 1.00 85.06 147 ALA A C 1
ATOM 1163 O O . ALA A 1 147 ? 11.804 13.831 -13.580 1.00 85.06 147 ALA A O 1
ATOM 1164 N N . GLU A 1 148 ? 12.532 15.595 -14.753 1.00 83.88 148 GLU A N 1
ATOM 1165 C CA . GLU A 1 148 ? 13.958 15.242 -14.710 1.00 83.88 148 GLU A CA 1
ATOM 1166 C C . GLU A 1 148 ? 14.651 15.714 -13.420 1.00 83.88 148 GLU A C 1
ATOM 1168 O O . GLU A 1 148 ? 15.689 15.173 -13.036 1.00 83.88 148 GLU A O 1
ATOM 1173 N N . ASP A 1 149 ? 14.074 16.695 -12.720 1.00 87.81 149 ASP A N 1
ATOM 1174 C CA . ASP A 1 149 ? 14.640 17.255 -11.496 1.00 87.81 149 ASP A CA 1
ATOM 1175 C C . ASP A 1 149 ? 14.124 16.501 -10.265 1.00 87.81 149 ASP A C 1
ATOM 1177 O O . ASP A 1 149 ? 12.997 16.688 -9.797 1.00 87.81 149 ASP A O 1
ATOM 1181 N N . GLY A 1 150 ? 14.991 15.661 -9.706 1.00 88.12 150 GLY A N 1
ATOM 1182 C CA . GLY A 1 150 ? 14.668 14.858 -8.534 1.00 88.12 150 GLY A CA 1
ATOM 1183 C C . GLY A 1 150 ? 14.281 15.638 -7.292 1.00 88.12 150 GLY A C 1
ATOM 1184 O O . GLY A 1 150 ? 13.542 15.113 -6.461 1.00 88.1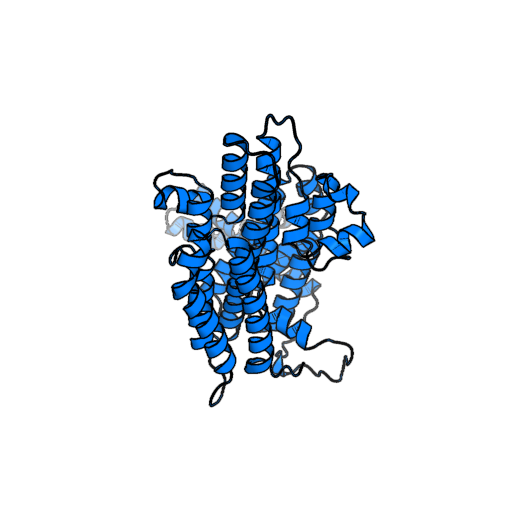2 150 GLY A O 1
ATOM 1185 N N . GLU A 1 151 ? 14.758 16.868 -7.130 1.00 91.00 151 GLU A N 1
ATOM 1186 C CA . GLU A 1 151 ? 14.398 17.689 -5.978 1.00 91.00 151 GLU A CA 1
ATOM 1187 C C . GLU A 1 151 ? 12.962 18.190 -6.116 1.00 91.00 151 GLU A C 1
ATOM 1189 O O . GLU A 1 151 ? 12.185 18.088 -5.166 1.00 91.00 151 GLU A O 1
ATOM 1194 N N . ILE A 1 152 ? 12.574 18.623 -7.319 1.00 94.25 152 ILE A N 1
ATOM 1195 C CA . ILE A 1 152 ? 11.201 19.046 -7.618 1.00 94.25 152 ILE A CA 1
ATOM 1196 C C . ILE A 1 152 ? 10.231 17.869 -7.495 1.00 94.25 152 ILE A C 1
ATOM 1198 O O . ILE A 1 152 ? 9.182 18.006 -6.863 1.00 94.25 152 ILE A O 1
ATOM 1202 N N . VAL A 1 153 ? 10.573 16.708 -8.062 1.00 92.50 153 VAL A N 1
ATOM 1203 C CA . VAL A 1 153 ? 9.695 15.530 -8.007 1.00 92.50 153 VAL A CA 1
ATOM 1204 C C . VAL A 1 153 ? 9.502 15.041 -6.572 1.00 92.50 153 VAL A C 1
ATOM 1206 O O . VAL A 1 153 ? 8.373 14.755 -6.173 1.00 92.50 153 VAL A O 1
ATOM 1209 N N . GLN A 1 154 ? 10.569 14.978 -5.772 1.00 94.31 154 GLN A N 1
ATOM 1210 C CA . GLN A 1 154 ? 10.449 14.581 -4.368 1.00 94.31 154 GLN A CA 1
ATOM 1211 C C . GLN A 1 154 ? 9.656 15.610 -3.555 1.00 94.31 154 GLN A C 1
ATOM 1213 O O . GLN A 1 154 ? 8.771 15.213 -2.804 1.00 94.31 154 GLN A O 1
ATOM 1218 N N . GLU A 1 155 ? 9.900 16.915 -3.720 1.00 95.62 155 GLU A N 1
ATOM 1219 C CA . GLU A 1 155 ? 9.096 17.951 -3.052 1.00 95.62 155 GLU A CA 1
ATOM 1220 C C . GLU A 1 155 ? 7.607 17.819 -3.389 1.00 95.62 155 GLU A C 1
ATOM 1222 O O . GLU A 1 155 ? 6.761 17.841 -2.492 1.00 95.62 155 GLU A O 1
ATOM 1227 N N . TYR A 1 156 ? 7.288 17.589 -4.664 1.00 94.56 156 TYR A N 1
ATOM 1228 C CA . TYR A 1 156 ? 5.919 17.380 -5.119 1.00 94.56 156 TYR A CA 1
ATOM 1229 C C . TYR A 1 156 ? 5.274 16.134 -4.489 1.00 94.56 156 TYR A C 1
ATOM 1231 O O . TYR A 1 156 ? 4.196 16.214 -3.899 1.00 94.56 156 TYR A O 1
ATOM 1239 N N . LEU A 1 157 ? 5.950 14.983 -4.552 1.00 91.56 157 LEU A N 1
ATOM 1240 C CA . LEU A 1 157 ? 5.427 13.712 -4.040 1.00 91.56 157 LEU A CA 1
ATOM 1241 C C . LEU A 1 157 ? 5.481 13.598 -2.508 1.00 91.56 157 LEU A C 1
ATOM 1243 O O . LEU A 1 157 ? 4.841 12.715 -1.937 1.00 91.56 157 LEU A O 1
ATOM 1247 N N . VAL A 1 158 ? 6.206 14.472 -1.808 1.00 95.94 158 VAL A N 1
ATOM 1248 C CA . VAL A 1 158 ? 6.271 14.460 -0.340 1.00 95.94 158 VAL A CA 1
ATOM 1249 C C . VAL A 1 158 ? 5.327 15.493 0.263 1.00 95.94 158 VAL A C 1
ATOM 1251 O O . VAL A 1 158 ? 4.516 15.141 1.122 1.00 95.94 158 VAL A O 1
ATOM 1254 N N . TRP A 1 159 ? 5.413 16.749 -0.175 1.00 95.44 159 TRP A N 1
ATOM 1255 C CA . TRP A 1 159 ? 4.869 17.893 0.560 1.00 95.44 159 TRP A CA 1
ATOM 1256 C C . TRP A 1 159 ? 3.683 18.572 -0.114 1.00 95.44 159 TRP A C 1
ATOM 1258 O O . TRP A 1 159 ? 2.895 19.228 0.572 1.00 95.44 159 TRP A O 1
ATOM 1268 N N . ASP A 1 160 ? 3.528 18.440 -1.432 1.00 88.19 160 ASP A N 1
ATOM 1269 C CA . ASP A 1 160 ? 2.496 19.179 -2.149 1.00 88.19 160 ASP A CA 1
ATOM 1270 C C . ASP A 1 160 ? 1.093 18.721 -1.723 1.00 88.19 160 ASP A C 1
ATOM 1272 O O . ASP A 1 160 ? 0.711 17.556 -1.831 1.00 88.19 160 ASP A O 1
ATOM 1276 N N . THR A 1 161 ? 0.305 19.656 -1.198 1.00 85.62 161 THR A N 1
ATOM 1277 C CA . THR A 1 161 ? -1.040 19.374 -0.678 1.00 85.62 161 THR A CA 1
ATOM 1278 C C . THR A 1 161 ? -2.134 19.493 -1.739 1.00 85.62 161 THR A C 1
ATOM 1280 O O . THR A 1 161 ? -3.288 19.173 -1.449 1.00 85.62 161 THR A O 1
ATOM 1283 N N . ARG A 1 162 ? -1.785 19.921 -2.962 1.00 80.31 162 ARG A N 1
ATOM 1284 C CA . ARG A 1 162 ? -2.679 19.990 -4.133 1.00 80.31 162 ARG A CA 1
ATOM 1285 C C . ARG A 1 162 ? -2.862 18.624 -4.802 1.00 80.31 162 ARG A C 1
ATOM 1287 O O . ARG A 1 162 ? -3.795 18.443 -5.590 1.00 80.31 162 ARG A O 1
ATOM 1294 N N . THR A 1 163 ? -1.986 17.670 -4.487 1.00 71.81 163 THR A N 1
ATOM 1295 C CA . THR A 1 163 ? -2.102 16.260 -4.869 1.00 71.81 163 THR A CA 1
ATOM 1296 C C . THR A 1 163 ? -2.666 15.429 -3.715 1.00 71.81 163 THR A C 1
ATOM 1298 O O . THR A 1 163 ? -2.400 15.680 -2.532 1.00 71.81 163 THR A O 1
ATOM 1301 N N . LEU A 1 164 ? -3.474 14.429 -4.072 1.00 69.25 164 LEU A N 1
ATOM 1302 C CA . LEU A 1 164 ? -3.999 13.444 -3.128 1.00 69.25 164 LEU A CA 1
ATOM 1303 C C . LEU A 1 164 ? -3.005 12.309 -2.856 1.00 69.25 164 LEU A C 1
ATOM 1305 O O . LEU A 1 164 ? -3.188 11.572 -1.890 1.00 69.25 164 LEU A O 1
ATOM 1309 N N . SER A 1 165 ? -1.950 12.212 -3.664 1.00 76.25 165 SER A N 1
ATOM 1310 C CA . SER A 1 165 ? -1.002 11.098 -3.661 1.00 76.25 165 SER A CA 1
ATOM 1311 C C . SER A 1 165 ? 0.317 11.432 -2.961 1.00 76.25 165 SER A C 1
ATOM 1313 O O . SER A 1 165 ? 1.153 10.545 -2.790 1.00 76.25 165 SER A O 1
ATOM 1315 N N . SER A 1 166 ? 0.518 12.680 -2.510 1.00 86.81 166 SER A N 1
ATOM 1316 C CA . SER A 1 166 ? 1.718 13.025 -1.739 1.00 86.81 166 SER A CA 1
ATOM 1317 C C . SER A 1 166 ? 1.760 12.315 -0.387 1.00 86.81 166 SER A C 1
ATOM 1319 O O . SER A 1 166 ? 0.720 11.989 0.198 1.00 86.81 166 SER A O 1
ATOM 1321 N N . LEU A 1 167 ? 2.963 12.110 0.156 1.00 90.69 167 LEU A N 1
ATOM 1322 C CA . LEU A 1 167 ? 3.146 11.502 1.478 1.00 90.69 167 LEU A CA 1
ATOM 1323 C C . LEU A 1 167 ? 2.425 12.291 2.571 1.00 90.69 167 LEU A C 1
ATOM 1325 O O . LEU A 1 167 ? 1.735 11.692 3.396 1.00 90.69 167 LEU A O 1
ATOM 1329 N N . HIS A 1 168 ? 2.523 13.621 2.559 1.00 90.62 168 HIS A N 1
ATOM 1330 C CA . HIS A 1 168 ? 1.821 14.466 3.516 1.00 90.62 168 HIS A CA 1
ATOM 1331 C C . HIS A 1 168 ? 0.298 14.278 3.421 1.00 90.62 168 HIS A C 1
ATOM 1333 O O . HIS A 1 168 ? -0.367 14.054 4.438 1.00 90.62 168 HIS A O 1
ATOM 1339 N N . THR A 1 169 ? -0.279 14.333 2.213 1.00 82.75 169 THR A N 1
ATOM 1340 C CA . THR A 1 169 ? -1.728 14.149 2.036 1.00 82.75 169 THR A CA 1
ATOM 1341 C C . THR A 1 169 ? -2.172 12.730 2.390 1.00 82.75 169 THR A C 1
ATOM 1343 O O . THR A 1 169 ? -3.197 12.576 3.054 1.00 82.75 169 THR A O 1
ATOM 1346 N N . THR A 1 170 ? -1.389 11.710 2.038 1.00 84.88 170 THR A N 1
ATOM 1347 C CA . THR A 1 170 ? -1.696 10.305 2.336 1.00 84.88 170 THR A CA 1
ATOM 1348 C C . THR A 1 170 ? -1.652 10.026 3.839 1.00 84.88 170 THR A C 1
ATOM 1350 O O . THR A 1 170 ? -2.560 9.391 4.370 1.00 84.88 170 THR A O 1
ATOM 1353 N N . VAL A 1 171 ? -0.652 10.546 4.563 1.00 89.25 171 VAL A N 1
ATOM 1354 C CA . VAL A 1 171 ? -0.571 10.428 6.032 1.00 89.25 171 VAL A CA 1
ATOM 1355 C C . VAL A 1 171 ? -1.722 11.173 6.710 1.00 89.25 171 VAL A C 1
ATOM 1357 O O . VAL A 1 171 ? -2.312 10.664 7.665 1.00 89.25 171 VAL A O 1
ATOM 1360 N N . ARG A 1 172 ? -2.080 12.365 6.218 1.00 85.88 172 ARG A N 1
ATOM 1361 C CA . ARG A 1 172 ? -3.255 13.100 6.706 1.00 85.88 172 ARG A CA 1
ATOM 1362 C C . ARG A 1 172 ? -4.535 12.293 6.499 1.00 85.88 172 ARG A C 1
ATOM 1364 O O . ARG A 1 172 ? -5.290 12.131 7.452 1.00 85.88 172 ARG A O 1
ATOM 1371 N N . ALA A 1 173 ? -4.744 11.758 5.295 1.00 79.50 173 ALA A N 1
ATOM 1372 C CA . ALA A 1 173 ? -5.896 10.920 4.977 1.00 79.50 173 ALA A CA 1
ATOM 1373 C C . ALA A 1 173 ? -5.951 9.700 5.903 1.00 79.50 173 ALA A C 1
ATOM 1375 O O . ALA A 1 173 ? -6.947 9.494 6.581 1.00 79.50 173 ALA A O 1
ATOM 1376 N N . ALA A 1 174 ? -4.841 8.977 6.053 1.00 83.00 174 ALA A N 1
ATOM 1377 C CA . ALA A 1 174 ? -4.725 7.839 6.959 1.00 83.00 174 ALA A CA 1
ATOM 1378 C C . ALA A 1 174 ? -5.179 8.151 8.393 1.00 83.00 174 ALA A C 1
ATOM 1380 O O . ALA A 1 174 ? -5.924 7.388 9.012 1.00 83.00 174 ALA A O 1
ATOM 1381 N N . ARG A 1 175 ? -4.743 9.297 8.921 1.00 89.38 175 ARG A N 1
ATOM 1382 C CA . ARG A 1 175 ? -5.121 9.761 10.255 1.00 89.38 175 ARG A CA 1
ATOM 1383 C C . ARG A 1 175 ? -6.591 10.155 10.328 1.00 89.38 175 ARG A C 1
ATOM 1385 O O . ARG A 1 175 ? -7.248 9.854 11.322 1.00 89.38 175 ARG A O 1
ATOM 1392 N N . ASP A 1 176 ? -7.105 10.864 9.330 1.00 81.56 176 ASP A N 1
ATOM 1393 C CA . ASP A 1 176 ? -8.508 11.281 9.310 1.00 81.56 176 ASP A CA 1
ATOM 1394 C C . ASP A 1 176 ? -9.454 10.080 9.188 1.00 81.56 176 ASP A C 1
ATOM 1396 O O . ASP A 1 176 ? -10.514 10.075 9.813 1.00 81.56 176 ASP A O 1
ATOM 1400 N N . ASN A 1 177 ? -9.014 9.016 8.524 1.00 74.00 177 ASN A N 1
ATOM 1401 C CA . ASN A 1 177 ? -9.753 7.761 8.401 1.00 74.00 177 ASN A CA 1
ATOM 1402 C C . ASN A 1 177 ? -9.772 7.026 9.728 1.00 74.00 177 ASN A C 1
ATOM 1404 O O . ASN A 1 177 ? -10.838 6.701 10.242 1.00 74.00 177 ASN A O 1
ATOM 1408 N N . ALA A 1 178 ? -8.604 6.894 10.356 1.00 81.69 178 ALA A N 1
ATOM 1409 C CA . ALA A 1 178 ? -8.499 6.376 11.710 1.00 81.69 178 ALA A CA 1
ATOM 1410 C C . ALA A 1 178 ? -9.356 7.165 12.718 1.00 81.69 178 ALA A C 1
ATOM 1412 O O . ALA A 1 178 ? -9.824 6.611 13.709 1.00 81.69 178 ALA A O 1
ATOM 1413 N N . ARG A 1 179 ? -9.585 8.462 12.472 1.00 80.75 179 ARG A N 1
ATOM 1414 C CA . ARG A 1 179 ? -10.460 9.290 13.308 1.00 80.75 179 ARG A CA 1
ATOM 1415 C C . ARG A 1 179 ? -11.933 8.961 13.085 1.00 80.75 179 ARG A C 1
ATOM 1417 O O . ARG A 1 179 ? -12.696 9.047 14.039 1.00 80.75 179 ARG A O 1
ATOM 1424 N N . SER A 1 180 ? -12.324 8.633 11.855 1.00 72.56 180 SER A N 1
ATOM 1425 C CA . SER A 1 180 ? -13.710 8.279 11.533 1.00 72.56 180 SER A CA 1
ATOM 1426 C C . SER A 1 180 ? -14.133 6.962 12.188 1.00 72.56 180 SER A C 1
ATOM 1428 O O . SER A 1 180 ? -15.191 6.924 12.793 1.00 72.56 180 SER A O 1
ATOM 1430 N N . ILE A 1 181 ? -13.265 5.945 12.181 1.00 72.38 181 ILE A N 1
ATOM 1431 C CA . ILE A 1 181 ? -13.499 4.621 12.792 1.00 72.38 181 ILE A CA 1
ATOM 1432 C C . ILE A 1 181 ? -12.862 4.496 14.187 1.00 72.38 181 ILE A C 1
ATOM 1434 O O . ILE A 1 181 ? -12.302 3.461 14.558 1.00 72.38 181 ILE A O 1
ATOM 1438 N N . ARG A 1 182 ? -12.821 5.598 14.945 1.00 79.50 182 ARG A N 1
ATOM 1439 C CA . ARG A 1 182 ? -12.039 5.680 16.191 1.00 79.50 182 ARG A CA 1
ATOM 1440 C C . ARG A 1 182 ? -12.525 4.707 17.267 1.00 79.50 182 ARG A C 1
ATOM 1442 O O . ARG A 1 182 ? -11.719 4.289 18.095 1.00 79.50 182 ARG A O 1
ATOM 1449 N N . ASP A 1 183 ? -13.809 4.400 17.264 1.00 76.94 183 ASP A N 1
ATOM 1450 C CA . ASP A 1 183 ? -14.494 3.394 18.075 1.00 76.94 183 ASP A CA 1
ATOM 1451 C C . ASP A 1 183 ? -13.990 1.965 17.819 1.00 76.94 183 ASP A C 1
ATOM 1453 O O . ASP A 1 183 ? -13.820 1.204 18.769 1.00 76.94 183 ASP A O 1
ATOM 1457 N N . HIS A 1 184 ? -13.651 1.633 16.572 1.00 75.19 184 HIS A N 1
ATOM 1458 C CA . HIS A 1 184 ? -13.090 0.329 16.197 1.00 75.19 184 HIS A CA 1
ATOM 1459 C C . HIS A 1 184 ? -11.568 0.233 16.398 1.00 75.19 184 HIS A C 1
ATOM 1461 O O . HIS A 1 184 ? -11.000 -0.861 16.440 1.00 75.19 184 HIS A O 1
ATOM 1467 N N . LEU A 1 185 ? -10.872 1.368 16.523 1.00 78.62 185 LEU A N 1
ATOM 1468 C CA . LEU A 1 185 ? -9.422 1.395 16.710 1.00 78.62 185 LEU A CA 1
ATOM 1469 C C . LEU A 1 185 ? -9.003 1.349 18.179 1.00 78.62 185 LEU A C 1
ATOM 1471 O O . LEU A 1 185 ? -9.501 2.080 19.040 1.00 78.62 185 LEU A O 1
ATOM 1475 N N . THR A 1 186 ? -7.952 0.575 18.446 1.00 87.31 186 THR A N 1
ATOM 1476 C CA . THR A 1 186 ? -7.275 0.621 19.741 1.00 87.31 186 THR A CA 1
ATOM 1477 C C . THR A 1 186 ? -6.588 1.965 19.957 1.00 87.31 186 THR A C 1
ATOM 1479 O O . THR A 1 186 ? -6.198 2.663 19.015 1.00 87.31 186 THR A O 1
ATOM 1482 N N . GLN A 1 187 ? -6.411 2.337 21.228 1.00 88.75 187 GLN A N 1
ATOM 1483 C CA . GLN A 1 187 ? -5.691 3.560 21.583 1.00 88.75 187 GLN A CA 1
ATOM 1484 C C . GLN A 1 187 ? -4.272 3.569 20.996 1.00 88.75 187 GLN A C 1
ATOM 1486 O O . GLN A 1 187 ? -3.843 4.594 20.476 1.00 88.75 187 GLN A O 1
ATOM 1491 N N . GLU A 1 188 ? -3.579 2.431 21.012 1.00 91.56 188 GLU A N 1
ATOM 1492 C CA . GLU A 1 188 ? -2.230 2.300 20.456 1.00 91.56 188 GLU A CA 1
ATOM 1493 C C . GLU A 1 188 ? -2.198 2.546 18.943 1.00 91.56 188 GLU A C 1
ATOM 1495 O O . GLU A 1 188 ? -1.351 3.300 18.464 1.00 91.56 188 GLU A O 1
ATOM 1500 N N . ALA A 1 189 ? -3.138 1.966 18.183 1.00 89.25 189 ALA A N 1
ATOM 1501 C CA . ALA A 1 189 ? -3.225 2.184 16.738 1.00 89.25 189 ALA A CA 1
ATOM 1502 C C . ALA A 1 189 ? -3.484 3.665 16.418 1.00 89.25 189 ALA A C 1
ATOM 1504 O O . ALA A 1 189 ? -2.823 4.248 15.555 1.00 89.25 189 ALA A O 1
ATOM 1505 N N . TRP A 1 190 ? -4.402 4.291 17.162 1.00 90.25 190 TRP A N 1
ATOM 1506 C CA . TRP A 1 190 ? -4.694 5.717 17.043 1.00 90.25 190 TRP A CA 1
ATOM 1507 C C . TRP A 1 190 ? -3.471 6.593 17.348 1.00 90.25 190 TRP A C 1
ATOM 1509 O O . TRP A 1 190 ? -3.158 7.514 16.592 1.00 90.25 190 TRP A O 1
ATOM 1519 N N . GLU A 1 191 ? -2.764 6.317 18.443 1.00 90.19 191 GLU A N 1
ATOM 1520 C CA . GLU A 1 191 ? -1.586 7.085 18.842 1.00 90.19 191 GLU A CA 1
ATOM 1521 C C . GLU A 1 191 ? -0.464 7.002 17.813 1.00 90.19 191 GLU A C 1
ATOM 1523 O O . GLU A 1 191 ? 0.152 8.029 17.525 1.00 90.19 191 GLU A O 1
ATOM 1528 N N . GLN A 1 192 ? -0.233 5.831 17.209 1.00 95.38 192 GLN A N 1
ATOM 1529 C CA . GLN A 1 192 ? 0.786 5.703 16.169 1.00 95.38 192 GLN A CA 1
ATOM 1530 C C . GLN A 1 192 ? 0.466 6.535 14.930 1.00 95.38 192 GLN A C 1
ATOM 1532 O O . GLN A 1 192 ? 1.318 7.302 14.473 1.00 95.38 192 GLN A O 1
ATOM 1537 N N . ILE A 1 193 ? -0.751 6.428 14.384 1.00 93.06 193 ILE A N 1
ATOM 1538 C CA . ILE A 1 193 ? -1.087 7.172 13.163 1.00 93.06 193 ILE A CA 1
ATOM 1539 C C . ILE A 1 193 ? -1.173 8.678 13.420 1.00 93.06 193 ILE A C 1
ATOM 1541 O O . ILE A 1 193 ? -0.694 9.483 12.620 1.00 93.06 193 ILE A O 1
ATOM 1545 N N . ASN A 1 194 ? -1.726 9.076 14.568 1.00 93.81 194 ASN A N 1
ATOM 1546 C CA . ASN A 1 194 ? -1.793 10.477 14.951 1.00 93.81 194 ASN A CA 1
ATOM 1547 C C . ASN A 1 194 ? -0.395 11.045 15.238 1.00 93.81 194 ASN A C 1
ATOM 1549 O O . ASN A 1 194 ? -0.113 12.177 14.854 1.00 93.81 194 ASN A O 1
ATOM 1553 N N . GLY A 1 195 ? 0.493 10.266 15.860 1.00 93.69 195 GLY A N 1
ATOM 1554 C CA . GLY A 1 195 ? 1.890 10.634 16.081 1.00 93.69 195 GLY A CA 1
ATOM 1555 C C . GLY A 1 195 ? 2.649 10.853 14.774 1.00 93.69 195 GLY A C 1
ATOM 1556 O O . GLY A 1 195 ? 3.312 11.878 14.625 1.00 93.69 195 GLY A O 1
ATOM 1557 N N . LEU A 1 196 ? 2.490 9.952 13.797 1.00 95.50 196 LEU A N 1
ATOM 1558 C CA . LEU A 1 196 ? 3.079 10.114 12.465 1.00 95.50 196 LEU A CA 1
ATOM 1559 C C . LEU A 1 196 ? 2.562 11.376 11.762 1.00 95.50 196 LEU A C 1
ATOM 1561 O O . LEU A 1 196 ? 3.355 12.121 11.194 1.00 95.50 196 LEU A O 1
ATOM 1565 N N . TYR A 1 197 ? 1.256 11.644 11.829 1.00 95.19 197 TYR A N 1
ATOM 1566 C CA . TYR A 1 197 ? 0.660 12.858 11.266 1.00 95.19 197 TYR A CA 1
ATOM 1567 C C . TYR A 1 197 ? 1.182 14.140 11.931 1.00 95.19 197 TYR A C 1
ATOM 1569 O O . TYR A 1 197 ? 1.526 15.097 11.240 1.00 95.19 197 TYR A O 1
ATOM 1577 N N . LEU A 1 198 ? 1.270 14.166 13.264 1.00 93.38 198 LEU A N 1
ATOM 1578 C CA . LEU A 1 198 ? 1.792 15.323 13.993 1.00 93.38 198 LEU A CA 1
ATOM 1579 C C . LEU A 1 198 ? 3.274 15.564 13.699 1.00 93.38 198 LEU A C 1
ATOM 1581 O O . LEU A 1 198 ? 3.659 16.716 13.521 1.00 93.38 198 LEU A O 1
ATOM 1585 N N . TRP A 1 199 ? 4.080 14.500 13.610 1.00 96.38 199 TRP A N 1
ATOM 1586 C CA . TRP A 1 199 ? 5.470 14.603 13.165 1.00 96.38 199 TRP A CA 1
ATOM 1587 C C . TRP A 1 199 ? 5.540 15.138 11.735 1.00 96.38 199 TRP A C 1
ATOM 1589 O O . TRP A 1 199 ? 6.219 16.124 11.513 1.00 96.38 199 TRP A O 1
ATOM 1599 N N . MET A 1 200 ? 4.768 14.595 10.789 1.00 94.50 200 MET A N 1
ATOM 1600 C CA . MET A 1 200 ? 4.748 15.070 9.397 1.00 94.50 200 MET A CA 1
ATOM 1601 C C . MET A 1 200 ? 4.415 16.571 9.277 1.00 94.50 200 MET A C 1
ATOM 1603 O O . MET A 1 200 ? 4.855 17.230 8.342 1.00 94.50 200 MET A O 1
ATOM 1607 N N . LYS A 1 201 ? 3.650 17.129 10.223 1.00 92.50 201 LYS A N 1
ATOM 1608 C CA . LYS A 1 201 ? 3.302 18.558 10.276 1.00 92.50 201 LYS A CA 1
ATOM 1609 C C . LYS A 1 201 ? 4.346 19.422 11.012 1.00 92.50 201 LYS A C 1
ATOM 1611 O O . LYS A 1 201 ? 4.227 20.647 11.008 1.00 92.50 201 LYS A O 1
ATOM 1616 N N . SER A 1 202 ? 5.316 18.826 11.701 1.00 92.44 202 SER A N 1
ATOM 1617 C CA . SER A 1 202 ? 6.295 19.559 12.505 1.00 92.44 202 SER A CA 1
ATOM 1618 C C . SER A 1 202 ? 7.460 20.094 11.669 1.00 92.44 202 SER A C 1
ATOM 1620 O O . SER A 1 202 ? 7.705 19.662 10.542 1.00 92.44 202 SER A O 1
ATOM 1622 N N . THR A 1 203 ? 8.210 21.030 12.251 1.00 94.31 203 THR A N 1
ATOM 1623 C CA . THR A 1 203 ? 9.491 21.491 11.698 1.00 94.31 203 THR A CA 1
ATOM 1624 C C . THR A 1 203 ? 10.511 20.358 11.651 1.00 94.31 203 THR A C 1
ATOM 1626 O O . THR A 1 203 ? 11.222 20.239 10.661 1.00 94.31 203 THR A O 1
ATOM 1629 N N . ASP A 1 204 ? 10.515 19.465 12.648 1.00 93.12 204 ASP A N 1
ATOM 1630 C CA . ASP A 1 204 ? 11.437 18.324 12.710 1.00 93.12 204 ASP A CA 1
ATOM 1631 C C . ASP A 1 204 ? 11.338 17.421 11.474 1.00 93.12 204 ASP A C 1
ATOM 1633 O O . ASP A 1 204 ? 12.355 16.927 10.997 1.00 93.12 204 ASP A O 1
ATOM 1637 N N . ALA A 1 205 ? 10.134 17.191 10.934 1.00 94.50 205 ALA A N 1
ATOM 1638 C CA . ALA A 1 205 ? 9.982 16.392 9.717 1.00 94.50 205 ALA A CA 1
ATOM 1639 C C . ALA A 1 205 ? 10.585 17.085 8.492 1.00 94.50 205 ALA A C 1
ATOM 1641 O O . ALA A 1 205 ? 11.191 16.418 7.652 1.00 94.50 205 ALA A O 1
ATOM 1642 N N . ARG A 1 206 ? 10.459 18.415 8.404 1.00 95.62 206 ARG A N 1
ATOM 1643 C CA . ARG A 1 206 ? 11.080 19.207 7.339 1.00 95.62 206 ARG A CA 1
ATOM 1644 C C . ARG A 1 206 ? 12.605 19.206 7.467 1.00 95.62 206 ARG A C 1
ATOM 1646 O O . ARG A 1 206 ? 13.292 18.935 6.488 1.00 95.62 206 ARG A O 1
ATOM 1653 N N . GLU A 1 207 ? 13.124 19.413 8.674 1.00 95.81 207 GLU A N 1
ATOM 1654 C CA . GLU A 1 207 ? 14.562 19.370 8.965 1.00 95.81 207 GLU A CA 1
ATOM 1655 C C . GLU A 1 207 ? 15.163 17.980 8.704 1.00 95.81 207 GLU A C 1
ATOM 1657 O O . GLU A 1 207 ? 16.250 17.859 8.139 1.00 95.81 207 GLU A O 1
ATOM 1662 N N . GLU A 1 208 ? 14.459 16.907 9.082 1.00 95.12 208 GLU A N 1
ATOM 1663 C CA . GLU A 1 208 ? 14.872 15.532 8.792 1.00 95.12 208 GLU A CA 1
ATOM 1664 C C . GLU A 1 208 ? 14.846 15.252 7.288 1.00 95.12 208 GLU A C 1
ATOM 1666 O O . GLU A 1 208 ? 15.792 14.663 6.780 1.00 95.12 208 GLU A O 1
ATOM 1671 N N . TYR A 1 209 ? 13.835 15.726 6.555 1.00 96.38 209 TYR A N 1
ATOM 1672 C CA . TYR A 1 209 ? 13.788 15.607 5.097 1.00 96.38 209 TYR A CA 1
ATOM 1673 C C . TYR A 1 209 ? 14.955 16.327 4.406 1.00 96.38 209 TYR A C 1
ATOM 1675 O O . TYR A 1 209 ? 15.540 15.787 3.470 1.00 96.38 209 TYR A O 1
ATOM 1683 N N . GLU A 1 210 ? 15.324 17.524 4.857 1.00 94.50 210 GLU A N 1
ATOM 1684 C CA . GLU A 1 210 ? 16.415 18.301 4.255 1.00 94.50 210 GLU A CA 1
ATOM 1685 C C . GLU A 1 210 ? 17.797 17.723 4.600 1.00 94.50 210 GLU A C 1
ATOM 1687 O O . GLU A 1 210 ? 18.686 17.680 3.747 1.00 94.50 210 GLU A O 1
ATOM 1692 N N . ARG A 1 211 ? 17.975 17.232 5.833 1.00 93.62 211 ARG A N 1
ATOM 1693 C CA . ARG A 1 211 ? 19.264 16.735 6.340 1.00 93.62 211 ARG A CA 1
ATOM 1694 C C . ARG A 1 211 ? 19.513 15.251 6.061 1.00 93.62 211 ARG A C 1
ATOM 1696 O O . ARG A 1 211 ? 20.649 14.867 5.795 1.00 93.62 211 ARG A O 1
ATOM 1703 N N . ASP A 1 212 ? 18.484 14.414 6.164 1.00 90.75 212 ASP A N 1
ATOM 1704 C CA . ASP A 1 212 ? 18.557 12.953 6.053 1.00 90.75 212 ASP A CA 1
ATOM 1705 C C . ASP A 1 212 ? 17.284 12.366 5.413 1.00 90.75 212 ASP A C 1
ATOM 1707 O O . ASP A 1 212 ? 16.419 11.776 6.069 1.00 90.75 212 ASP A O 1
ATOM 1711 N N . ARG A 1 213 ? 17.190 12.473 4.081 1.00 92.06 213 ARG A N 1
ATOM 1712 C CA . ARG A 1 213 ? 16.082 11.888 3.301 1.00 92.06 213 ARG A CA 1
ATOM 1713 C C . ARG A 1 213 ? 15.915 10.389 3.515 1.00 92.06 213 ARG A C 1
ATOM 1715 O O . ARG A 1 213 ? 14.791 9.892 3.513 1.00 92.06 213 ARG A O 1
ATOM 1722 N N . HIS A 1 214 ? 17.016 9.661 3.683 1.00 89.69 214 HIS A N 1
ATOM 1723 C CA . HIS A 1 214 ? 16.950 8.224 3.923 1.00 89.69 214 HIS A CA 1
ATOM 1724 C C . HIS A 1 214 ? 16.264 7.940 5.269 1.00 89.69 214 HIS A C 1
ATOM 1726 O O . HIS A 1 214 ? 15.326 7.140 5.321 1.00 89.69 214 HIS A O 1
ATOM 1732 N N . GLY A 1 215 ? 16.668 8.639 6.334 1.00 93.31 215 GLY A N 1
ATOM 1733 C CA . GLY A 1 215 ? 16.019 8.598 7.645 1.00 93.31 215 GLY A CA 1
ATOM 1734 C C . GLY A 1 215 ? 14.540 8.984 7.589 1.00 93.31 215 GLY A C 1
ATOM 1735 O O . GLY A 1 215 ? 13.698 8.238 8.096 1.00 93.31 215 GLY A O 1
ATOM 1736 N N . PHE A 1 216 ? 14.210 10.069 6.881 1.00 96.75 216 PHE A N 1
ATOM 1737 C CA . PHE A 1 216 ? 12.836 10.532 6.672 1.00 96.75 216 PHE A CA 1
ATOM 1738 C C . PHE A 1 216 ? 11.938 9.447 6.047 1.00 96.75 216 PHE A C 1
ATOM 1740 O O . PHE A 1 216 ? 10.918 9.062 6.630 1.00 96.75 216 PHE A O 1
ATOM 1747 N N . TYR A 1 217 ? 12.334 8.887 4.896 1.00 95.81 217 TYR A N 1
ATOM 1748 C CA . TYR A 1 217 ? 11.561 7.834 4.226 1.00 95.81 217 TYR A CA 1
ATOM 1749 C C . TYR A 1 217 ? 11.504 6.545 5.059 1.00 95.81 217 TYR A C 1
ATOM 1751 O O . TYR A 1 217 ? 10.454 5.899 5.155 1.00 95.81 217 TYR A O 1
ATOM 1759 N N . ALA A 1 218 ? 12.609 6.171 5.714 1.00 92.69 218 ALA A N 1
ATOM 1760 C CA . ALA A 1 218 ? 12.657 5.003 6.586 1.00 92.69 218 ALA A CA 1
ATOM 1761 C C . ALA A 1 218 ? 11.719 5.141 7.792 1.00 92.69 218 ALA A C 1
ATOM 1763 O O . ALA A 1 218 ? 11.100 4.149 8.186 1.00 92.69 218 ALA A O 1
ATOM 1764 N N . ARG A 1 219 ? 11.578 6.343 8.363 1.00 96.44 219 ARG A N 1
ATOM 1765 C CA . ARG A 1 219 ? 10.658 6.609 9.472 1.00 96.44 219 ARG A CA 1
ATOM 1766 C C . ARG A 1 219 ? 9.210 6.397 9.055 1.00 96.44 219 ARG A C 1
ATOM 1768 O O . ARG A 1 219 ? 8.519 5.633 9.719 1.00 96.44 219 ARG A O 1
ATOM 1775 N N . ILE A 1 220 ? 8.768 6.991 7.944 1.00 96.19 220 ILE A N 1
ATOM 1776 C CA . ILE A 1 220 ? 7.393 6.820 7.433 1.00 96.19 220 ILE A CA 1
ATOM 1777 C C . ILE A 1 220 ? 7.090 5.337 7.219 1.00 96.19 220 ILE A C 1
ATOM 1779 O O . ILE A 1 220 ? 6.092 4.819 7.721 1.00 96.19 220 ILE A O 1
ATOM 1783 N N . ARG A 1 221 ? 8.002 4.634 6.540 1.00 94.19 221 ARG A N 1
ATOM 1784 C CA . ARG A 1 221 ? 7.881 3.200 6.277 1.00 94.19 221 ARG A CA 1
ATOM 1785 C C . ARG A 1 221 ? 7.768 2.381 7.563 1.00 94.19 221 ARG A C 1
ATOM 1787 O O . ARG A 1 221 ? 6.877 1.546 7.686 1.00 94.19 221 ARG A O 1
ATOM 1794 N N . ARG A 1 222 ? 8.650 2.621 8.538 1.00 95.31 222 ARG A N 1
ATOM 1795 C CA . ARG A 1 222 ? 8.616 1.935 9.842 1.00 95.31 222 ARG A CA 1
ATOM 1796 C C . ARG A 1 222 ? 7.327 2.233 10.603 1.00 95.31 222 ARG A C 1
ATOM 1798 O O . ARG A 1 222 ? 6.759 1.304 11.163 1.00 95.31 222 ARG A O 1
ATOM 1805 N N . SER A 1 223 ? 6.842 3.472 10.580 1.00 96.12 223 SER A N 1
ATOM 1806 C CA . SER A 1 223 ? 5.594 3.860 11.243 1.00 96.12 223 SER A CA 1
ATOM 1807 C C . SER A 1 223 ? 4.373 3.161 10.641 1.00 96.12 223 SER A C 1
ATOM 1809 O O . SER A 1 223 ? 3.541 2.658 11.392 1.00 96.12 223 SER A O 1
ATOM 1811 N N . MET A 1 224 ? 4.285 3.041 9.311 1.00 93.69 224 MET A N 1
ATOM 1812 C CA . MET A 1 224 ? 3.182 2.315 8.660 1.00 93.69 224 MET A CA 1
ATOM 1813 C C . MET A 1 224 ? 3.232 0.802 8.929 1.00 93.69 224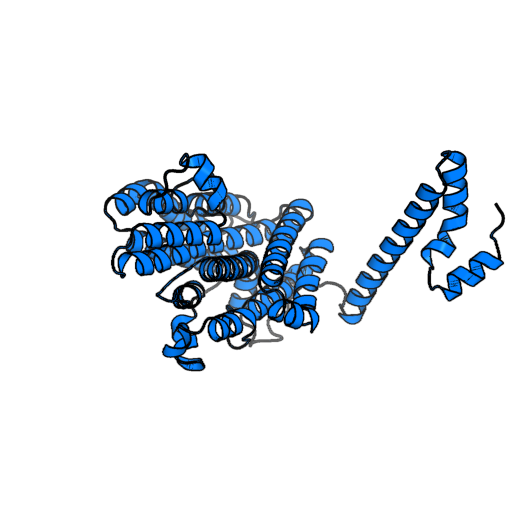 MET A C 1
ATOM 1815 O O . MET A 1 224 ? 2.202 0.175 9.201 1.00 93.69 224 MET A O 1
ATOM 1819 N N . LEU A 1 225 ? 4.431 0.210 8.931 1.00 93.00 225 LEU A N 1
ATOM 1820 C CA . LEU A 1 225 ? 4.619 -1.198 9.298 1.00 93.00 225 LEU A CA 1
ATOM 1821 C C . LEU A 1 225 ? 4.272 -1.455 10.774 1.00 93.00 225 LEU A C 1
ATOM 1823 O O . LEU A 1 225 ? 3.607 -2.444 11.083 1.00 93.00 225 LEU A O 1
ATOM 1827 N N . LEU A 1 226 ? 4.676 -0.554 11.676 1.00 95.56 226 LEU A N 1
ATOM 1828 C CA . LEU A 1 226 ? 4.350 -0.618 13.101 1.00 95.56 226 LEU A CA 1
ATOM 1829 C C . LEU A 1 226 ? 2.840 -0.518 13.328 1.00 95.56 226 LEU A C 1
ATOM 1831 O O . LEU A 1 226 ? 2.280 -1.340 14.049 1.00 95.56 226 LEU A O 1
ATOM 1835 N N . LEU A 1 227 ? 2.178 0.434 12.669 1.00 94.31 227 LEU A N 1
ATOM 1836 C CA . LEU A 1 227 ? 0.729 0.599 12.734 1.00 94.31 227 LEU A CA 1
ATOM 1837 C C . LEU A 1 227 ? 0.001 -0.677 12.305 1.00 94.31 227 LEU A C 1
ATOM 1839 O O . LEU A 1 227 ? -0.870 -1.160 13.023 1.00 94.31 227 LEU A O 1
ATOM 1843 N N . THR A 1 228 ? 0.426 -1.278 11.192 1.00 92.38 228 THR A N 1
ATOM 1844 C CA . THR A 1 228 ? -0.114 -2.565 10.732 1.00 92.38 228 THR A CA 1
ATOM 1845 C C . THR A 1 228 ? 0.094 -3.663 11.781 1.00 92.38 228 THR A C 1
ATOM 1847 O O . THR A 1 228 ? -0.818 -4.440 12.055 1.00 92.38 228 THR A O 1
ATOM 1850 N N . GLY A 1 229 ? 1.276 -3.738 12.400 1.00 94.38 229 GLY A N 1
ATOM 1851 C CA . GLY A 1 229 ? 1.570 -4.697 13.469 1.00 94.38 229 GLY A CA 1
ATOM 1852 C C . GLY A 1 229 ? 0.677 -4.523 14.701 1.00 94.38 229 GLY A C 1
ATOM 1853 O O . GLY A 1 229 ? 0.141 -5.508 15.214 1.00 94.38 229 GLY A O 1
ATOM 1854 N N . ILE A 1 230 ? 0.463 -3.280 15.133 1.00 94.94 230 ILE A N 1
ATOM 1855 C CA . ILE A 1 230 ? -0.389 -2.940 16.279 1.00 94.94 230 ILE A CA 1
ATOM 1856 C C . ILE A 1 230 ? -1.846 -3.270 15.984 1.00 94.94 230 ILE A C 1
ATOM 1858 O O . ILE A 1 230 ? -2.470 -3.976 16.774 1.00 94.94 230 ILE A O 1
ATOM 1862 N N . MET A 1 231 ? -2.373 -2.844 14.832 1.00 91.31 231 MET A N 1
ATOM 1863 C CA . MET A 1 231 ? -3.742 -3.166 14.418 1.00 91.31 231 MET A CA 1
ATOM 1864 C C . MET A 1 231 ? -3.964 -4.681 14.428 1.00 91.31 231 MET A C 1
ATOM 1866 O O . MET A 1 231 ? -4.913 -5.175 15.025 1.00 91.31 231 MET A O 1
ATOM 1870 N N . ARG A 1 232 ? -3.029 -5.452 13.854 1.00 92.00 232 ARG A N 1
ATOM 1871 C CA . ARG A 1 232 ? -3.130 -6.918 13.814 1.00 92.00 232 ARG A CA 1
ATOM 1872 C C . ARG A 1 232 ? -3.083 -7.594 15.184 1.00 92.00 232 ARG A C 1
ATOM 1874 O O . ARG A 1 232 ? -3.600 -8.705 15.289 1.00 92.00 232 ARG A O 1
ATOM 1881 N N . SER A 1 233 ? -2.425 -6.980 16.163 1.00 95.19 233 SER A N 1
ATOM 1882 C CA . SER A 1 233 ? -2.171 -7.586 17.474 1.00 95.19 233 SER A CA 1
ATOM 1883 C C . SER A 1 233 ? -3.179 -7.159 18.537 1.00 95.19 233 SER A C 1
ATOM 1885 O O . SER A 1 233 ? -3.343 -7.874 19.520 1.00 95.19 233 SER A O 1
ATOM 1887 N N . THR A 1 234 ? -3.833 -6.009 18.355 1.00 92.31 234 THR A N 1
ATOM 1888 C CA . THR A 1 234 ? -4.630 -5.365 19.412 1.00 92.31 234 THR A CA 1
ATOM 1889 C C . THR A 1 234 ? -6.095 -5.153 19.045 1.00 92.31 234 THR A C 1
ATOM 1891 O O . THR A 1 234 ? -6.929 -5.132 19.945 1.00 92.31 234 THR A O 1
ATOM 1894 N N . MET A 1 235 ? -6.433 -5.010 17.759 1.00 85.25 235 MET A N 1
ATOM 1895 C CA . MET A 1 235 ? -7.832 -4.884 17.340 1.00 85.25 235 MET A CA 1
ATOM 1896 C C . MET A 1 235 ? -8.539 -6.240 17.392 1.00 85.25 235 MET A C 1
ATOM 1898 O O . MET A 1 235 ? -7.913 -7.291 17.202 1.00 85.25 235 MET A O 1
ATOM 1902 N N . LEU A 1 236 ? -9.857 -6.212 17.609 1.00 82.44 236 LEU A N 1
ATOM 1903 C CA . LEU A 1 236 ? -10.687 -7.393 17.401 1.00 82.44 236 LEU A CA 1
ATOM 1904 C C . LEU A 1 236 ? -10.580 -7.851 15.942 1.00 82.44 236 LEU A C 1
ATOM 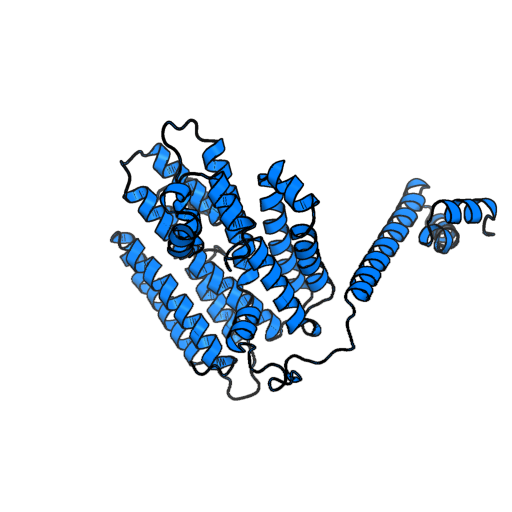1906 O O . LEU A 1 236 ? -10.358 -7.059 15.030 1.00 82.44 236 LEU A O 1
ATOM 1910 N N . ARG A 1 237 ? -10.710 -9.162 15.722 1.00 84.06 237 ARG A N 1
ATOM 1911 C CA . ARG A 1 237 ? -10.785 -9.741 14.374 1.00 84.06 237 ARG A CA 1
ATOM 1912 C C . ARG A 1 237 ? -12.220 -9.655 13.870 1.00 84.06 237 ARG A C 1
ATOM 1914 O O . ARG A 1 237 ? -12.895 -10.672 13.759 1.00 84.06 237 ARG A O 1
ATOM 1921 N N . ASP A 1 238 ? -12.663 -8.426 13.676 1.00 77.38 238 ASP A N 1
ATOM 1922 C CA . ASP A 1 238 ? -13.978 -8.063 13.173 1.00 77.38 238 ASP A CA 1
ATOM 1923 C C . ASP A 1 238 ? -13.876 -7.483 11.756 1.00 77.38 238 ASP A C 1
ATOM 1925 O O . ASP A 1 238 ? -12.790 -7.378 11.172 1.00 77.38 238 ASP A O 1
ATOM 1929 N N . ASP A 1 239 ? -15.023 -7.105 11.200 1.00 79.38 239 ASP A N 1
ATOM 1930 C CA . ASP A 1 239 ? -15.121 -6.612 9.830 1.00 79.38 239 ASP A CA 1
ATOM 1931 C C . ASP A 1 239 ? -14.254 -5.374 9.602 1.00 79.38 239 ASP A C 1
ATOM 1933 O O . ASP A 1 239 ? -13.636 -5.249 8.548 1.00 79.38 239 ASP A O 1
ATOM 1937 N N . ALA A 1 240 ? -14.133 -4.486 10.595 1.00 79.44 240 ALA A N 1
ATOM 1938 C CA . ALA A 1 240 ? -13.319 -3.280 10.482 1.00 79.44 240 ALA A CA 1
ATOM 1939 C C . ALA A 1 240 ? -11.843 -3.625 10.226 1.00 79.44 240 ALA A C 1
ATOM 1941 O O . ALA A 1 240 ? -11.221 -3.083 9.307 1.00 79.44 240 ALA A O 1
ATOM 1942 N N . LEU A 1 241 ? -11.278 -4.564 10.994 1.00 82.44 241 LEU A N 1
ATOM 1943 C CA . LEU A 1 241 ? -9.906 -5.018 10.767 1.00 82.44 241 LEU A CA 1
ATOM 1944 C C . LEU A 1 241 ? -9.750 -5.727 9.414 1.00 82.44 241 LEU A C 1
ATOM 1946 O O . LEU A 1 241 ? -8.725 -5.556 8.743 1.00 82.44 241 LEU A O 1
ATOM 1950 N N . GLU A 1 242 ? -10.733 -6.529 9.011 1.00 84.56 242 GLU A N 1
ATOM 1951 C CA . GLU A 1 242 ? -10.684 -7.269 7.750 1.00 84.56 242 GLU A CA 1
ATOM 1952 C C . GLU A 1 242 ? -10.825 -6.346 6.526 1.00 84.56 242 GLU A C 1
ATOM 1954 O O . GLU A 1 242 ? -10.070 -6.524 5.569 1.00 84.56 242 GLU A O 1
ATOM 1959 N N . PHE A 1 243 ? -11.646 -5.289 6.584 1.00 83.12 243 PHE A N 1
ATOM 1960 C CA . PHE A 1 243 ? -11.726 -4.247 5.549 1.00 83.12 243 PHE A CA 1
ATOM 1961 C C . PHE A 1 243 ? -10.421 -3.461 5.405 1.00 83.12 243 PHE A C 1
ATOM 1963 O O . PHE A 1 243 ? -9.929 -3.306 4.287 1.00 83.12 243 PHE A O 1
ATOM 1970 N N . ILE A 1 244 ? -9.809 -3.031 6.518 1.00 84.81 244 ILE A N 1
ATOM 1971 C CA . ILE A 1 244 ? -8.507 -2.339 6.488 1.00 84.81 244 ILE A CA 1
ATOM 1972 C C . ILE A 1 244 ? -7.451 -3.223 5.815 1.00 84.81 244 ILE A C 1
ATOM 1974 O O . ILE A 1 244 ? -6.643 -2.759 5.007 1.00 84.81 244 ILE A O 1
ATOM 1978 N N . ARG A 1 245 ? -7.438 -4.518 6.149 1.00 88.88 245 ARG A N 1
ATOM 1979 C CA . ARG A 1 245 ? -6.505 -5.481 5.554 1.00 88.88 245 ARG A CA 1
ATOM 1980 C C . ARG A 1 245 ? -6.801 -5.724 4.082 1.00 88.88 245 ARG A C 1
ATOM 1982 O O . ARG A 1 245 ? -5.846 -5.845 3.319 1.00 88.88 245 ARG A O 1
ATOM 1989 N N . LEU A 1 246 ? -8.075 -5.810 3.702 1.00 88.12 246 LEU A N 1
ATOM 1990 C CA . LEU A 1 246 ? -8.523 -6.027 2.330 1.00 88.12 246 LEU A CA 1
ATOM 1991 C C . LEU A 1 246 ? -8.045 -4.903 1.410 1.00 88.12 246 LEU A C 1
ATOM 1993 O O . LEU A 1 246 ? -7.344 -5.183 0.438 1.00 88.12 246 LEU A O 1
ATOM 1997 N N . GLY A 1 247 ? -8.332 -3.639 1.727 1.00 84.62 247 GLY A N 1
ATOM 1998 C CA . GLY A 1 247 ? -7.878 -2.552 0.859 1.00 84.62 247 GLY A CA 1
ATOM 1999 C C . GLY A 1 247 ? -6.363 -2.351 0.903 1.00 84.62 247 GLY A C 1
ATOM 2000 O O . GLY A 1 247 ? -5.780 -2.012 -0.122 1.00 84.62 247 GLY A O 1
ATOM 2001 N N . ALA A 1 248 ? -5.681 -2.668 2.013 1.00 88.75 248 ALA A N 1
ATOM 2002 C CA . ALA A 1 248 ? -4.216 -2.680 2.036 1.00 88.75 248 ALA A CA 1
ATOM 2003 C C . ALA A 1 248 ? -3.611 -3.717 1.065 1.00 88.75 248 ALA A C 1
ATOM 2005 O O . ALA A 1 248 ? -2.629 -3.416 0.386 1.00 88.75 248 ALA A O 1
ATOM 2006 N N . VAL A 1 249 ? -4.173 -4.932 0.968 1.00 91.94 249 VAL A N 1
ATOM 2007 C CA . VAL A 1 249 ? -3.665 -5.948 0.023 1.00 91.94 249 VAL A CA 1
ATOM 2008 C C . VAL A 1 249 ? -4.075 -5.671 -1.425 1.00 91.94 249 VAL A C 1
ATOM 2010 O O . VAL A 1 249 ? -3.269 -5.917 -2.319 1.00 91.94 249 VAL A O 1
ATOM 2013 N N . LEU A 1 250 ? -5.264 -5.115 -1.677 1.00 88.94 250 LEU A N 1
ATOM 2014 C CA . LEU A 1 250 ? -5.675 -4.706 -3.027 1.00 88.94 250 LEU A CA 1
ATOM 2015 C C . LEU A 1 250 ? -4.808 -3.558 -3.550 1.00 88.94 250 LEU A C 1
ATOM 2017 O O . LEU A 1 250 ? -4.262 -3.641 -4.649 1.00 88.94 250 LEU A O 1
ATOM 2021 N N . GLU A 1 251 ? -4.583 -2.532 -2.727 1.00 86.81 251 GLU A N 1
ATOM 2022 C CA . GLU A 1 251 ? -3.681 -1.436 -3.072 1.00 86.81 251 GLU A CA 1
ATOM 2023 C C . GLU A 1 251 ? -2.264 -1.954 -3.357 1.00 86.81 251 GLU A C 1
ATOM 2025 O O . GLU A 1 251 ? -1.635 -1.530 -4.326 1.00 86.81 251 GLU A O 1
ATOM 2030 N N . ARG A 1 252 ? -1.775 -2.921 -2.571 1.00 91.94 252 ARG A N 1
ATOM 2031 C CA . ARG A 1 252 ? -0.465 -3.544 -2.800 1.00 91.94 252 ARG A CA 1
ATOM 2032 C C . ARG A 1 252 ? -0.377 -4.248 -4.150 1.00 91.94 252 ARG A C 1
ATOM 2034 O O . ARG A 1 252 ? 0.652 -4.124 -4.820 1.00 91.94 252 ARG A O 1
ATOM 2041 N N . ALA A 1 253 ? -1.422 -4.977 -4.545 1.00 91.62 253 ALA A N 1
ATOM 2042 C CA . ALA A 1 253 ? -1.478 -5.644 -5.844 1.00 91.62 253 ALA A CA 1
ATOM 2043 C C . ALA A 1 253 ? -1.352 -4.616 -6.979 1.00 91.62 253 ALA A C 1
ATOM 2045 O O . ALA A 1 253 ? -0.447 -4.723 -7.809 1.00 91.62 253 ALA A O 1
ATOM 2046 N N . GLY A 1 254 ? -2.182 -3.567 -6.949 1.00 86.38 254 GLY A N 1
ATOM 2047 C CA . GLY A 1 254 ? -2.166 -2.508 -7.959 1.00 86.38 254 GLY A CA 1
ATOM 2048 C C . GLY A 1 254 ? -0.870 -1.690 -7.970 1.00 86.38 254 GLY A C 1
ATOM 2049 O O . GLY A 1 254 ? -0.407 -1.274 -9.028 1.00 86.38 254 GLY A O 1
ATOM 2050 N N . GLN A 1 255 ? -0.241 -1.453 -6.817 1.00 86.44 255 GLN A N 1
ATOM 2051 C CA . GLN A 1 255 ? 1.059 -0.772 -6.750 1.00 86.44 255 GLN A CA 1
ATOM 2052 C C . GLN A 1 255 ? 2.191 -1.619 -7.307 1.00 86.44 255 GLN A C 1
ATOM 2054 O O . GLN A 1 255 ? 3.023 -1.102 -8.043 1.00 86.44 255 GLN A O 1
ATOM 2059 N N . THR A 1 256 ? 2.229 -2.907 -6.969 1.00 93.06 256 THR A N 1
ATOM 2060 C CA . THR A 1 256 ? 3.251 -3.816 -7.498 1.00 93.06 256 THR A CA 1
ATOM 2061 C C . THR A 1 256 ? 3.147 -3.887 -9.014 1.00 93.06 256 THR A C 1
ATOM 2063 O O . THR A 1 256 ? 4.169 -3.798 -9.691 1.00 93.06 256 THR A O 1
ATOM 2066 N N . ALA A 1 257 ? 1.921 -3.962 -9.542 1.00 89.19 257 ALA A N 1
ATOM 2067 C CA . ALA A 1 257 ? 1.687 -3.954 -10.976 1.00 89.19 257 ALA A CA 1
ATOM 2068 C C . ALA A 1 257 ? 2.138 -2.640 -11.636 1.00 89.19 257 ALA A C 1
ATOM 2070 O O . ALA A 1 257 ? 2.928 -2.686 -12.572 1.00 89.19 257 ALA A O 1
ATOM 2071 N N . ARG A 1 258 ? 1.745 -1.476 -11.093 1.00 84.62 258 ARG A N 1
ATOM 2072 C CA . ARG A 1 258 ? 2.186 -0.157 -11.593 1.00 84.62 258 ARG A CA 1
ATOM 2073 C C . ARG A 1 258 ? 3.703 0.025 -11.544 1.00 84.62 258 ARG A C 1
ATOM 2075 O O . ARG A 1 258 ? 4.291 0.492 -12.510 1.00 84.62 258 ARG A O 1
ATOM 2082 N N . ILE A 1 259 ? 4.347 -0.333 -10.430 1.00 86.62 259 ILE A N 1
ATOM 2083 C CA . ILE A 1 259 ? 5.808 -0.237 -10.290 1.00 86.62 259 ILE A CA 1
ATOM 2084 C C . ILE A 1 259 ? 6.481 -1.120 -11.339 1.00 86.62 259 ILE A C 1
ATOM 2086 O O . ILE A 1 259 ? 7.407 -0.670 -12.009 1.00 86.62 259 ILE A O 1
ATOM 2090 N N . LEU A 1 260 ? 6.017 -2.360 -11.501 1.00 89.44 260 LEU A N 1
ATOM 2091 C CA . LEU A 1 260 ? 6.597 -3.277 -12.472 1.00 89.44 260 LEU A CA 1
ATOM 2092 C C . LEU A 1 260 ? 6.419 -2.785 -13.911 1.00 89.44 260 LEU A C 1
ATOM 2094 O O . LEU A 1 260 ? 7.390 -2.791 -14.661 1.00 89.44 260 LEU A O 1
ATOM 2098 N N . ASP A 1 261 ? 5.230 -2.307 -14.268 1.00 83.62 261 ASP A N 1
ATOM 2099 C CA . ASP A 1 261 ? 4.906 -1.863 -15.624 1.00 83.62 261 ASP A CA 1
ATOM 2100 C C . ASP A 1 261 ? 5.745 -0.654 -16.051 1.00 83.62 261 ASP A C 1
ATOM 2102 O O . ASP A 1 261 ? 6.435 -0.666 -17.071 1.00 83.62 261 ASP A O 1
ATOM 2106 N N . VAL A 1 262 ? 5.775 0.374 -15.203 1.00 76.69 262 VAL A N 1
ATOM 2107 C CA . VAL A 1 262 ? 6.478 1.627 -15.488 1.00 76.69 262 VAL A CA 1
ATOM 2108 C C . VAL A 1 262 ? 7.988 1.414 -15.599 1.00 76.69 262 VAL A C 1
ATOM 2110 O O . VAL A 1 262 ? 8.646 1.980 -16.473 1.00 76.69 262 VAL A O 1
ATOM 2113 N N . HIS A 1 263 ? 8.559 0.586 -14.725 1.00 76.19 263 HIS A N 1
ATOM 2114 C CA . HIS A 1 263 ? 9.977 0.251 -14.804 1.00 76.19 263 HIS A CA 1
ATOM 2115 C C . HIS A 1 263 ? 10.289 -0.668 -15.984 1.00 76.19 263 HIS A C 1
ATOM 2117 O O . HIS A 1 263 ? 11.346 -0.504 -16.587 1.00 76.19 263 HIS A O 1
ATOM 2123 N N . HIS A 1 264 ? 9.398 -1.601 -16.332 1.00 76.38 264 HIS A N 1
ATOM 2124 C CA . HIS A 1 264 ? 9.565 -2.428 -17.521 1.00 76.38 264 HIS A CA 1
ATOM 2125 C C . HIS A 1 264 ? 9.659 -1.546 -18.772 1.00 76.38 264 HIS A C 1
ATOM 2127 O O . HIS A 1 264 ? 10.649 -1.642 -19.492 1.00 76.38 264 HIS A O 1
ATOM 2133 N N . HIS A 1 265 ? 8.729 -0.600 -18.955 1.00 72.88 265 HIS A N 1
ATOM 2134 C CA . HIS A 1 265 ? 8.773 0.382 -20.049 1.00 72.88 265 HIS A CA 1
ATOM 2135 C C . HIS A 1 265 ? 10.056 1.215 -20.063 1.00 72.88 265 HIS A C 1
ATOM 2137 O O . HIS A 1 265 ? 10.661 1.404 -21.118 1.00 72.88 265 HIS A O 1
ATOM 2143 N N . ALA A 1 266 ? 10.505 1.688 -18.896 1.00 68.44 266 ALA A N 1
ATOM 2144 C CA . ALA A 1 266 ? 11.743 2.459 -18.787 1.00 68.44 266 ALA A CA 1
ATOM 2145 C C . ALA A 1 266 ? 12.990 1.646 -19.186 1.00 68.44 266 ALA A C 1
ATOM 2147 O O . ALA A 1 266 ? 13.951 2.215 -19.700 1.00 68.44 266 ALA A O 1
ATOM 2148 N N . ILE A 1 267 ? 12.980 0.329 -18.955 1.00 68.19 267 ILE A N 1
ATOM 2149 C CA . ILE A 1 267 ? 14.085 -0.578 -19.291 1.00 68.19 267 ILE A CA 1
ATOM 2150 C C . ILE A 1 267 ? 14.024 -0.981 -20.773 1.00 68.19 267 ILE A C 1
ATOM 2152 O O . ILE A 1 267 ? 15.043 -0.938 -21.457 1.00 68.19 267 ILE A O 1
ATOM 2156 N N . THR A 1 268 ? 12.845 -1.320 -21.305 1.00 67.19 268 THR A N 1
ATOM 2157 C CA . THR A 1 268 ? 12.689 -1.764 -22.703 1.00 67.19 268 THR A CA 1
ATOM 2158 C C . THR A 1 268 ? 12.711 -0.627 -23.722 1.00 67.19 268 THR A C 1
ATOM 2160 O O . THR A 1 268 ? 13.034 -0.862 -24.883 1.00 67.19 268 THR A O 1
ATOM 2163 N N . GLY A 1 269 ? 12.377 0.601 -23.315 1.00 59.19 269 GLY A N 1
ATOM 2164 C CA . GLY A 1 269 ? 12.410 1.790 -24.175 1.00 59.19 269 GLY A CA 1
ATOM 2165 C C . GLY A 1 269 ? 13.800 2.424 -24.348 1.00 59.19 269 GLY A C 1
ATOM 2166 O O . GLY A 1 269 ? 13.953 3.338 -25.159 1.00 59.19 269 GLY A O 1
ATOM 2167 N N . GLY A 1 270 ? 14.808 1.974 -23.591 1.00 57.78 270 GLY A N 1
ATOM 2168 C CA . GLY A 1 270 ? 16.182 2.487 -23.629 1.00 57.78 270 GLY A CA 1
ATOM 2169 C C . GLY A 1 270 ? 17.117 1.725 -24.580 1.00 57.78 270 GLY A C 1
ATOM 2170 O O . GLY A 1 270 ? 16.771 0.689 -25.143 1.00 57.78 270 GLY A O 1
ATOM 2171 N N . ARG A 1 271 ? 18.354 2.219 -24.756 1.00 48.88 271 ARG A N 1
ATOM 2172 C CA . ARG A 1 271 ? 19.419 1.435 -25.412 1.00 48.88 271 ARG A CA 1
ATOM 2173 C C . ARG A 1 271 ? 19.881 0.327 -24.453 1.00 48.88 271 ARG A C 1
ATOM 2175 O O . ARG A 1 271 ? 20.251 0.659 -23.327 1.00 48.88 271 ARG A O 1
ATOM 2182 N N . PRO A 1 272 ? 19.912 -0.952 -24.872 1.00 48.41 272 PRO A N 1
ATOM 2183 C CA . PRO A 1 272 ? 20.209 -2.063 -23.973 1.00 48.41 272 PRO A CA 1
ATOM 2184 C C . PRO A 1 272 ? 21.640 -1.970 -23.431 1.00 48.41 272 PRO A C 1
ATOM 2186 O O . PRO A 1 272 ? 22.619 -2.044 -24.179 1.00 48.41 272 PRO A O 1
ATOM 2189 N N . HIS A 1 273 ? 21.759 -1.838 -22.111 1.00 55.47 273 HIS A N 1
ATOM 2190 C CA . HIS A 1 273 ? 23.023 -1.856 -21.383 1.00 55.47 273 HIS A CA 1
ATOM 2191 C C . HIS A 1 273 ? 22.874 -2.801 -20.183 1.00 55.47 273 HIS A C 1
ATOM 2193 O O . HIS A 1 273 ? 22.444 -2.391 -19.110 1.00 55.47 273 HIS A O 1
ATOM 2199 N N . LEU A 1 274 ? 23.309 -4.058 -20.335 1.00 55.22 274 LEU A N 1
ATOM 2200 C CA . LEU A 1 274 ? 23.071 -5.166 -19.389 1.00 55.22 274 LEU A CA 1
ATOM 2201 C C . LEU A 1 274 ? 23.340 -4.838 -17.899 1.00 55.22 274 LEU A C 1
ATOM 2203 O O . LEU A 1 274 ? 22.613 -5.281 -17.007 1.00 55.22 274 LEU A O 1
ATOM 2207 N N . VAL A 1 275 ? 24.383 -4.051 -17.610 1.00 52.09 275 VAL A N 1
ATOM 2208 C CA . VAL A 1 275 ? 24.738 -3.623 -16.240 1.00 52.09 275 VAL A CA 1
ATOM 2209 C C . VAL A 1 275 ? 23.737 -2.598 -15.688 1.00 52.09 275 VAL A C 1
ATOM 2211 O O . VAL A 1 275 ? 23.373 -2.652 -14.512 1.00 52.09 275 VAL A O 1
ATOM 2214 N N . VAL A 1 276 ? 23.270 -1.683 -16.539 1.00 58.62 276 VAL A N 1
ATOM 2215 C CA . VAL A 1 276 ? 22.260 -0.668 -16.208 1.00 58.62 276 VAL A CA 1
ATOM 2216 C C . VAL A 1 276 ? 20.911 -1.339 -15.962 1.00 58.62 276 VAL A C 1
ATOM 2218 O O . VAL A 1 276 ? 20.273 -1.045 -14.949 1.00 58.62 276 VAL A O 1
ATOM 2221 N N . ASP A 1 277 ? 20.544 -2.297 -16.812 1.00 66.50 277 ASP A N 1
ATOM 2222 C CA . ASP A 1 277 ? 19.289 -3.046 -16.718 1.00 66.50 277 ASP A CA 1
ATOM 2223 C C . ASP A 1 277 ? 19.226 -3.831 -15.405 1.00 66.50 277 ASP A C 1
ATOM 2225 O O . ASP A 1 277 ? 18.255 -3.735 -14.657 1.00 66.50 277 ASP A O 1
ATOM 2229 N N . THR A 1 278 ? 20.313 -4.524 -15.046 1.00 71.44 278 THR A N 1
ATOM 2230 C CA . THR A 1 278 ? 20.395 -5.269 -13.780 1.00 71.44 278 THR A CA 1
ATOM 2231 C C . THR A 1 278 ? 20.219 -4.347 -12.569 1.00 71.44 278 THR A C 1
ATOM 2233 O O . THR A 1 278 ? 19.468 -4.667 -11.651 1.00 71.44 278 THR A O 1
ATOM 2236 N N . ALA A 1 279 ? 20.868 -3.178 -12.546 1.00 72.81 279 ALA A N 1
ATOM 2237 C CA . ALA A 1 279 ? 20.737 -2.235 -11.434 1.00 72.81 279 ALA A CA 1
ATOM 2238 C C . ALA A 1 279 ? 19.309 -1.673 -11.296 1.00 72.81 279 ALA A C 1
ATOM 2240 O O . ALA A 1 279 ? 18.815 -1.539 -10.174 1.00 72.81 279 ALA A O 1
ATOM 2241 N N . LEU A 1 280 ? 18.637 -1.381 -12.416 1.00 74.19 280 LEU A N 1
ATOM 2242 C CA . LEU A 1 280 ? 17.247 -0.910 -12.435 1.00 74.19 280 LEU A CA 1
ATOM 2243 C C . LEU A 1 280 ? 16.282 -1.990 -11.930 1.00 74.19 280 LEU A C 1
ATOM 2245 O O . LEU A 1 280 ? 15.439 -1.713 -11.079 1.00 74.19 280 LEU A O 1
ATOM 2249 N N . TRP A 1 281 ? 16.476 -3.234 -12.359 1.00 82.25 281 TRP A N 1
ATOM 2250 C CA . TRP A 1 281 ? 15.730 -4.390 -11.868 1.00 82.25 281 TRP A CA 1
ATOM 2251 C C . TRP A 1 281 ? 15.922 -4.634 -10.362 1.00 82.25 281 TRP A C 1
ATOM 2253 O O . TRP A 1 281 ? 14.961 -4.885 -9.631 1.00 82.25 281 TRP A O 1
ATOM 2263 N N . LEU A 1 282 ? 17.151 -4.497 -9.854 1.00 82.00 282 LEU A N 1
ATOM 2264 C CA . LEU A 1 282 ? 17.421 -4.592 -8.416 1.00 82.00 282 LEU A CA 1
ATOM 2265 C C . LEU A 1 282 ? 16.838 -3.407 -7.626 1.00 82.00 282 LEU A C 1
ATOM 2267 O O . LEU A 1 282 ? 16.470 -3.572 -6.462 1.00 82.00 282 LEU A O 1
ATOM 2271 N N . SER A 1 283 ? 16.775 -2.213 -8.220 1.00 80.75 283 SER A N 1
ATOM 2272 C CA . SER A 1 283 ? 16.114 -1.042 -7.628 1.00 80.75 283 SER A CA 1
ATOM 2273 C C . SER A 1 283 ? 14.610 -1.272 -7.489 1.00 80.75 283 SER A C 1
ATOM 2275 O O . SER A 1 283 ? 14.057 -1.106 -6.402 1.00 80.75 283 SER A O 1
ATOM 2277 N N . LEU A 1 284 ? 13.976 -1.791 -8.541 1.00 86.38 284 LEU A N 1
ATOM 2278 C CA . LEU A 1 284 ? 12.575 -2.197 -8.530 1.00 86.38 284 LEU A CA 1
ATOM 2279 C C . LEU A 1 284 ? 12.295 -3.269 -7.468 1.00 86.38 284 LEU A C 1
ATOM 2281 O O . LEU A 1 284 ? 11.339 -3.150 -6.702 1.00 86.38 284 LEU A O 1
ATOM 2285 N N . LEU A 1 285 ? 13.159 -4.283 -7.335 1.00 88.44 285 LEU A N 1
ATOM 2286 C CA . LEU A 1 285 ? 13.022 -5.267 -6.258 1.00 88.44 285 LEU A CA 1
ATOM 2287 C C . LEU A 1 285 ? 13.079 -4.608 -4.875 1.00 88.44 285 LEU A C 1
ATOM 2289 O O . LEU A 1 285 ? 12.326 -5.000 -3.986 1.00 88.44 285 LEU A O 1
ATOM 2293 N N . ARG A 1 286 ? 13.933 -3.598 -4.670 1.00 87.00 286 ARG A N 1
ATOM 2294 C CA . ARG A 1 286 ? 13.966 -2.839 -3.408 1.00 87.00 286 ARG A CA 1
ATOM 2295 C C . ARG A 1 286 ? 12.701 -2.009 -3.210 1.00 87.00 286 ARG A C 1
ATOM 2297 O O . ARG A 1 286 ? 12.175 -2.024 -2.098 1.00 87.00 286 ARG A O 1
ATOM 2304 N N . ALA A 1 287 ? 12.173 -1.373 -4.258 1.00 86.62 287 ALA A N 1
ATOM 2305 C CA . ALA A 1 287 ? 10.895 -0.654 -4.228 1.00 86.62 287 ALA A CA 1
ATOM 2306 C C . ALA A 1 287 ? 9.723 -1.572 -3.828 1.00 86.62 287 ALA A C 1
ATOM 2308 O O . ALA A 1 287 ? 8.840 -1.181 -3.065 1.00 86.62 287 ALA A O 1
ATOM 2309 N N . CYS A 1 288 ? 9.782 -2.843 -4.222 1.00 90.94 288 CYS A N 1
ATOM 2310 C CA . CYS A 1 288 ? 8.807 -3.863 -3.845 1.00 90.94 288 CYS A CA 1
ATOM 2311 C C . CYS A 1 288 ? 9.176 -4.656 -2.575 1.00 90.94 288 CYS A C 1
ATOM 2313 O O . CYS A 1 288 ? 8.507 -5.638 -2.289 1.00 90.94 288 CYS A O 1
ATOM 2315 N N . ALA A 1 289 ? 10.220 -4.295 -1.811 1.00 90.69 289 ALA A N 1
ATOM 2316 C CA . ALA A 1 289 ? 10.774 -5.105 -0.701 1.00 90.69 289 ALA A CA 1
ATOM 2317 C C . ALA A 1 289 ? 10.994 -6.597 -1.034 1.00 90.69 289 ALA A C 1
ATOM 2319 O O . ALA A 1 289 ? 10.885 -7.476 -0.177 1.00 90.69 289 ALA A O 1
ATOM 2320 N N . GLY A 1 290 ? 11.276 -6.879 -2.301 1.00 92.06 290 GLY A N 1
ATOM 2321 C CA . GLY A 1 290 ? 11.471 -8.210 -2.851 1.00 92.06 290 GLY A CA 1
ATOM 2322 C C . GLY A 1 290 ? 12.929 -8.621 -2.979 1.00 92.06 290 GLY A C 1
ATOM 2323 O O . GLY A 1 290 ? 13.166 -9.777 -3.300 1.00 92.06 290 GLY A O 1
ATOM 2324 N N . PHE A 1 291 ? 13.901 -7.740 -2.713 1.00 90.56 291 PHE A N 1
ATOM 2325 C CA . PHE A 1 291 ? 15.323 -8.028 -2.943 1.00 90.56 291 PHE A CA 1
ATOM 2326 C C . PHE A 1 291 ? 15.799 -9.306 -2.232 1.00 90.56 291 PHE A C 1
ATOM 2328 O O . PHE A 1 291 ? 16.197 -10.265 -2.891 1.00 90.56 291 PHE A O 1
ATOM 2335 N N . GLU A 1 292 ? 15.729 -9.376 -0.901 1.00 89.31 292 GLU A N 1
ATOM 2336 C CA . GLU A 1 292 ? 16.199 -10.548 -0.155 1.00 89.31 292 GLU A CA 1
ATOM 2337 C C . GLU A 1 292 ? 15.355 -11.810 -0.424 1.00 89.31 292 GLU A C 1
ATOM 2339 O O . GLU A 1 292 ? 15.945 -12.876 -0.644 1.00 89.31 292 GLU A O 1
ATOM 2344 N N . PRO A 1 293 ? 14.004 -11.744 -0.447 1.00 92.75 293 PRO A N 1
ATOM 2345 C CA . PRO A 1 293 ? 13.166 -12.885 -0.817 1.00 92.75 293 PRO A CA 1
ATOM 2346 C C . PRO A 1 293 ? 13.477 -13.446 -2.210 1.00 92.75 293 PRO A C 1
ATOM 2348 O O . PRO A 1 293 ? 13.614 -14.663 -2.355 1.00 92.75 293 PRO A O 1
ATOM 2351 N N . PHE A 1 294 ? 13.658 -12.574 -3.205 1.00 93.38 294 PHE A N 1
ATOM 2352 C CA . PHE A 1 294 ? 14.024 -12.951 -4.568 1.00 93.38 294 PHE A CA 1
ATOM 2353 C C . PHE A 1 294 ? 15.386 -13.640 -4.601 1.00 93.38 294 PHE A C 1
ATOM 2355 O O . PHE A 1 294 ? 15.512 -14.748 -5.119 1.00 93.38 294 PHE A O 1
ATOM 2362 N N . MET A 1 295 ? 16.409 -13.046 -3.978 1.00 89.06 295 MET A N 1
ATOM 2363 C CA . MET A 1 295 ? 17.756 -13.626 -3.961 1.00 89.06 295 MET A CA 1
ATOM 2364 C C . MET A 1 295 ? 17.769 -15.024 -3.330 1.00 89.06 295 MET A C 1
ATOM 2366 O O . MET A 1 295 ? 18.445 -15.926 -3.835 1.00 89.06 295 MET A O 1
ATOM 2370 N N . ARG A 1 296 ? 16.972 -15.233 -2.273 1.00 88.94 296 ARG A N 1
ATOM 2371 C CA . ARG A 1 296 ? 16.791 -16.546 -1.638 1.00 88.94 296 ARG A CA 1
ATOM 2372 C C . ARG A 1 296 ? 16.089 -17.547 -2.561 1.00 88.94 296 ARG A C 1
ATOM 2374 O O . ARG A 1 296 ? 16.490 -18.708 -2.608 1.00 88.94 296 ARG A O 1
ATOM 2381 N N . ARG A 1 297 ? 15.051 -17.117 -3.281 1.00 88.81 297 ARG A N 1
ATOM 2382 C CA . ARG A 1 297 ? 14.235 -17.965 -4.164 1.00 88.81 297 ARG A CA 1
ATOM 2383 C C . ARG A 1 297 ? 14.956 -18.343 -5.461 1.00 88.81 297 ARG A C 1
ATOM 2385 O O . ARG A 1 297 ? 14.883 -19.501 -5.877 1.00 88.81 297 ARG A O 1
ATOM 2392 N N . ASN A 1 298 ? 15.666 -17.393 -6.064 1.00 84.88 298 ASN A N 1
ATOM 2393 C CA . ASN A 1 298 ? 16.255 -17.486 -7.404 1.00 84.88 298 ASN A CA 1
ATOM 2394 C C . ASN A 1 298 ? 17.762 -17.801 -7.378 1.00 84.88 298 ASN A C 1
ATOM 2396 O O . ASN A 1 298 ? 18.406 -17.853 -8.426 1.00 84.88 298 ASN A O 1
ATOM 2400 N N . ARG A 1 299 ? 18.338 -18.042 -6.188 1.00 80.38 299 ARG A N 1
ATOM 2401 C CA . ARG A 1 299 ? 19.762 -18.384 -5.982 1.00 80.38 299 ARG A CA 1
ATOM 2402 C C . ARG A 1 299 ? 20.718 -17.377 -6.638 1.00 80.38 299 ARG A C 1
ATOM 2404 O O . ARG A 1 299 ? 21.747 -17.757 -7.186 1.00 80.38 299 ARG A O 1
ATOM 2411 N N . GLY A 1 300 ? 20.344 -16.099 -6.616 1.00 69.94 300 GLY A N 1
ATOM 2412 C CA . GLY A 1 300 ? 21.131 -15.004 -7.186 1.00 69.94 300 GLY A CA 1
ATOM 2413 C C . GLY A 1 300 ? 21.130 -14.890 -8.713 1.00 69.94 300 GLY A C 1
ATOM 2414 O O . GLY A 1 300 ? 21.864 -14.060 -9.240 1.00 69.94 300 GLY A O 1
ATOM 2415 N N . LYS A 1 301 ? 20.316 -15.670 -9.438 1.00 77.69 301 LYS A N 1
ATOM 2416 C CA . LYS A 1 301 ? 20.107 -15.458 -10.877 1.00 77.69 301 LYS A CA 1
ATOM 2417 C C . LYS A 1 301 ? 19.136 -14.298 -11.085 1.00 77.69 301 LYS A C 1
ATOM 2419 O O . LYS A 1 301 ? 17.942 -14.444 -10.835 1.00 77.69 301 LYS A O 1
ATOM 2424 N N . VAL A 1 302 ? 19.667 -13.157 -11.513 1.00 83.38 302 VAL A N 1
ATOM 2425 C CA . VAL A 1 302 ? 18.910 -11.920 -11.735 1.00 83.38 302 VAL A CA 1
ATOM 2426 C C . VAL A 1 302 ? 18.656 -11.759 -13.235 1.00 83.38 302 VAL A C 1
ATOM 2428 O O . VAL A 1 302 ? 19.604 -11.592 -13.995 1.00 83.38 302 VAL A O 1
ATOM 2431 N N . SER A 1 303 ? 17.392 -11.814 -13.653 1.00 84.75 303 SER A N 1
ATOM 2432 C CA . SER A 1 303 ? 16.941 -11.402 -14.990 1.00 84.75 303 SER A CA 1
ATOM 2433 C C . SER A 1 303 ? 15.608 -10.664 -14.875 1.00 84.75 303 SER A C 1
ATOM 2435 O O . SER A 1 303 ? 14.913 -10.810 -13.863 1.00 84.75 303 SER A O 1
ATOM 2437 N N . GLY A 1 304 ? 15.261 -9.867 -15.887 1.00 83.00 304 GLY A N 1
ATOM 2438 C CA . GLY A 1 304 ? 13.991 -9.140 -15.908 1.00 83.00 304 GLY A CA 1
ATOM 2439 C C . GLY A 1 304 ? 12.791 -10.081 -15.886 1.00 83.00 304 GLY A C 1
ATOM 2440 O O . GLY A 1 304 ? 11.875 -9.886 -15.092 1.00 83.00 304 GLY A O 1
ATOM 2441 N N . GLU A 1 305 ? 12.850 -11.168 -16.658 1.00 87.00 305 GLU A N 1
ATOM 2442 C CA . GLU A 1 305 ? 11.803 -12.194 -16.711 1.00 87.00 305 GLU A CA 1
ATOM 2443 C C . GLU A 1 305 ? 11.634 -12.877 -15.352 1.00 87.00 305 GLU A C 1
ATOM 2445 O O . GLU A 1 305 ? 10.520 -12.995 -14.850 1.00 87.00 305 GLU A O 1
ATOM 2450 N N . ALA A 1 306 ? 12.741 -13.258 -14.705 1.00 90.12 306 ALA A N 1
ATOM 2451 C CA . ALA A 1 306 ? 12.701 -13.899 -13.396 1.00 90.12 306 ALA A CA 1
ATOM 2452 C C . ALA A 1 306 ? 12.113 -12.977 -12.314 1.00 90.12 306 ALA A C 1
ATOM 2454 O O . ALA A 1 306 ? 11.444 -13.450 -11.392 1.00 90.12 306 ALA A O 1
ATOM 2455 N N . ILE A 1 307 ? 12.373 -11.669 -12.399 1.00 91.50 307 ILE A N 1
ATOM 2456 C CA . ILE A 1 307 ? 11.832 -10.675 -11.465 1.00 91.50 307 ILE A CA 1
ATOM 2457 C C . ILE A 1 307 ? 10.351 -10.421 -11.728 1.00 91.50 307 ILE A C 1
ATOM 2459 O O . ILE A 1 307 ? 9.580 -10.370 -10.770 1.00 91.50 307 ILE A O 1
ATOM 2463 N N . ALA A 1 308 ? 9.951 -10.299 -12.994 1.00 92.44 308 ALA A N 1
ATOM 2464 C CA . ALA A 1 308 ? 8.551 -10.177 -13.375 1.00 92.44 308 ALA A CA 1
ATOM 2465 C C . ALA A 1 308 ? 7.751 -11.399 -12.902 1.00 92.44 308 ALA A C 1
ATOM 2467 O O . ALA A 1 308 ? 6.764 -11.244 -12.186 1.00 92.44 308 ALA A O 1
ATOM 2468 N N . GLU A 1 309 ? 8.232 -12.612 -13.184 1.00 94.19 309 GLU A N 1
ATOM 2469 C CA . GLU A 1 309 ? 7.620 -13.857 -12.710 1.00 94.19 309 GLU A CA 1
ATOM 2470 C C . GLU A 1 309 ? 7.512 -13.884 -11.178 1.00 94.19 309 GLU A C 1
ATOM 2472 O O . GLU A 1 309 ? 6.454 -14.194 -10.630 1.00 94.19 309 GLU A O 1
ATOM 2477 N N . PHE A 1 310 ? 8.571 -13.491 -10.464 1.00 95.69 310 PHE A N 1
ATOM 2478 C CA . PHE A 1 310 ? 8.562 -13.434 -9.003 1.00 95.69 310 PHE A CA 1
ATOM 2479 C C . PHE A 1 310 ? 7.528 -12.437 -8.454 1.00 95.69 310 PHE A C 1
ATOM 2481 O O . PHE A 1 310 ? 6.780 -12.765 -7.533 1.00 95.69 310 PHE A O 1
ATOM 2488 N N . LEU A 1 311 ? 7.460 -11.224 -9.001 1.00 96.38 311 LEU A N 1
ATOM 2489 C CA . LEU A 1 311 ? 6.545 -10.187 -8.518 1.00 96.38 311 LEU A CA 1
ATOM 2490 C C . LEU A 1 311 ? 5.095 -10.415 -8.945 1.00 96.38 311 LEU A C 1
ATOM 2492 O O . LEU A 1 311 ? 4.184 -9.951 -8.263 1.00 96.38 311 LEU A O 1
ATOM 2496 N N . VAL A 1 312 ? 4.854 -11.147 -10.026 1.00 96.94 312 VAL A N 1
ATOM 2497 C CA . VAL A 1 312 ? 3.497 -11.449 -10.484 1.00 96.94 312 VAL A CA 1
ATOM 2498 C C . VAL A 1 312 ? 2.981 -12.737 -9.840 1.00 96.94 312 VAL A C 1
ATOM 2500 O O . VAL A 1 312 ? 1.897 -12.739 -9.253 1.00 96.94 312 VAL A O 1
ATOM 2503 N N . LEU A 1 313 ? 3.758 -13.823 -9.885 1.00 97.00 313 LEU A N 1
ATOM 2504 C CA . LEU A 1 313 ? 3.250 -15.184 -9.688 1.00 97.00 313 LEU A CA 1
ATOM 2505 C C . LEU A 1 313 ? 3.675 -15.872 -8.384 1.00 97.00 313 LEU A C 1
ATOM 2507 O O . LEU A 1 313 ? 3.102 -16.917 -8.074 1.00 97.00 313 LEU A O 1
ATOM 2511 N N . GLU A 1 314 ? 4.639 -15.355 -7.610 1.00 96.94 314 GLU A N 1
ATOM 2512 C CA . GLU A 1 314 ? 5.128 -16.040 -6.397 1.00 96.94 314 GLU A CA 1
ATOM 2513 C C . GLU A 1 314 ? 4.055 -16.066 -5.287 1.00 96.94 314 GLU A C 1
ATOM 2515 O O . GLU A 1 314 ? 3.796 -15.038 -4.663 1.00 96.94 314 GLU A O 1
ATOM 2520 N N . PRO A 1 315 ? 3.451 -17.222 -4.950 1.00 97.19 315 PRO A N 1
ATOM 2521 C CA . PRO A 1 315 ? 2.320 -17.285 -4.022 1.00 97.19 315 PRO A CA 1
ATOM 2522 C C . PRO A 1 315 ? 2.691 -17.077 -2.550 1.00 97.19 315 PRO A C 1
ATOM 2524 O O . PRO A 1 315 ? 1.809 -17.119 -1.701 1.00 97.19 315 PRO A O 1
ATOM 2527 N N . ARG A 1 316 ? 3.976 -16.935 -2.202 1.00 96.50 316 ARG A N 1
ATOM 2528 C CA . ARG A 1 316 ? 4.435 -16.799 -0.804 1.00 96.50 316 ARG A CA 1
ATOM 2529 C C . ARG A 1 316 ? 5.020 -15.434 -0.481 1.00 96.50 316 ARG A C 1
ATOM 2531 O O . ARG A 1 316 ? 5.360 -15.182 0.674 1.00 96.50 316 ARG A O 1
ATOM 2538 N N . PHE A 1 317 ? 5.186 -14.574 -1.480 1.00 97.25 317 PHE A N 1
ATOM 2539 C CA . PHE A 1 317 ? 5.782 -13.265 -1.286 1.00 97.25 317 PHE A CA 1
ATOM 2540 C C . PHE A 1 317 ? 4.686 -12.224 -1.030 1.00 97.25 317 PHE A C 1
ATOM 2542 O O . PHE A 1 317 ? 3.894 -11.981 -1.931 1.00 97.25 317 PHE A O 1
ATOM 2549 N N . PRO A 1 318 ? 4.633 -11.557 0.143 1.00 95.19 318 PRO A N 1
ATOM 2550 C CA . PRO A 1 318 ? 3.500 -10.706 0.510 1.00 95.19 318 PRO A CA 1
ATOM 2551 C C . PRO A 1 318 ? 3.173 -9.547 -0.429 1.00 95.19 318 PRO A C 1
ATOM 2553 O O . PRO A 1 318 ? 2.083 -8.985 -0.313 1.00 95.19 318 PRO A O 1
ATOM 2556 N N . ARG A 1 319 ? 4.122 -9.160 -1.291 1.00 94.94 319 ARG A N 1
ATOM 2557 C CA . ARG A 1 319 ? 3.939 -8.116 -2.302 1.00 94.94 319 ARG A CA 1
ATOM 2558 C C . ARG A 1 319 ? 3.851 -8.631 -3.724 1.00 94.94 319 ARG A C 1
ATOM 2560 O O . ARG A 1 319 ? 3.779 -7.809 -4.619 1.00 94.94 319 ARG A O 1
ATOM 2567 N N . SER A 1 320 ? 3.841 -9.940 -3.958 1.00 97.88 320 SER A N 1
ATOM 2568 C CA . SER A 1 320 ? 3.482 -10.400 -5.293 1.00 97.88 320 SER A CA 1
ATOM 2569 C C . SER A 1 320 ? 2.006 -10.108 -5.564 1.00 97.88 320 SER A C 1
ATOM 2571 O O . SER A 1 320 ? 1.183 -10.059 -4.635 1.00 97.88 320 SER A O 1
ATOM 2573 N N . VAL A 1 321 ? 1.662 -9.931 -6.839 1.00 97.88 321 VAL A N 1
ATOM 2574 C CA . VAL A 1 321 ? 0.271 -9.744 -7.270 1.00 97.88 321 VAL A CA 1
ATOM 2575 C C . VAL A 1 321 ? -0.560 -10.948 -6.832 1.00 97.88 321 VAL A C 1
ATOM 2577 O O . VAL A 1 321 ? -1.544 -10.783 -6.113 1.00 97.88 321 VAL A O 1
ATOM 2580 N N . ARG A 1 322 ? -0.115 -12.167 -7.161 1.00 98.00 322 ARG A N 1
ATOM 2581 C CA . ARG A 1 322 ? -0.821 -13.400 -6.797 1.00 98.00 322 ARG A CA 1
ATOM 2582 C C . ARG A 1 322 ? -1.089 -13.518 -5.297 1.00 98.00 322 ARG A C 1
ATOM 2584 O O . ARG A 1 322 ? -2.234 -13.742 -4.916 1.00 98.00 322 ARG A O 1
ATOM 2591 N N . TYR A 1 323 ? -0.074 -13.341 -4.445 1.00 98.25 323 TYR A N 1
ATOM 2592 C CA . TYR A 1 323 ? -0.265 -13.427 -2.991 1.00 98.25 323 TYR A CA 1
ATOM 2593 C C . TYR A 1 323 ? -1.287 -12.400 -2.504 1.00 98.25 323 TYR A C 1
ATOM 2595 O O . TYR A 1 323 ? -2.095 -12.685 -1.617 1.00 98.25 323 TYR A O 1
ATOM 2603 N N . SER A 1 324 ? -1.228 -11.186 -3.049 1.00 96.81 324 SER A N 1
ATOM 2604 C CA . SER A 1 324 ? -2.115 -10.096 -2.654 1.00 96.81 324 SER A CA 1
ATOM 2605 C C . SER A 1 324 ? -3.570 -10.406 -3.022 1.00 96.81 324 SER A C 1
ATOM 2607 O O . SER A 1 324 ? -4.449 -10.216 -2.183 1.00 96.81 324 SER A O 1
ATOM 2609 N N . LEU A 1 325 ? -3.818 -10.981 -4.205 1.00 96.75 325 LEU A N 1
ATOM 2610 C CA . LEU A 1 325 ? -5.151 -11.426 -4.635 1.00 96.75 325 LEU A CA 1
ATOM 2611 C C . LEU A 1 325 ? -5.657 -12.634 -3.836 1.00 96.75 325 LEU A C 1
ATOM 2613 O O . LEU A 1 325 ? -6.802 -12.636 -3.386 1.00 96.75 325 LEU A O 1
ATOM 2617 N N . ASP A 1 326 ? -4.802 -13.635 -3.598 1.00 97.44 326 ASP A N 1
ATOM 2618 C CA . ASP A 1 326 ? -5.123 -14.776 -2.728 1.00 97.44 326 ASP A CA 1
ATOM 2619 C C . ASP A 1 326 ? -5.476 -14.300 -1.307 1.00 97.44 326 ASP A C 1
ATOM 2621 O O . ASP A 1 326 ? -6.430 -14.780 -0.689 1.00 97.44 326 ASP A O 1
ATOM 2625 N N . SER A 1 327 ? -4.739 -13.307 -0.798 1.00 96.12 327 SER A N 1
ATOM 2626 C CA . SER A 1 327 ? -5.004 -12.706 0.508 1.00 96.12 327 SER A CA 1
ATOM 2627 C C . SER A 1 327 ? -6.319 -11.934 0.513 1.00 96.12 327 SER A C 1
ATOM 2629 O O . SER A 1 327 ? -7.099 -12.113 1.441 1.00 96.12 327 SER A O 1
ATOM 2631 N N . ALA A 1 328 ? -6.592 -11.113 -0.507 1.00 93.06 328 ALA A N 1
ATOM 2632 C CA . ALA A 1 328 ? -7.854 -10.384 -0.640 1.00 93.06 328 ALA A CA 1
ATOM 2633 C C . ALA A 1 328 ? -9.053 -11.348 -0.621 1.00 93.06 328 ALA A C 1
ATOM 2635 O O . ALA A 1 328 ? -9.998 -11.146 0.141 1.00 93.06 328 ALA A O 1
ATOM 2636 N N . ALA A 1 329 ? -8.962 -12.456 -1.364 1.00 93.06 329 ALA A N 1
ATOM 2637 C CA . ALA A 1 329 ? -10.016 -13.464 -1.435 1.00 93.06 329 ALA A CA 1
ATOM 2638 C C . ALA A 1 329 ? -10.244 -14.160 -0.087 1.00 93.06 329 ALA A C 1
ATOM 2640 O O . ALA A 1 329 ? -11.379 -14.485 0.260 1.00 93.06 329 ALA A O 1
ATOM 2641 N N . ALA A 1 330 ? -9.181 -14.372 0.693 1.00 92.62 330 ALA A N 1
ATOM 2642 C CA . ALA A 1 330 ? -9.300 -14.897 2.048 1.00 92.62 330 ALA A CA 1
ATOM 2643 C C . ALA A 1 330 ? -9.937 -13.885 3.016 1.00 92.62 330 ALA A C 1
ATOM 2645 O O . ALA A 1 330 ? -10.733 -14.293 3.852 1.00 92.62 330 ALA A O 1
ATOM 2646 N N . ARG A 1 331 ? -9.616 -12.586 2.912 1.00 88.44 331 ARG A N 1
ATOM 2647 C CA . ARG A 1 331 ? -10.181 -11.541 3.790 1.00 88.44 331 ARG A CA 1
ATOM 2648 C C . ARG A 1 331 ? -11.673 -11.338 3.550 1.00 88.44 331 ARG A C 1
ATOM 2650 O O . ARG A 1 331 ? -12.420 -11.279 4.514 1.00 88.44 331 ARG A O 1
ATOM 2657 N N . ILE A 1 332 ? -12.123 -11.318 2.293 1.00 84.88 332 ILE A N 1
ATOM 2658 C CA . ILE A 1 332 ? -13.550 -11.139 1.969 1.00 84.88 332 ILE A CA 1
ATOM 2659 C C . ILE A 1 332 ? -14.426 -12.225 2.608 1.00 84.88 332 ILE A C 1
ATOM 2661 O O . ILE A 1 332 ? -15.526 -11.933 3.058 1.00 84.88 332 ILE A O 1
ATOM 2665 N N . LYS A 1 333 ? -13.930 -13.463 2.709 1.00 84.88 333 LYS A N 1
ATOM 2666 C CA . LYS A 1 333 ? -14.658 -14.568 3.358 1.00 84.88 333 LYS A CA 1
ATOM 2667 C C . LYS A 1 333 ? -14.796 -14.414 4.874 1.00 84.88 333 LYS A C 1
ATOM 2669 O O . LYS A 1 333 ? -15.664 -15.051 5.464 1.00 84.88 333 LYS A O 1
ATOM 2674 N N . GLU A 1 334 ? -13.925 -13.626 5.499 1.00 82.69 334 GLU A N 1
ATOM 2675 C CA . GLU A 1 334 ? -13.948 -13.375 6.943 1.00 82.69 334 GLU A CA 1
ATOM 2676 C C . GLU A 1 334 ? -14.848 -12.190 7.316 1.00 82.69 334 GLU A C 1
ATOM 2678 O O . GLU A 1 334 ? -15.226 -12.081 8.480 1.00 82.69 334 GLU A O 1
ATOM 2683 N N . ILE A 1 335 ? -15.214 -11.335 6.353 1.00 78.12 335 ILE A N 1
ATOM 2684 C CA . ILE A 1 335 ? -16.122 -10.202 6.567 1.00 78.12 335 ILE A CA 1
ATOM 2685 C C . ILE A 1 335 ? -17.544 -10.749 6.747 1.00 78.12 335 ILE A C 1
ATOM 2687 O O . ILE A 1 335 ? -18.142 -11.293 5.817 1.00 78.12 335 ILE A O 1
ATOM 2691 N N . ARG A 1 336 ? -18.086 -10.632 7.961 1.00 65.50 336 ARG A N 1
ATOM 2692 C CA . ARG A 1 336 ? -19.393 -11.164 8.363 1.00 65.50 336 ARG A CA 1
ATOM 2693 C C . ARG A 1 336 ? -20.438 -10.057 8.376 1.00 65.50 336 ARG A C 1
ATOM 2695 O O . ARG A 1 336 ? -20.696 -9.436 9.398 1.00 65.50 336 ARG A O 1
ATOM 2702 N N . TYR A 1 337 ? -21.123 -9.874 7.256 1.00 59.06 337 TYR A N 1
ATOM 2703 C CA . TYR A 1 337 ? -22.260 -8.958 7.205 1.00 59.06 337 TYR A CA 1
ATOM 2704 C C . TYR A 1 337 ? -23.499 -9.547 7.918 1.00 59.06 337 TYR A C 1
ATOM 2706 O O . TYR A 1 337 ? -23.747 -10.752 7.807 1.00 59.06 337 TYR A O 1
ATOM 2714 N N . PRO A 1 338 ? -24.322 -8.745 8.618 1.00 50.75 338 PRO A N 1
ATOM 2715 C CA . PRO A 1 338 ? -25.585 -9.226 9.177 1.00 50.75 338 PRO A CA 1
ATOM 2716 C C . PRO A 1 338 ? -26.620 -9.523 8.065 1.00 50.75 338 PRO A C 1
ATOM 2718 O O . PRO A 1 338 ? -27.311 -8.619 7.604 1.00 50.75 338 PRO A O 1
ATOM 2721 N N . GLY A 1 339 ? -26.734 -10.789 7.628 1.00 53.56 339 GLY A N 1
ATOM 2722 C CA . GLY A 1 339 ? -27.738 -11.281 6.658 1.00 53.56 339 GLY A CA 1
ATOM 2723 C C . GLY A 1 339 ? -27.243 -12.425 5.748 1.00 53.56 339 GLY A C 1
ATOM 2724 O O . GLY A 1 339 ? -26.139 -12.929 5.949 1.00 53.56 339 GLY A O 1
ATOM 2725 N N . GLU A 1 340 ? -28.033 -12.823 4.733 1.00 51.22 340 GLU A N 1
ATOM 2726 C CA . GLU A 1 340 ? -27.495 -13.448 3.502 1.00 51.22 340 GLU A CA 1
ATOM 2727 C C . GLU A 1 340 ? -26.628 -12.369 2.834 1.00 51.22 340 GLU A C 1
ATOM 2729 O O . GLU A 1 340 ? -27.136 -11.416 2.246 1.00 51.22 340 GLU A O 1
ATOM 2734 N N . GLY A 1 341 ? -25.335 -12.387 3.155 1.00 56.38 341 GLY A N 1
ATOM 2735 C CA . GLY A 1 341 ? -24.512 -11.182 3.139 1.00 56.38 341 GLY A CA 1
ATOM 2736 C C . GLY A 1 341 ? -24.078 -10.717 1.740 1.00 56.38 341 GLY A C 1
ATOM 2737 O O . GLY A 1 341 ? -23.844 -11.546 0.862 1.00 56.38 341 GLY A O 1
ATOM 2738 N N . PRO A 1 342 ? -23.899 -9.398 1.530 1.00 64.31 342 PRO A N 1
ATOM 2739 C CA . PRO A 1 342 ? -23.233 -8.848 0.355 1.00 64.31 342 PRO A CA 1
ATOM 2740 C C . PRO A 1 342 ? -21.812 -9.396 0.176 1.00 64.31 342 PRO A C 1
ATOM 2742 O O . PRO A 1 342 ? -21.159 -9.815 1.132 1.00 64.31 342 PRO A O 1
ATOM 2745 N N . GLY A 1 343 ? -21.320 -9.350 -1.063 1.00 71.62 343 GLY A N 1
ATOM 2746 C CA . GLY A 1 343 ? -19.946 -9.712 -1.405 1.00 71.62 343 GLY A CA 1
ATOM 2747 C C . GLY A 1 343 ? -19.808 -10.859 -2.394 1.00 71.62 343 GLY A C 1
ATOM 2748 O O . GLY A 1 343 ? -18.688 -11.133 -2.810 1.00 71.62 343 GLY A O 1
ATOM 2749 N N . GLU A 1 344 ? -20.893 -11.528 -2.794 1.00 81.38 344 GLU A N 1
ATOM 2750 C CA . GLU A 1 344 ? -20.836 -12.584 -3.817 1.00 81.38 344 GLU A CA 1
ATOM 2751 C C . GLU A 1 344 ? -20.266 -12.061 -5.138 1.00 81.38 344 GLU A C 1
ATOM 2753 O O . GLU A 1 344 ? -19.358 -12.679 -5.689 1.00 81.38 344 GLU A O 1
ATOM 2758 N N . ARG A 1 345 ? -20.704 -10.877 -5.593 1.00 84.44 345 ARG A N 1
ATOM 2759 C CA . ARG A 1 345 ? -20.184 -10.242 -6.818 1.00 84.44 345 ARG A CA 1
ATOM 2760 C C . ARG A 1 345 ? -18.712 -9.878 -6.673 1.00 84.44 345 ARG A C 1
ATOM 2762 O O . ARG A 1 345 ? -17.915 -10.139 -7.572 1.00 84.44 345 ARG A O 1
ATOM 2769 N N . THR A 1 346 ? -18.328 -9.339 -5.518 1.00 84.50 346 THR A N 1
ATOM 2770 C CA . THR A 1 346 ? -16.926 -9.079 -5.178 1.00 84.50 346 THR A CA 1
ATOM 2771 C C . THR A 1 346 ? -16.089 -10.365 -5.201 1.00 84.50 346 THR A C 1
ATOM 2773 O O . THR A 1 346 ? -15.006 -10.387 -5.788 1.00 84.50 346 THR A O 1
ATOM 2776 N N . GLN A 1 347 ? -16.570 -11.444 -4.575 1.00 88.88 347 GLN A N 1
ATOM 2777 C CA . GLN A 1 347 ? -15.890 -12.742 -4.530 1.00 88.88 347 GLN A CA 1
ATOM 2778 C C . GLN A 1 347 ? -15.772 -13.360 -5.920 1.00 88.88 347 GLN A C 1
ATOM 2780 O O . GLN A 1 347 ? -14.715 -13.893 -6.254 1.00 88.88 347 GLN A O 1
ATOM 2785 N N . GLU A 1 348 ? -16.828 -13.274 -6.724 1.00 91.12 348 GLU A N 1
ATOM 2786 C CA . GLU A 1 348 ? -16.851 -13.750 -8.099 1.00 91.12 348 GLU A CA 1
ATOM 2787 C C . GLU A 1 348 ? -15.826 -12.992 -8.945 1.00 91.12 348 GLU A C 1
ATOM 2789 O O . GLU A 1 348 ? -14.937 -13.615 -9.523 1.00 91.12 348 GLU A O 1
ATOM 2794 N N . ARG A 1 349 ? -15.873 -11.654 -8.952 1.00 90.69 349 ARG A N 1
ATOM 2795 C CA . ARG A 1 349 ? -14.946 -10.813 -9.724 1.00 90.69 349 ARG A CA 1
ATOM 2796 C C . ARG A 1 349 ? -13.493 -11.034 -9.313 1.00 90.69 349 ARG A C 1
ATOM 2798 O O . ARG A 1 349 ? -12.624 -11.225 -10.163 1.00 90.69 349 ARG A O 1
ATOM 2805 N N . LEU A 1 350 ? -13.214 -11.057 -8.010 1.00 91.88 350 LEU A N 1
ATOM 2806 C CA . LEU A 1 350 ? -11.868 -11.340 -7.518 1.00 91.88 350 LEU A CA 1
ATOM 2807 C C . LEU A 1 350 ? -11.435 -12.777 -7.850 1.00 91.88 350 LEU A C 1
ATOM 2809 O O . LEU A 1 350 ? -10.270 -13.019 -8.163 1.00 91.88 350 LEU A O 1
ATOM 2813 N N . GLY A 1 351 ? -12.369 -13.728 -7.804 1.00 94.88 351 GLY A N 1
ATOM 2814 C CA . GLY A 1 351 ? -12.166 -15.112 -8.213 1.00 94.88 351 GLY A CA 1
ATOM 2815 C C . GLY A 1 351 ? -11.792 -15.237 -9.688 1.00 94.88 351 GLY A C 1
ATOM 2816 O O . GLY A 1 351 ? -10.846 -15.960 -9.994 1.00 94.88 351 GLY A O 1
ATOM 2817 N N . GLN A 1 352 ? -12.469 -14.495 -10.569 1.00 96.12 352 GLN A N 1
ATOM 2818 C CA . GLN A 1 352 ? -12.191 -14.427 -12.006 1.00 96.12 352 GLN A CA 1
ATOM 2819 C C . GLN A 1 352 ? -10.790 -13.865 -12.280 1.00 96.12 352 GLN A C 1
ATOM 2821 O O . GLN A 1 352 ? -10.001 -14.521 -12.959 1.00 96.12 352 GLN A O 1
ATOM 2826 N N . LEU A 1 353 ? -10.441 -12.711 -11.695 1.00 95.69 353 LEU A N 1
ATOM 2827 C CA . LEU A 1 353 ? -9.101 -12.119 -11.829 1.00 95.69 353 LEU A CA 1
ATOM 2828 C C . LEU A 1 353 ? -8.013 -13.085 -11.338 1.00 95.69 353 LEU A C 1
ATOM 2830 O O . LEU A 1 353 ? -7.002 -13.301 -12.004 1.00 95.69 353 LEU A O 1
ATOM 2834 N N . ARG A 1 354 ? -8.223 -13.690 -10.165 1.00 96.94 354 ARG A N 1
ATOM 2835 C CA . ARG A 1 354 ? -7.276 -14.637 -9.573 1.00 96.94 354 ARG A CA 1
ATOM 2836 C C . ARG A 1 354 ? -7.126 -15.907 -10.415 1.00 96.94 354 ARG A C 1
ATOM 2838 O O . ARG A 1 354 ? -6.008 -16.394 -10.550 1.00 96.94 354 ARG A O 1
ATOM 2845 N N . GLY A 1 355 ? -8.226 -16.448 -10.940 1.00 97.00 355 GLY A N 1
ATOM 2846 C CA . GLY A 1 355 ? -8.223 -17.618 -11.821 1.00 97.00 355 GLY A CA 1
ATOM 2847 C C . GLY A 1 355 ? -7.428 -17.345 -13.092 1.00 97.00 355 GLY A C 1
ATOM 2848 O O . GLY A 1 355 ? -6.440 -18.030 -13.341 1.00 97.00 355 GLY A O 1
ATOM 2849 N N . TRP A 1 356 ? -7.769 -16.261 -13.794 1.00 97.31 356 TRP A N 1
ATOM 2850 C CA . TRP A 1 356 ? -7.047 -15.802 -14.981 1.00 97.31 356 TRP A CA 1
ATOM 2851 C C . TRP A 1 356 ? -5.546 -15.610 -14.717 1.00 97.31 356 TRP A C 1
ATOM 2853 O O . TRP A 1 356 ? -4.715 -16.113 -15.466 1.00 97.31 356 TRP A O 1
ATOM 2863 N N . LEU A 1 357 ? -5.160 -14.950 -13.618 1.00 97.19 357 LEU A N 1
ATOM 2864 C CA . LEU A 1 357 ? -3.741 -14.729 -13.315 1.00 97.19 357 LEU A CA 1
ATOM 2865 C C . LEU A 1 357 ? -2.971 -16.047 -13.114 1.00 97.19 357 LEU A C 1
ATOM 2867 O O . LEU A 1 357 ? -1.793 -16.136 -13.456 1.00 97.19 357 LEU A O 1
ATOM 2871 N N . ILE A 1 358 ? -3.611 -17.058 -12.520 1.00 96.00 358 ILE A N 1
ATOM 2872 C CA . ILE A 1 358 ? -2.993 -18.365 -12.262 1.00 96.00 358 ILE A CA 1
ATOM 2873 C C . ILE A 1 358 ? -2.891 -19.191 -13.547 1.00 96.00 358 ILE A C 1
ATOM 2875 O O . ILE A 1 358 ? -1.892 -19.889 -13.726 1.00 96.00 358 ILE A O 1
ATOM 2879 N N . GLU A 1 359 ? -3.914 -19.135 -14.397 1.00 95.75 359 GLU A N 1
ATOM 2880 C CA . GLU A 1 359 ? -4.024 -19.948 -15.609 1.00 95.75 359 GLU A CA 1
ATOM 2881 C C . GLU A 1 359 ? -3.241 -19.338 -16.778 1.00 95.75 359 GLU A C 1
ATOM 2883 O O . GLU A 1 359 ? -2.393 -20.010 -17.363 1.00 95.75 359 GLU A O 1
ATOM 2888 N N . ASP A 1 360 ? -3.456 -18.054 -17.063 1.00 94.62 360 ASP A N 1
ATOM 2889 C CA . ASP A 1 360 ? -2.918 -17.369 -18.243 1.00 94.62 360 ASP A CA 1
ATOM 2890 C C . ASP A 1 360 ? -1.658 -16.545 -17.940 1.00 94.62 360 ASP A C 1
ATOM 2892 O O . ASP A 1 360 ? -0.799 -16.378 -18.807 1.00 94.62 360 ASP A O 1
ATOM 2896 N N . GLY A 1 361 ? -1.488 -16.069 -16.700 1.00 92.56 361 GLY A N 1
ATOM 2897 C CA . GLY A 1 361 ? -0.357 -15.219 -16.302 1.00 92.56 361 GLY A CA 1
ATOM 2898 C C . GLY A 1 361 ? 1.037 -15.755 -16.686 1.00 92.56 361 GLY A C 1
ATOM 2899 O O . GLY A 1 361 ? 1.851 -14.975 -17.183 1.00 92.56 361 GLY A O 1
ATOM 2900 N N . PRO A 1 362 ? 1.350 -17.059 -16.519 1.00 93.38 362 PRO A N 1
ATOM 2901 C CA . PRO A 1 362 ? 2.624 -17.622 -16.976 1.00 93.38 362 PRO A CA 1
ATOM 2902 C C . PRO A 1 362 ? 2.847 -17.517 -18.492 1.00 93.38 362 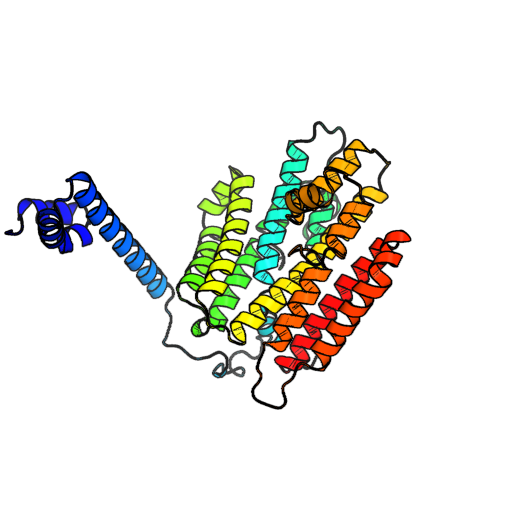PRO A C 1
ATOM 2904 O O . PRO A 1 362 ? 3.971 -17.260 -18.922 1.00 93.38 362 PRO A O 1
ATOM 2907 N N . ALA A 1 363 ? 1.798 -17.717 -19.296 1.00 90.25 363 ALA A N 1
ATOM 2908 C CA . ALA A 1 363 ? 1.881 -17.652 -20.755 1.00 90.25 363 ALA A CA 1
ATOM 2909 C C . ALA A 1 363 ? 2.064 -16.205 -21.231 1.00 90.25 363 ALA A C 1
ATOM 2911 O O . ALA A 1 363 ? 2.970 -15.922 -22.010 1.00 90.25 363 ALA A O 1
ATOM 2912 N N . GLU A 1 364 ? 1.280 -15.280 -20.676 1.00 88.81 364 GLU A N 1
ATOM 2913 C CA . GLU A 1 364 ? 1.391 -13.837 -20.921 1.00 88.81 364 GLU A CA 1
ATOM 2914 C C . GLU A 1 364 ? 2.814 -13.310 -20.639 1.00 88.81 364 GLU A C 1
ATOM 2916 O O . GLU A 1 364 ? 3.388 -12.574 -21.445 1.00 88.81 364 GLU A O 1
ATOM 2921 N N . LEU A 1 365 ? 3.437 -13.741 -19.531 1.00 87.94 365 LEU A N 1
ATOM 2922 C CA . LEU A 1 365 ? 4.834 -13.403 -19.225 1.00 87.94 365 LEU A CA 1
ATOM 2923 C C . LEU A 1 365 ? 5.825 -14.033 -20.214 1.00 87.94 365 LEU A C 1
ATOM 2925 O O . LEU A 1 365 ? 6.771 -13.366 -20.633 1.00 87.94 365 LEU A O 1
ATOM 2929 N N . GLY A 1 366 ? 5.621 -15.299 -20.588 1.00 81.25 366 GLY A N 1
ATOM 2930 C CA . GLY A 1 366 ? 6.490 -16.016 -21.527 1.00 81.25 366 GLY A CA 1
ATOM 2931 C C . GLY A 1 366 ? 6.471 -15.445 -22.948 1.00 81.25 366 GLY A C 1
ATOM 2932 O O . GLY A 1 366 ? 7.470 -15.529 -23.658 1.00 81.25 366 GLY A O 1
ATOM 2933 N N . GLU A 1 367 ? 5.361 -14.826 -23.347 1.00 82.69 367 GLU A N 1
ATOM 2934 C CA . GLU A 1 367 ? 5.183 -14.181 -24.653 1.00 82.69 367 GLU A CA 1
ATOM 2935 C C . GLU A 1 367 ? 5.619 -12.706 -24.671 1.00 82.69 367 GLU A C 1
ATOM 2937 O O . GLU A 1 367 ? 5.501 -12.036 -25.696 1.00 82.69 367 GLU A O 1
ATOM 2942 N N . GLY A 1 368 ? 6.127 -12.178 -23.551 1.00 77.69 368 GLY A N 1
ATOM 2943 C CA . GLY A 1 368 ? 6.536 -10.777 -23.439 1.00 77.69 368 GLY A CA 1
ATOM 2944 C C . GLY A 1 368 ? 5.368 -9.786 -23.353 1.00 77.69 368 GLY A C 1
ATOM 2945 O O . GLY A 1 368 ? 5.589 -8.580 -23.456 1.00 77.69 368 GLY A O 1
ATOM 2946 N N . ARG A 1 369 ? 4.137 -10.258 -23.111 1.00 85.19 369 ARG A N 1
ATOM 2947 C CA . ARG A 1 369 ? 2.909 -9.448 -22.969 1.00 85.19 369 ARG A CA 1
ATOM 2948 C C . ARG A 1 369 ? 2.717 -8.922 -21.541 1.00 85.19 369 ARG A C 1
ATOM 2950 O O . ARG A 1 369 ? 1.612 -8.819 -21.015 1.00 85.19 369 ARG A O 1
ATOM 2957 N N . ILE A 1 370 ? 3.823 -8.564 -20.890 1.00 88.12 370 ILE A N 1
ATOM 2958 C CA . ILE A 1 370 ? 3.833 -8.110 -19.495 1.00 88.12 370 ILE A CA 1
ATOM 2959 C C . ILE A 1 370 ? 3.026 -6.821 -19.293 1.00 88.12 370 ILE A C 1
ATOM 2961 O O . ILE A 1 370 ? 2.318 -6.714 -18.300 1.00 88.12 370 ILE A O 1
ATOM 2965 N N . HIS A 1 371 ? 3.082 -5.870 -20.228 1.00 85.38 371 HIS A N 1
ATOM 2966 C CA . HIS A 1 371 ? 2.331 -4.616 -20.114 1.00 85.38 371 HIS A CA 1
ATOM 2967 C C . HIS A 1 371 ? 0.815 -4.851 -20.094 1.00 85.38 371 HIS A C 1
ATOM 2969 O O . HIS A 1 371 ? 0.115 -4.321 -19.229 1.00 85.38 371 HIS A O 1
ATOM 2975 N N . ASP A 1 372 ? 0.319 -5.694 -21.002 1.00 86.25 372 ASP A N 1
ATOM 2976 C CA . ASP A 1 372 ? -1.103 -6.030 -21.096 1.00 86.25 372 ASP A CA 1
ATOM 2977 C C . ASP A 1 372 ? -1.566 -6.781 -19.840 1.00 86.25 372 ASP A C 1
ATOM 2979 O O . ASP A 1 372 ? -2.611 -6.461 -19.267 1.00 86.25 372 ASP A O 1
ATOM 2983 N N . LEU A 1 373 ? -0.742 -7.720 -19.349 1.00 92.06 373 LEU A N 1
ATOM 2984 C CA . LEU A 1 373 ? -0.983 -8.420 -18.087 1.00 92.06 373 LEU A CA 1
ATOM 2985 C C . LEU A 1 373 ? -1.129 -7.431 -16.926 1.00 92.06 373 LEU A C 1
ATOM 2987 O O . LEU A 1 373 ? -2.087 -7.514 -16.157 1.00 92.06 373 LEU A O 1
ATOM 2991 N N . LEU A 1 374 ? -0.177 -6.509 -16.770 1.00 88.19 374 LEU A N 1
ATOM 2992 C CA . LEU A 1 374 ? -0.142 -5.591 -15.631 1.00 88.19 374 LEU A CA 1
ATOM 2993 C C . LEU A 1 374 ? -1.234 -4.528 -15.705 1.00 88.19 374 LEU A C 1
ATOM 2995 O O . LEU A 1 374 ? -1.831 -4.225 -14.673 1.00 88.19 374 LEU A O 1
ATOM 2999 N N . THR A 1 375 ? -1.538 -4.025 -16.901 1.00 85.12 375 THR A N 1
ATOM 3000 C CA . THR A 1 375 ? -2.669 -3.117 -17.135 1.00 85.12 375 THR A CA 1
ATOM 3001 C C . THR A 1 375 ? -3.971 -3.780 -16.702 1.00 85.12 375 THR A C 1
ATOM 3003 O O . THR A 1 375 ? -4.690 -3.229 -15.870 1.00 85.12 375 THR A O 1
ATOM 3006 N N . ARG A 1 376 ? -4.213 -5.025 -17.135 1.00 90.25 376 ARG A N 1
ATOM 3007 C CA . ARG A 1 376 ? -5.392 -5.781 -16.703 1.00 90.25 376 ARG A CA 1
ATOM 3008 C C . ARG A 1 376 ? -5.445 -5.976 -15.189 1.00 90.25 376 ARG A C 1
ATOM 3010 O O . ARG A 1 376 ? -6.507 -5.821 -14.598 1.00 90.25 376 ARG A O 1
ATOM 3017 N N . VAL A 1 377 ? -4.317 -6.288 -14.543 1.00 89.94 377 VAL A N 1
ATOM 3018 C CA . VAL A 1 377 ? -4.262 -6.397 -13.074 1.00 89.94 377 VAL A CA 1
ATOM 3019 C C . VAL A 1 377 ? -4.663 -5.082 -12.405 1.00 89.94 377 VAL A C 1
ATOM 3021 O O . VAL A 1 377 ? -5.419 -5.110 -11.438 1.00 89.94 377 VAL A O 1
ATOM 3024 N N . VAL A 1 378 ? -4.159 -3.940 -12.880 1.00 83.31 378 VAL A N 1
ATOM 3025 C CA . VAL A 1 378 ? -4.493 -2.623 -12.316 1.00 83.31 378 VAL A CA 1
ATOM 3026 C C . VAL A 1 378 ? -5.983 -2.321 -12.482 1.00 83.31 378 VAL A C 1
ATOM 3028 O O . VAL A 1 378 ? -6.635 -1.967 -11.496 1.00 83.31 378 VAL A O 1
ATOM 3031 N N . ASP A 1 379 ? -6.520 -2.519 -13.685 1.00 82.31 379 ASP A N 1
ATOM 3032 C CA . ASP A 1 379 ? -7.919 -2.238 -14.011 1.00 82.31 379 ASP A CA 1
ATOM 3033 C C . ASP A 1 379 ? -8.882 -3.151 -13.240 1.00 82.31 379 ASP A C 1
ATOM 3035 O O . ASP A 1 379 ? -9.835 -2.674 -12.620 1.00 82.31 379 ASP A O 1
ATOM 3039 N N . ASP A 1 380 ? -8.610 -4.458 -13.189 1.00 87.62 380 ASP A N 1
ATOM 3040 C CA . ASP A 1 380 ? -9.468 -5.411 -12.483 1.00 87.62 380 ASP A CA 1
ATOM 3041 C C . ASP A 1 380 ? -9.383 -5.228 -10.957 1.00 87.62 380 ASP A C 1
ATOM 3043 O O . ASP A 1 380 ? -10.396 -5.364 -10.269 1.00 87.62 380 ASP A O 1
ATOM 3047 N N . VAL A 1 381 ? -8.218 -4.867 -10.396 1.00 85.25 381 VAL A N 1
ATOM 3048 C CA . VAL A 1 381 ? -8.103 -4.505 -8.968 1.00 85.25 381 VAL A CA 1
ATOM 3049 C C . VAL A 1 381 ? -8.929 -3.258 -8.656 1.00 85.25 381 VAL A C 1
ATOM 3051 O O . VAL A 1 381 ? -9.605 -3.221 -7.625 1.00 85.25 381 VAL A O 1
ATOM 3054 N N . HIS A 1 382 ? -8.910 -2.253 -9.535 1.00 80.06 382 HIS A N 1
ATOM 3055 C CA . HIS A 1 382 ? -9.751 -1.068 -9.388 1.00 80.06 382 HIS A CA 1
ATOM 3056 C C . HIS A 1 382 ? -11.241 -1.428 -9.454 1.00 80.06 382 HIS A C 1
ATOM 3058 O O . HIS A 1 382 ? -12.003 -1.046 -8.566 1.00 80.06 382 HIS A O 1
ATOM 3064 N N . ALA A 1 383 ? -11.643 -2.251 -10.424 1.00 80.25 383 ALA A N 1
ATOM 3065 C CA . ALA A 1 383 ? -13.018 -2.726 -10.554 1.00 80.25 383 ALA A CA 1
ATOM 3066 C C . ALA A 1 383 ? -13.479 -3.552 -9.338 1.00 80.25 383 ALA A C 1
ATOM 3068 O O . ALA A 1 383 ? -14.628 -3.436 -8.915 1.00 80.25 383 ALA A O 1
ATOM 3069 N N . VAL A 1 384 ? -12.601 -4.368 -8.743 1.00 84.31 384 VAL A N 1
ATOM 3070 C CA . VAL A 1 384 ? -12.885 -5.079 -7.483 1.00 84.31 384 VAL A CA 1
ATOM 3071 C C . VAL A 1 384 ? -13.101 -4.092 -6.335 1.00 84.31 384 VAL A C 1
ATOM 3073 O O . VAL A 1 384 ? -14.036 -4.273 -5.560 1.00 84.31 384 VAL A O 1
ATOM 3076 N N . ALA A 1 385 ? -12.282 -3.043 -6.222 1.00 81.00 385 ALA A N 1
ATOM 3077 C CA . ALA A 1 385 ? -12.450 -2.022 -5.187 1.00 81.00 385 ALA A CA 1
ATOM 3078 C C . ALA A 1 385 ? -13.778 -1.254 -5.330 1.00 81.00 385 ALA A C 1
ATOM 3080 O O . ALA A 1 385 ? -14.459 -1.010 -4.330 1.00 81.00 385 ALA A O 1
ATOM 3081 N N . GLU A 1 386 ? -14.190 -0.933 -6.561 1.00 76.62 386 GLU A N 1
ATOM 3082 C CA . GLU A 1 386 ? -15.517 -0.364 -6.819 1.00 76.62 386 GLU A CA 1
ATOM 3083 C C . GLU A 1 386 ? -16.641 -1.327 -6.421 1.00 76.62 386 GLU A C 1
ATOM 3085 O O . GLU A 1 386 ? -17.608 -0.914 -5.777 1.00 76.62 386 GLU A O 1
ATOM 3090 N N . GLU A 1 387 ? -16.517 -2.609 -6.777 1.00 81.38 387 GLU A N 1
ATOM 3091 C CA . GLU A 1 387 ? -17.523 -3.623 -6.457 1.00 81.38 387 GLU A CA 1
ATOM 3092 C C . GLU A 1 387 ? -17.656 -3.829 -4.946 1.00 81.38 387 GLU A C 1
ATOM 3094 O O . GLU A 1 387 ? -18.776 -3.912 -4.453 1.00 81.38 387 GLU A O 1
ATOM 3099 N N . ILE A 1 388 ? -16.550 -3.788 -4.191 1.00 78.75 388 ILE A N 1
ATOM 3100 C CA . ILE A 1 388 ? -16.576 -3.788 -2.718 1.00 78.75 388 ILE A CA 1
ATOM 3101 C C . ILE A 1 388 ? -17.424 -2.625 -2.198 1.00 78.75 388 ILE A C 1
ATOM 3103 O O . ILE A 1 388 ? -18.240 -2.807 -1.292 1.00 78.75 388 ILE A O 1
ATOM 3107 N N . GLY A 1 389 ? -17.257 -1.433 -2.781 1.00 72.06 389 GLY A N 1
ATOM 3108 C CA . GLY A 1 389 ? -18.067 -0.264 -2.448 1.00 72.06 389 GLY A CA 1
ATOM 3109 C C . GLY A 1 389 ? -19.559 -0.482 -2.708 1.00 72.06 389 GLY A C 1
ATOM 3110 O O . GLY A 1 389 ? -20.391 -0.104 -1.880 1.00 72.06 389 GLY A O 1
ATOM 3111 N N . ARG A 1 390 ? -19.913 -1.115 -3.832 1.00 74.06 390 ARG A N 1
ATOM 3112 C CA . ARG A 1 390 ? -21.310 -1.412 -4.195 1.00 74.06 390 ARG A CA 1
ATOM 3113 C C . ARG A 1 390 ? -21.918 -2.482 -3.293 1.00 74.06 390 ARG A C 1
ATOM 3115 O O . ARG A 1 390 ? -22.998 -2.271 -2.752 1.00 74.06 390 ARG A O 1
ATOM 3122 N N . ASP A 1 391 ? -21.220 -3.602 -3.132 1.00 74.25 391 ASP A N 1
ATOM 3123 C CA . ASP A 1 391 ? -21.673 -4.765 -2.373 1.00 74.25 391 ASP A CA 1
ATOM 3124 C C . ASP A 1 391 ? -21.796 -4.447 -0.888 1.00 74.25 391 ASP A C 1
ATOM 3126 O O . ASP A 1 391 ? -22.877 -4.546 -0.316 1.00 74.25 391 ASP A O 1
ATOM 3130 N N . PHE A 1 392 ? -20.697 -4.056 -0.248 1.00 70.56 392 PHE A N 1
ATOM 3131 C CA . PHE A 1 392 ? -20.650 -3.980 1.210 1.00 70.56 392 PHE A CA 1
ATOM 3132 C C . PHE A 1 392 ? -21.106 -2.634 1.760 1.00 70.56 392 PHE A C 1
ATOM 3134 O O . PHE A 1 392 ? -21.544 -2.555 2.908 1.00 70.56 392 PHE A O 1
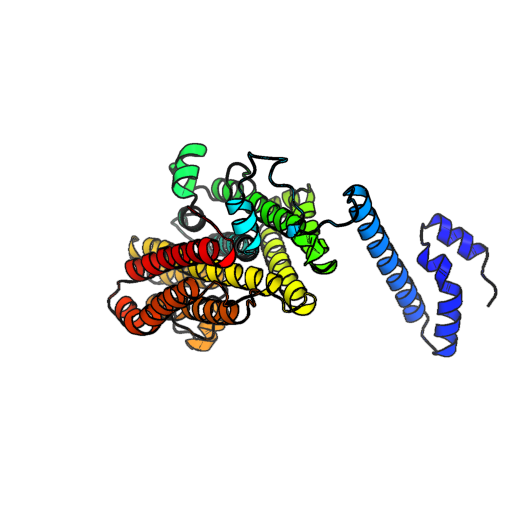ATOM 3141 N N . LEU A 1 393 ? -20.982 -1.568 0.966 1.00 65.81 393 LEU A N 1
ATOM 3142 C CA . LEU A 1 393 ? -21.124 -0.194 1.450 1.00 65.81 393 LEU A CA 1
ATOM 3143 C C . LEU A 1 393 ? -22.339 0.525 0.838 1.00 65.81 393 LEU A C 1
ATOM 3145 O O . LEU A 1 393 ? -22.571 1.698 1.133 1.00 65.81 393 LEU A O 1
ATOM 3149 N N . GLY A 1 394 ? -23.132 -0.175 0.016 1.00 60.62 394 GLY A N 1
ATOM 3150 C CA . GLY A 1 394 ? -24.367 0.345 -0.577 1.00 60.62 394 GLY A CA 1
ATOM 3151 C C . GLY A 1 394 ? -24.143 1.473 -1.588 1.00 60.62 394 GLY A C 1
ATOM 3152 O O . GLY A 1 394 ? -25.022 2.315 -1.778 1.00 60.62 394 GLY A O 1
ATOM 3153 N N . TYR A 1 395 ? -22.965 1.531 -2.214 1.00 51.72 395 TYR A N 1
ATOM 3154 C CA . TYR A 1 395 ? -22.648 2.541 -3.220 1.00 51.72 395 TYR A CA 1
ATOM 3155 C C . TYR A 1 395 ? -23.468 2.318 -4.502 1.00 51.72 395 TYR A C 1
ATOM 3157 O O . TYR A 1 395 ? -23.418 1.253 -5.114 1.00 51.72 395 TYR A O 1
ATOM 3165 N N . SER A 1 396 ? -24.214 3.341 -4.921 1.00 48.47 396 SER A N 1
ATOM 3166 C CA . SER A 1 396 ? -24.776 3.460 -6.273 1.00 48.47 396 SER A CA 1
ATOM 3167 C C . SER A 1 396 ? -23.923 4.497 -7.000 1.00 48.47 396 SER A C 1
ATOM 3169 O O . SER A 1 396 ? -23.718 5.570 -6.435 1.00 48.47 396 SER A O 1
ATOM 3171 N N . GLY A 1 397 ? -23.375 4.131 -8.162 1.00 47.47 397 GLY A N 1
ATOM 3172 C CA . GLY A 1 397 ? -22.393 4.925 -8.916 1.00 47.47 397 GLY A CA 1
ATOM 3173 C C . GLY A 1 397 ? -22.806 6.352 -9.242 1.00 47.47 397 GLY A C 1
ATOM 3174 O O . GLY A 1 397 ? -24.027 6.603 -9.368 1.00 47.47 397 GLY A O 1
#

pLDDT: mean 79.58, std 16.16, range [28.56, 98.25]